Protein AF-A0A7V3WMK2-F1 (afdb_monomer)

Radius of gyration: 33.87 Å; Cα contacts (8 Å, |Δi|>4)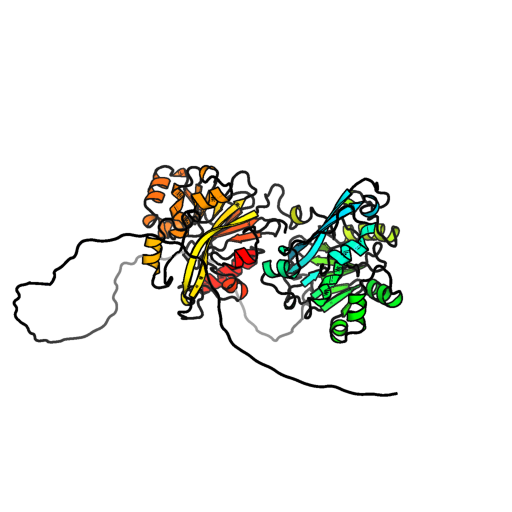: 1204; chains: 1; bounding box: 91×120×111 Å

Secondary structure (DSSP, 8-state):
---------------------------------------------------------------------------------------------------TTS----BEEEEEEEEEEEEEHHHHSTT--TT-EEEEEEEEEEEESSSS-EEES---S-HHHHHHHGGGTEEEEEE--GGGSHHHHHHTTT--TTT--EEE-S--SHHHHGGGGG-TT-EEEEEHHHHHHHHHH--TTS-HHHHHHHHH-HHHHTTEEEE-SEEEETTEEEEE--SSSTT-EEEEEEETTEEEEE-GGGGSSHHHHHHT---SS-S-HHHHHHHHHHHHHH-SEEE-SS-TTHHHHSS---TTPPPPEEEEEEEEEEEEEHHHH-TT-----EEEEEEEEEEEESSSS-EEE----S-HHHHHHHHTTTSTT--B--GGGSHHHHHHHTT--GGG--EEE-SS-SHHHHTTGGG-TT-EEEEEHHHHHHHGGGS-HHHHHHHHH-GGGEEEESS-EEETTEEEEE--SSSTT-EEEEEEETTEEEEE-GGG--SHHHHHHT-PPS-S-HHHHHHHHHHHHHH-SEEE-SS-THHHHHSGGGEESS--

Solvent-accessible surface area (backbone atoms only — not comparable to full-atom values): 33408 Å² total; per-residue (Å²): 132,89,78,91,80,87,83,89,79,90,81,86,86,83,89,79,90,83,90,80,92,87,85,90,89,88,87,84,89,86,90,87,84,85,90,88,87,85,82,88,88,89,84,84,85,80,89,88,87,88,82,88,92,89,86,93,85,85,89,81,84,86,84,91,83,91,80,86,89,87,87,86,88,88,88,87,84,91,88,84,87,86,83,89,83,89,80,89,79,81,89,78,90,76,80,77,76,77,74,88,85,81,76,64,48,58,36,45,78,42,83,38,41,36,30,37,32,23,27,25,21,35,48,64,21,53,90,32,55,65,86,43,74,44,72,32,31,35,49,25,31,41,36,40,66,63,101,42,42,28,30,39,29,39,16,62,71,56,57,71,58,47,41,64,73,44,50,87,55,46,73,37,68,60,46,62,56,84,68,21,31,63,64,42,48,36,38,55,77,77,36,55,49,66,57,26,42,34,32,39,38,27,52,52,37,51,69,34,38,58,31,45,79,59,35,73,60,23,38,37,36,36,29,39,60,32,55,53,52,34,70,76,62,70,39,94,62,39,34,62,71,56,54,47,40,44,69,70,36,70,74,46,38,73,29,55,40,76,38,63,79,40,74,78,49,80,43,32,30,40,34,77,37,18,11,31,43,88,20,20,17,23,41,38,37,32,30,92,79,41,34,32,25,40,40,26,62,40,34,32,35,61,63,26,67,75,70,70,38,43,42,33,63,60,73,34,70,68,39,19,54,49,27,60,49,52,49,64,76,68,32,74,35,80,45,38,44,21,36,65,66,45,49,83,54,38,65,80,69,67,89,91,50,47,56,28,32,37,33,55,41,68,35,31,34,36,32,38,21,38,35,54,61,23,58,90,42,86,47,80,55,68,44,69,34,33,39,44,28,34,36,43,38,69,62,100,46,39,31,34,39,29,37,29,60,75,54,42,69,61,51,22,65,76,40,39,93,48,24,60,91,24,57,52,61,55,82,62,21,34,54,72,47,37,36,46,75,72,74,39,58,47,65,54,25,50,32,39,37,34,32,47,85,51,61,44,25,46,53,42,54,57,65,26,81,61,25,28,43,37,38,33,42,64,29,44,78,75,40,58,92,70,53,52,68,62,39,51,48,44,39,70,78,35,62,86,29,60,40,75,38,66,79,45,72,81,49,79,42,33,30,41,38,73,46,26,39,71,42,88,21,16,21,23,43,38,34,32,21,37,69,33,35,34,26,42,36,27,77,52,26,46,32,60,63,26,74,75,68,74,38,38,39,49,45,100,45,47,62,46,29,49,54,30,54,51,51,48,62,73,73,26,74,40,81,42,42,42,18,35,57,59,52,54,74,44,17,69,94,21,50,38,36,58,85,111

Mean predicted aligned error: 12.02 Å

pLDDT: mean 83.7, std 24.66, range [21.0, 98.88]

Sequence (596 aa):
METRTHPCLAALTTARQRHAQAGTDSLCPNPADHPPSGPTPLNPACAAVSPRPRSVQLAYRGVWAASLWLSALLVWVAFVRGPHAEAAHASNTSSAKANPSTNLPCYRIYPLRNGVCAIAGHHAFDGGDPAQTYEYALYVWLVLGGDKPMLVDAGLSDVAEMNRGAAHVLRKPITQSPHQTSRALLRRFGLSPADIGHVFVTHLHFDHVDDLLLYTNARVYVGRKEWEGAVQKAPSWGHGRILHEFTHNPQCRRRLVLVDDQQVLPGIEAFWVGGHTPGSTAWRIHTAHGLVVLTGDTVSLLANLERNVPIGVYTDRAQCMAAMQTIRAKADVVLPSHDPATPLRWPPAPPGTPRYRIRAVKVGQCQVRDYITFQDTDAQQTRTFYLYVWVIEGGAQPIVVDTGPKHPEEFSRATAQYIPGGIKQQPDERTPEALKRHGIDPAQVSHVIVTHLHADHYDYFDAFPNARLVVNRREFEANAERLAPSVQQALSARPQALWLVEDEQIVPGVWVRRLGCHTPGSQGVLVQTELGPVVLAGDVVYLYENIERNRPIRSPDPRACAEAMVRMRAMADLVVPAHDPETLARWPGGLIGAAP

Structure (mmCIF, N/CA/C/O backbone):
data_AF-A0A7V3WMK2-F1
#
_entry.id   AF-A0A7V3WMK2-F1
#
loop_
_atom_site.group_PDB
_atom_site.id
_atom_site.type_symbol
_atom_site.label_atom_id
_atom_site.label_alt_id
_atom_site.label_comp_id
_atom_site.label_asym_id
_atom_site.label_entity_id
_atom_site.label_seq_id
_atom_site.pdbx_PDB_ins_code
_atom_site.Cartn_x
_atom_site.Cartn_y
_atom_site.Cartn_z
_atom_site.occupancy
_atom_site.B_iso_or_equiv
_atom_site.auth_seq_id
_atom_site.auth_comp_id
_atom_site.auth_asym_id
_atom_site.auth_atom_id
_atom_site.pdbx_PDB_model_num
ATOM 1 N N . MET A 1 1 ? 53.995 23.562 -11.761 1.00 29.84 1 MET A N 1
ATOM 2 C CA . MET A 1 1 ? 54.740 24.475 -10.869 1.00 29.84 1 MET A CA 1
ATOM 3 C C . MET A 1 1 ? 53.747 25.079 -9.891 1.00 29.84 1 MET A C 1
ATOM 5 O O . MET A 1 1 ? 52.650 25.354 -10.341 1.00 29.84 1 MET A O 1
ATOM 9 N N . GLU A 1 2 ? 54.135 25.181 -8.612 1.00 32.97 2 GLU A N 1
ATOM 10 C CA . GLU A 1 2 ? 53.720 26.185 -7.598 1.00 32.97 2 GLU A CA 1
ATOM 11 C C . GLU A 1 2 ? 52.223 26.551 -7.396 1.00 32.97 2 GLU A C 1
ATOM 13 O O . GLU A 1 2 ? 51.524 26.883 -8.339 1.00 32.97 2 GLU A O 1
ATOM 18 N N . THR A 1 3 ? 51.647 26.623 -6.181 1.00 30.81 3 THR A N 1
ATOM 19 C CA . THR A 1 3 ? 51.972 26.053 -4.847 1.00 30.81 3 THR A CA 1
ATOM 20 C C . THR A 1 3 ? 50.746 26.204 -3.912 1.00 30.81 3 THR A C 1
ATOM 22 O O . THR A 1 3 ? 49.984 27.145 -4.073 1.00 30.81 3 THR A O 1
ATOM 25 N N . ARG A 1 4 ? 50.586 25.280 -2.943 1.00 34.00 4 ARG A N 1
ATOM 26 C CA . ARG A 1 4 ? 50.252 25.445 -1.490 1.00 34.00 4 ARG A CA 1
ATOM 27 C C . ARG A 1 4 ? 49.652 26.796 -0.984 1.00 34.00 4 ARG A C 1
ATOM 29 O O . ARG A 1 4 ? 50.120 27.838 -1.406 1.00 34.00 4 ARG A O 1
ATOM 36 N N . THR A 1 5 ? 48.766 26.909 0.029 1.00 29.05 5 THR A N 1
ATOM 37 C CA . THR A 1 5 ? 48.134 25.978 1.011 1.00 29.05 5 THR A CA 1
ATOM 38 C C . THR A 1 5 ? 47.012 26.685 1.820 1.00 29.05 5 THR A C 1
ATOM 40 O O . THR A 1 5 ? 46.981 27.906 1.880 1.00 29.05 5 THR A O 1
ATOM 43 N N . HIS A 1 6 ? 46.169 25.880 2.493 1.00 28.75 6 HIS A N 1
ATOM 44 C CA . HIS A 1 6 ? 45.317 26.107 3.698 1.00 28.75 6 HIS A CA 1
ATOM 45 C C . HIS A 1 6 ? 45.918 26.979 4.856 1.00 28.75 6 HIS A C 1
ATOM 47 O O . HIS A 1 6 ? 47.088 27.337 4.714 1.00 28.75 6 HIS A O 1
ATOM 53 N N . PRO A 1 7 ? 45.264 27.224 6.044 1.00 50.22 7 PRO A N 1
ATOM 54 C CA . PRO A 1 7 ? 44.021 26.640 6.633 1.00 50.22 7 PRO A CA 1
ATOM 55 C C . PRO A 1 7 ? 43.116 27.577 7.515 1.00 50.22 7 PRO A C 1
ATOM 57 O O . PRO A 1 7 ? 43.347 28.776 7.594 1.00 50.22 7 PRO A O 1
ATOM 60 N N . CYS A 1 8 ? 42.187 26.961 8.284 1.00 24.28 8 CYS A N 1
ATOM 61 C CA . CYS A 1 8 ? 41.726 27.356 9.647 1.00 24.28 8 CYS A C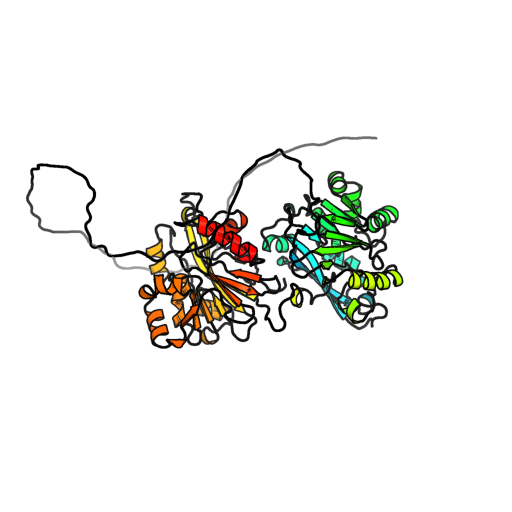A 1
ATOM 62 C C . CYS A 1 8 ? 40.771 28.567 9.834 1.00 24.28 8 CYS A C 1
ATOM 64 O O . CYS A 1 8 ? 40.806 29.508 9.057 1.00 24.28 8 CYS A O 1
ATOM 66 N N . LEU A 1 9 ? 39.951 28.671 10.901 1.00 26.67 9 LEU A N 1
ATOM 67 C CA . LEU A 1 9 ? 39.289 27.709 11.825 1.00 26.67 9 LEU A CA 1
ATOM 68 C C . LEU A 1 9 ? 38.280 28.508 12.704 1.00 26.67 9 LEU A C 1
ATOM 70 O O . LEU A 1 9 ? 38.546 29.677 12.956 1.00 26.67 9 LEU A O 1
ATOM 74 N N . ALA A 1 10 ? 37.254 27.858 13.287 1.00 26.67 10 ALA A N 1
ATOM 75 C CA . ALA A 1 10 ? 36.493 28.321 14.479 1.00 26.67 10 ALA A CA 1
ATOM 76 C C . ALA A 1 10 ? 35.701 29.666 14.396 1.00 26.67 10 ALA A C 1
ATOM 78 O O . ALA A 1 10 ? 35.886 30.458 13.486 1.00 26.67 10 ALA A O 1
ATOM 79 N N . ALA A 1 11 ? 34.800 30.021 15.328 1.00 26.47 11 ALA A N 1
ATOM 80 C CA . ALA A 1 11 ? 33.844 29.245 16.141 1.00 26.47 11 ALA A CA 1
ATOM 81 C C . ALA A 1 11 ? 32.854 30.203 16.863 1.00 26.47 11 ALA A C 1
ATOM 83 O O . ALA A 1 11 ? 33.194 31.343 17.146 1.00 26.47 11 ALA A O 1
ATOM 84 N N . LEU A 1 12 ? 31.683 29.675 17.244 1.00 26.34 12 LEU A N 1
ATOM 85 C CA . LEU A 1 12 ? 30.928 29.985 18.478 1.00 26.34 12 LEU A CA 1
ATOM 86 C C . LEU A 1 12 ? 30.450 31.436 18.813 1.00 26.34 12 LEU A C 1
ATOM 88 O O . LEU A 1 12 ? 31.179 32.283 19.311 1.00 26.34 12 LEU A O 1
ATOM 92 N N . THR A 1 13 ? 29.113 31.555 18.822 1.00 26.45 13 THR A N 1
ATOM 93 C CA . THR A 1 13 ? 28.253 32.053 19.934 1.00 26.45 13 THR A CA 1
ATOM 94 C C . THR A 1 13 ? 27.985 33.543 20.243 1.00 26.45 13 THR A C 1
ATOM 96 O O . THR A 1 13 ? 28.848 34.313 20.640 1.00 26.45 13 THR A O 1
ATOM 99 N N . THR A 1 14 ? 26.666 33.779 20.379 1.00 28.08 14 THR A N 1
ATOM 100 C CA . THR A 1 14 ? 25.925 34.501 21.448 1.00 28.08 14 THR A CA 1
ATOM 101 C C . THR A 1 14 ? 25.623 36.004 21.396 1.00 28.08 14 THR A C 1
ATOM 103 O O . THR A 1 14 ? 26.484 36.838 21.172 1.00 28.08 14 THR A O 1
ATOM 106 N N . ALA A 1 15 ? 24.375 36.268 21.836 1.00 27.50 15 ALA A N 1
ATOM 107 C CA . ALA A 1 15 ? 23.813 37.497 22.413 1.00 27.50 15 ALA A CA 1
ATOM 108 C C . ALA A 1 15 ? 23.627 38.711 21.480 1.00 27.50 15 ALA A C 1
ATOM 110 O O . ALA A 1 15 ? 24.409 38.928 20.572 1.00 27.50 15 ALA A O 1
ATOM 111 N N . ARG A 1 16 ? 22.682 39.638 21.685 1.00 30.33 16 ARG A N 1
ATOM 112 C CA . ARG A 1 16 ? 21.330 39.771 22.300 1.00 30.33 16 ARG A CA 1
ATOM 113 C C . ARG A 1 16 ? 21.097 41.305 22.344 1.00 30.33 16 ARG A C 1
ATOM 115 O O . ARG A 1 16 ? 22.072 42.026 22.485 1.00 30.33 16 ARG A O 1
ATOM 122 N N . GLN A 1 17 ? 19.837 41.768 22.392 1.00 30.86 17 GLN A N 1
ATOM 123 C CA . GLN A 1 17 ? 19.418 43.167 22.699 1.00 30.86 17 GLN A CA 1
ATOM 124 C C . GLN A 1 17 ? 19.688 44.251 21.621 1.00 30.86 17 GLN A C 1
ATOM 126 O O . GLN A 1 17 ? 20.629 44.110 20.857 1.00 30.86 17 GLN A O 1
ATOM 131 N N . ARG A 1 18 ? 18.943 45.377 21.515 1.00 30.88 18 ARG A N 1
ATOM 132 C CA . ARG A 1 18 ? 17.545 45.798 21.873 1.00 30.88 18 ARG A CA 1
ATOM 133 C C . ARG A 1 18 ? 17.269 47.204 21.244 1.00 30.88 18 ARG A C 1
ATOM 135 O O . ARG A 1 18 ? 18.211 47.828 20.778 1.00 30.88 18 ARG A O 1
ATOM 142 N N . HIS A 1 19 ? 16.031 47.723 21.393 1.00 30.67 19 HIS A N 1
ATOM 143 C CA . HIS A 1 19 ? 15.538 49.105 21.104 1.00 30.67 19 HIS A CA 1
ATOM 144 C C . HIS A 1 19 ? 15.248 49.427 19.617 1.00 30.67 19 HIS A C 1
ATOM 146 O O . HIS A 1 19 ? 15.873 48.829 18.752 1.00 30.67 19 HIS A O 1
ATOM 152 N N . ALA A 1 20 ? 14.288 50.292 19.230 1.00 28.61 20 ALA A N 1
ATOM 153 C CA . ALA A 1 20 ? 13.333 51.203 19.920 1.00 28.61 20 ALA A CA 1
ATOM 154 C C . ALA A 1 20 ? 11.926 51.115 19.227 1.00 28.61 20 ALA A C 1
ATOM 156 O O . ALA A 1 20 ? 11.874 50.656 18.093 1.00 28.61 20 ALA A O 1
ATOM 157 N N . GLN A 1 21 ? 10.742 51.298 19.854 1.00 31.98 21 GLN A N 1
ATOM 158 C CA . GLN A 1 21 ? 10.060 52.545 20.317 1.00 31.98 21 GLN A CA 1
ATOM 159 C C . GLN A 1 21 ? 9.785 53.580 19.184 1.00 31.98 21 GLN A C 1
ATOM 161 O O . GLN A 1 21 ? 10.654 53.754 18.342 1.00 31.98 21 GLN A O 1
ATOM 166 N N . ALA A 1 22 ? 8.648 54.304 19.082 1.00 30.95 22 ALA A N 1
ATOM 167 C CA . ALA A 1 22 ? 7.500 54.541 19.991 1.00 30.95 22 ALA A CA 1
ATOM 168 C C . ALA A 1 22 ? 6.217 55.055 19.250 1.00 30.95 22 ALA A C 1
ATOM 170 O O . ALA A 1 22 ? 6.249 55.218 18.034 1.00 30.95 22 ALA A O 1
ATOM 171 N N . GLY A 1 23 ? 5.131 55.357 19.996 1.00 26.28 23 GLY A N 1
ATOM 172 C CA . GLY A 1 23 ? 3.926 56.106 19.552 1.00 26.28 23 GLY A CA 1
ATOM 173 C C . GLY A 1 23 ? 2.590 55.434 19.946 1.00 26.28 23 GLY A C 1
ATOM 174 O O . GLY A 1 23 ? 2.122 54.578 19.207 1.00 26.28 23 GLY A O 1
ATOM 175 N N . THR A 1 24 ? 2.073 55.511 21.183 1.00 31.73 24 THR A N 1
ATOM 176 C CA . THR A 1 24 ? 1.307 56.607 21.847 1.00 31.73 24 THR A CA 1
ATOM 177 C C . THR A 1 24 ? -0.001 57.025 21.161 1.00 31.73 24 THR A C 1
ATOM 179 O O . THR A 1 24 ? 0.036 57.697 20.140 1.00 31.73 24 THR A O 1
ATOM 182 N N . ASP A 1 25 ? -1.146 56.710 21.782 1.00 29.14 25 ASP A N 1
ATOM 183 C CA . ASP A 1 25 ? -1.940 57.734 22.485 1.00 29.14 25 ASP A CA 1
ATOM 184 C C . ASP A 1 25 ? -2.957 57.121 23.468 1.00 29.14 25 ASP A C 1
ATOM 186 O O . ASP A 1 25 ? -3.142 55.905 23.526 1.00 29.14 25 ASP A O 1
ATOM 190 N N . SER A 1 26 ? -3.507 57.966 24.342 1.00 30.03 26 SER A N 1
ATOM 191 C CA . SER A 1 26 ? -4.145 57.593 25.616 1.00 30.03 26 SER A CA 1
ATOM 192 C C . SER A 1 26 ? -5.634 57.940 25.688 1.00 30.03 26 SER A C 1
ATOM 194 O O . SER A 1 26 ? -6.080 58.813 24.950 1.00 30.03 26 SER A O 1
ATOM 196 N N . LEU A 1 27 ? -6.368 57.327 26.633 1.00 30.27 27 LEU A N 1
ATOM 197 C CA . LEU A 1 27 ? -7.140 58.030 27.682 1.00 30.27 27 LEU A CA 1
ATOM 198 C C . LEU A 1 27 ? -7.914 57.038 28.580 1.00 30.27 27 LEU A C 1
ATOM 200 O O . LEU A 1 27 ? -8.620 56.161 28.092 1.00 30.27 27 LEU A O 1
ATOM 204 N N . CYS A 1 28 ? -7.820 57.230 29.900 1.00 30.11 28 CYS A N 1
ATOM 205 C CA . CYS A 1 28 ? -8.746 56.682 30.905 1.00 30.11 28 CYS A CA 1
ATOM 206 C C . CYS A 1 28 ? -9.542 57.845 31.531 1.00 30.11 28 CYS A C 1
ATOM 208 O O . CYS A 1 28 ? -9.127 59.000 31.405 1.00 30.11 28 CYS A O 1
ATOM 210 N N . PRO A 1 29 ? -10.631 57.561 32.266 1.00 40.44 29 PRO A N 1
ATOM 211 C CA . PRO A 1 29 ? -10.465 57.604 33.723 1.00 40.44 29 PRO A CA 1
ATOM 212 C C . PRO A 1 29 ? -11.160 56.465 34.501 1.00 40.44 29 PRO A C 1
ATOM 214 O O . PRO A 1 29 ? -12.095 55.824 34.040 1.00 40.44 29 PRO A O 1
ATOM 217 N N . ASN A 1 30 ? -10.657 56.260 35.718 1.00 36.12 30 ASN A N 1
ATOM 218 C CA . ASN A 1 30 ? -11.162 55.422 36.825 1.00 36.12 30 ASN A CA 1
ATOM 219 C C . ASN A 1 30 ? -11.555 56.410 37.977 1.00 36.12 30 ASN A C 1
ATOM 221 O O . ASN A 1 30 ? -11.441 57.616 37.727 1.00 36.12 30 ASN A O 1
ATOM 225 N N . PRO A 1 31 ? -11.847 56.044 39.251 1.00 57.12 31 PRO A N 1
ATOM 226 C CA . PRO A 1 31 ? -12.272 54.781 39.890 1.00 57.12 31 PRO A CA 1
ATOM 227 C C . PRO A 1 31 ? -13.449 54.980 40.908 1.00 57.12 31 PRO A C 1
ATOM 229 O O . PRO A 1 31 ? -14.034 56.058 40.943 1.00 57.12 31 PRO A O 1
ATOM 232 N N . ALA A 1 32 ? -13.726 53.960 41.751 1.00 30.12 32 ALA A N 1
ATOM 233 C CA . ALA A 1 32 ? -14.367 53.936 43.104 1.00 30.12 32 ALA A CA 1
ATOM 234 C C . ALA A 1 32 ? -15.345 52.731 43.224 1.00 30.12 32 ALA A C 1
ATOM 236 O O . ALA A 1 32 ? -16.046 52.437 42.262 1.00 30.12 32 ALA A O 1
ATOM 237 N N . ASP A 1 33 ? -15.454 51.958 44.317 1.00 30.78 33 ASP A N 1
ATOM 238 C CA . ASP A 1 33 ? -14.905 52.101 45.680 1.00 30.78 33 ASP A CA 1
ATOM 239 C C . ASP A 1 33 ? -14.540 50.742 46.354 1.00 30.78 33 ASP A C 1
ATOM 241 O O . ASP A 1 33 ? -14.676 49.674 45.755 1.00 30.78 33 ASP A O 1
ATOM 245 N N . HIS A 1 34 ? -14.009 50.793 47.585 1.00 33.12 34 HIS A N 1
ATOM 246 C CA . HIS A 1 34 ? -13.214 49.739 48.257 1.00 33.12 34 HIS A CA 1
ATOM 247 C C . HIS A 1 34 ? -13.969 48.659 49.115 1.00 33.12 34 HIS A C 1
ATOM 249 O O . HIS A 1 34 ? -15.151 48.814 49.415 1.00 33.12 34 HIS A O 1
ATOM 255 N N . PRO A 1 35 ? -13.282 47.552 49.527 1.00 57.16 35 PRO A N 1
ATOM 256 C CA . PRO A 1 35 ? -13.767 46.456 50.416 1.00 57.16 35 PRO A CA 1
ATOM 257 C C . PRO A 1 35 ? -13.558 46.834 51.928 1.00 57.16 35 PRO A C 1
ATOM 259 O O . PRO A 1 35 ? -13.427 48.038 52.149 1.00 57.16 35 PRO A O 1
ATOM 262 N N . PRO A 1 36 ? -13.464 45.964 52.992 1.00 50.41 36 PRO A N 1
ATOM 263 C CA . PRO A 1 36 ? -13.361 44.483 53.087 1.00 50.41 36 PRO A CA 1
ATOM 264 C C . PRO A 1 36 ? -14.077 43.769 54.278 1.00 50.41 36 PRO A C 1
ATOM 266 O O . PRO A 1 36 ? -14.652 44.408 55.152 1.00 50.41 36 PRO A O 1
ATOM 269 N N . SER A 1 37 ? -13.967 42.427 54.370 1.00 32.19 37 SER A N 1
ATOM 270 C CA . SER A 1 37 ? -13.657 41.662 55.616 1.00 32.19 37 SER A CA 1
ATOM 271 C C . SER A 1 37 ? -13.751 40.124 55.455 1.00 32.19 37 SER A C 1
ATOM 273 O O . SER A 1 37 ? -14.593 39.604 54.731 1.00 32.19 37 SER A O 1
ATOM 275 N N . GLY A 1 38 ? -12.885 39.393 56.169 1.00 28.80 38 GLY A N 1
ATOM 276 C CA . GLY A 1 38 ? -13.119 38.015 56.658 1.00 28.80 38 GLY A CA 1
ATOM 277 C C . GLY A 1 38 ? -13.003 38.026 58.199 1.00 28.80 38 GLY A C 1
ATOM 278 O O . GLY A 1 38 ? -13.140 39.115 58.759 1.00 28.80 38 GLY A O 1
ATOM 279 N N . PRO A 1 39 ? -12.620 36.937 58.909 1.00 43.03 39 PRO A N 1
ATOM 280 C CA . PRO A 1 39 ? -12.514 35.529 58.495 1.00 43.03 39 PRO A CA 1
ATOM 281 C C . PRO A 1 39 ? -13.035 34.484 59.537 1.00 43.03 39 PRO A C 1
ATOM 283 O O . PRO A 1 39 ? -12.885 34.658 60.743 1.00 43.03 39 PRO A O 1
ATOM 286 N N . THR A 1 40 ? -13.427 33.283 59.080 1.00 30.14 40 THR A N 1
ATOM 287 C CA . THR A 1 40 ? -13.472 32.020 59.884 1.00 30.14 40 THR A CA 1
ATOM 288 C C . THR A 1 40 ? -14.315 32.040 61.196 1.00 30.14 40 THR A C 1
ATOM 290 O O . THR A 1 40 ? -15.207 32.871 61.319 1.00 30.14 40 THR A O 1
ATOM 293 N N . PRO A 1 41 ? -14.238 31.016 62.074 1.00 53.44 41 PRO A N 1
ATOM 294 C CA . PRO A 1 41 ? -15.065 29.805 62.001 1.00 53.44 41 PRO A CA 1
ATOM 295 C C . PRO A 1 41 ? -15.960 29.643 63.253 1.00 53.44 41 PRO A C 1
ATOM 297 O O . PRO A 1 41 ? -15.879 30.459 64.161 1.00 53.44 41 PRO A O 1
ATOM 300 N N . LEU A 1 42 ? -16.727 28.545 63.365 1.00 29.56 42 LEU A N 1
ATOM 301 C CA . LEU A 1 42 ? -16.805 27.747 64.608 1.00 29.56 42 LEU A CA 1
ATOM 302 C C . LEU A 1 42 ? -17.653 26.472 64.454 1.00 29.56 42 LEU A C 1
ATOM 304 O O . LEU A 1 42 ? -18.781 26.486 63.975 1.00 29.56 42 LEU A O 1
ATOM 308 N N . ASN A 1 43 ? -17.082 25.381 64.949 1.00 31.23 43 ASN A N 1
ATOM 309 C CA . ASN A 1 43 ? -17.737 24.131 65.320 1.00 31.23 43 ASN A CA 1
ATOM 310 C C . ASN A 1 43 ? -17.650 24.033 66.858 1.00 31.23 43 ASN A C 1
ATOM 312 O O . ASN A 1 43 ? -16.650 24.512 67.401 1.00 31.23 43 ASN A O 1
ATOM 316 N N . PRO A 1 44 ? -18.579 23.380 67.573 1.00 41.97 44 PRO A N 1
ATOM 317 C CA . PRO A 1 44 ? -18.278 22.856 68.907 1.00 41.97 44 PRO A CA 1
ATOM 318 C C . PRO A 1 44 ? -17.984 21.348 68.867 1.00 41.97 44 PRO A C 1
ATOM 320 O O . PRO A 1 44 ? -18.807 20.545 68.433 1.00 41.97 44 PRO A O 1
ATOM 323 N N . ALA A 1 45 ? -16.808 20.964 69.370 1.00 30.56 45 ALA A N 1
ATOM 324 C CA . ALA A 1 45 ? -16.495 19.595 69.802 1.00 30.56 45 ALA A CA 1
ATOM 325 C C . ALA A 1 45 ? -17.214 19.287 71.150 1.00 30.56 45 ALA A C 1
ATOM 327 O O . ALA A 1 45 ? -17.818 20.184 71.733 1.00 30.56 45 ALA A O 1
ATOM 328 N N . CYS A 1 46 ? -17.287 18.061 71.682 1.00 26.56 46 CYS A N 1
ATOM 329 C CA . CYS A 1 46 ? -16.211 17.162 72.152 1.00 26.56 46 CYS A CA 1
ATOM 330 C C . CYS A 1 46 ? -16.756 15.712 72.265 1.00 26.56 46 CYS A C 1
ATOM 332 O O . CYS A 1 46 ? -17.942 15.541 72.519 1.00 26.56 46 CYS A O 1
ATOM 334 N N . ALA A 1 47 ? -16.017 14.638 71.929 1.00 28.95 47 ALA A N 1
ATOM 335 C CA . ALA A 1 47 ? -14.918 13.981 72.685 1.00 28.95 47 ALA A CA 1
ATOM 336 C C . ALA A 1 47 ? -15.380 13.400 74.054 1.00 28.95 47 ALA A C 1
ATOM 338 O O . ALA A 1 47 ? -16.158 14.051 74.733 1.00 28.95 47 ALA A O 1
ATOM 339 N N . ALA A 1 48 ? -14.972 12.224 74.566 1.00 28.66 48 ALA A N 1
ATOM 340 C CA . ALA A 1 48 ? -13.876 11.270 74.274 1.00 28.66 48 ALA A CA 1
ATOM 341 C C . ALA A 1 48 ? -14.262 9.850 74.848 1.00 28.66 48 ALA A C 1
ATOM 343 O O . ALA A 1 48 ? -15.330 9.751 75.439 1.00 28.66 48 ALA A O 1
ATOM 344 N N . VAL A 1 49 ? -13.537 8.708 74.794 1.00 27.42 49 VAL A N 1
ATOM 345 C CA . VAL A 1 49 ? -12.243 8.270 74.199 1.00 27.42 49 VAL A CA 1
ATOM 346 C C . VAL A 1 49 ? -12.232 6.711 74.005 1.00 27.42 49 VAL A C 1
ATOM 348 O O . VAL A 1 49 ? -13.287 6.088 74.038 1.00 27.42 49 VAL A O 1
ATOM 351 N N . SER A 1 50 ? -11.077 6.066 73.753 1.00 28.70 50 SER A N 1
ATOM 352 C CA . SER A 1 50 ? -10.852 4.590 73.604 1.00 28.70 50 SER A CA 1
ATOM 353 C C . SER A 1 50 ? -10.189 3.959 74.877 1.00 28.70 50 SER A C 1
ATOM 355 O O . SER A 1 50 ? -10.155 4.690 75.866 1.00 28.70 50 SER A O 1
ATOM 357 N N . PRO A 1 51 ? -9.602 2.718 74.954 1.00 44.66 51 PRO A N 1
ATOM 358 C CA . PRO A 1 51 ? -9.479 1.581 74.001 1.00 44.66 51 PRO A CA 1
ATOM 359 C C . PRO A 1 51 ? -9.568 0.114 74.584 1.00 44.66 51 PRO A C 1
ATOM 361 O O . PRO A 1 51 ? -9.505 -0.081 75.785 1.00 44.66 51 PRO A O 1
ATOM 364 N N . ARG A 1 52 ? -9.603 -0.907 73.685 1.00 32.62 52 ARG A N 1
ATOM 365 C CA . ARG A 1 52 ? -8.916 -2.260 73.658 1.00 32.62 52 ARG A CA 1
ATOM 366 C C . ARG A 1 52 ? -8.764 -3.156 74.932 1.00 32.62 52 ARG A C 1
ATOM 368 O O . ARG A 1 52 ? -8.467 -2.631 75.994 1.00 32.62 52 ARG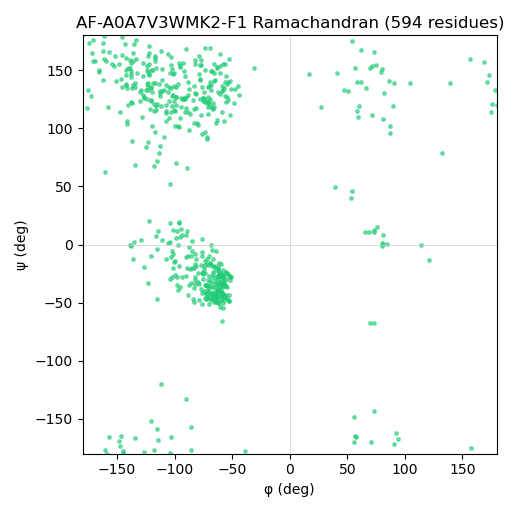 A O 1
ATOM 375 N N . PRO A 1 53 ? -8.778 -4.522 74.824 1.00 41.72 53 PRO A N 1
ATOM 376 C CA . PRO A 1 53 ? -7.693 -5.290 74.159 1.00 41.72 53 PRO A CA 1
ATOM 377 C C . PRO A 1 53 ? -8.058 -6.612 73.420 1.00 41.72 53 PRO A C 1
ATOM 379 O O . PRO A 1 53 ? -9.208 -6.875 73.095 1.00 41.72 53 PRO A O 1
ATOM 382 N N . ARG A 1 54 ? -7.007 -7.369 73.038 1.00 29.95 54 ARG A N 1
ATOM 383 C CA . ARG A 1 54 ? -6.940 -8.503 72.083 1.00 29.95 54 ARG A CA 1
ATOM 384 C C . ARG A 1 54 ? -6.854 -9.889 72.759 1.00 29.95 54 ARG A C 1
ATOM 386 O O . ARG A 1 54 ? -6.136 -9.998 73.746 1.00 29.95 54 ARG A O 1
ATOM 393 N N . SER A 1 55 ? -7.307 -10.935 72.056 1.00 27.73 55 SER A N 1
ATOM 394 C CA . SER A 1 55 ? -6.619 -12.240 71.822 1.00 27.73 55 SER A CA 1
ATOM 395 C C . SER A 1 55 ? -7.463 -13.051 70.805 1.00 27.73 55 SER A C 1
ATOM 397 O O . SER A 1 55 ? -8.681 -12.995 70.883 1.00 27.73 55 SER A O 1
ATOM 399 N N . VAL A 1 56 ? -6.992 -13.612 69.676 1.00 26.95 56 VAL A N 1
ATOM 400 C CA . VAL A 1 56 ? -5.866 -14.515 69.309 1.00 26.95 56 VAL A CA 1
ATOM 401 C C . VAL A 1 56 ? -6.199 -16.014 69.438 1.00 26.95 56 VAL A C 1
ATOM 403 O O . VAL A 1 56 ? -6.123 -16.554 70.532 1.00 26.95 56 VAL A O 1
ATOM 406 N N . GLN A 1 57 ? -6.478 -16.652 68.286 1.00 27.19 57 GLN A N 1
ATOM 407 C CA . GLN A 1 57 ? -6.168 -18.034 67.824 1.00 27.19 57 GLN A CA 1
ATOM 408 C C . GLN A 1 57 ? -6.886 -18.197 66.452 1.00 27.19 57 GLN A C 1
ATOM 410 O O . GLN A 1 57 ? -8.085 -17.968 66.402 1.00 27.19 57 GLN A O 1
ATOM 415 N N . LEU A 1 58 ? -6.309 -18.364 65.249 1.00 27.47 58 LEU A N 1
ATOM 416 C CA . LEU A 1 58 ? -5.097 -18.998 64.687 1.00 27.47 58 LEU A CA 1
ATOM 417 C C . LEU A 1 58 ? -5.304 -20.486 64.293 1.00 27.47 58 LEU A C 1
ATOM 419 O O . LEU A 1 58 ? -5.524 -21.323 65.157 1.00 27.47 58 LEU A O 1
ATOM 423 N N . ALA A 1 59 ? -5.117 -20.770 62.987 1.00 27.47 59 ALA A N 1
ATOM 424 C CA . ALA A 1 59 ? -4.956 -22.084 62.319 1.00 27.47 59 ALA A CA 1
ATOM 425 C C . ALA A 1 59 ? -6.235 -22.926 62.020 1.00 27.47 59 ALA A C 1
ATOM 427 O O . ALA A 1 59 ? -7.219 -22.799 62.732 1.00 27.47 59 ALA A O 1
ATOM 428 N N . TYR A 1 60 ? -6.324 -23.792 60.985 1.00 25.59 60 TYR A N 1
ATOM 429 C CA . TYR A 1 60 ? -5.470 -24.079 59.804 1.00 25.59 60 TYR A CA 1
ATOM 430 C C . TYR A 1 60 ? -6.274 -24.840 58.701 1.00 25.59 60 TYR A C 1
ATOM 432 O O . TYR A 1 60 ? -7.263 -25.490 59.005 1.00 25.59 60 TYR A O 1
ATOM 440 N N . ARG A 1 61 ? -5.789 -24.798 57.445 1.00 27.17 61 ARG A N 1
ATOM 441 C CA . ARG A 1 61 ? -5.917 -25.781 56.324 1.00 27.17 61 ARG A CA 1
ATOM 442 C C . ARG A 1 61 ? -7.135 -26.748 56.215 1.00 27.17 61 ARG A C 1
ATOM 444 O O . ARG A 1 61 ? -7.180 -27.750 56.908 1.00 27.17 61 ARG A O 1
ATOM 451 N N . GLY A 1 62 ? -7.896 -26.606 55.118 1.00 23.78 62 GLY A N 1
ATOM 452 C CA . GLY A 1 62 ? -7.730 -27.441 53.903 1.00 23.78 62 GLY A CA 1
ATOM 453 C C . GLY A 1 62 ? -8.432 -28.815 53.741 1.00 23.78 62 GLY A C 1
ATOM 454 O O . GLY A 1 62 ? -8.362 -29.670 54.607 1.00 23.78 62 GLY A O 1
ATOM 455 N N . VAL A 1 63 ? -8.888 -29.052 52.494 1.00 24.14 63 VAL A N 1
ATOM 456 C CA . VAL A 1 63 ? -8.826 -30.334 51.733 1.00 24.14 63 VAL A CA 1
ATOM 457 C C . VAL A 1 63 ? -9.881 -31.446 52.000 1.00 24.14 63 VAL A C 1
ATOM 459 O O . VAL A 1 63 ? -9.787 -32.197 52.956 1.00 24.14 63 VAL A O 1
ATOM 462 N N . TRP A 1 64 ? -10.778 -31.610 51.005 1.00 24.06 64 TRP A N 1
ATOM 463 C CA . TRP A 1 64 ? -11.411 -32.848 50.472 1.00 24.06 64 TRP A CA 1
ATOM 464 C C . TRP A 1 64 ? -12.288 -33.786 51.341 1.00 24.06 64 TRP A C 1
ATOM 466 O O . TRP A 1 64 ? -11.787 -34.497 52.201 1.00 24.06 64 TRP A O 1
ATOM 476 N N . ALA A 1 65 ? -13.559 -33.942 50.929 1.00 23.59 65 ALA A N 1
ATOM 477 C CA . ALA A 1 65 ? -14.267 -35.204 50.583 1.00 23.59 65 ALA A CA 1
ATOM 478 C C . ALA A 1 65 ? -15.749 -34.850 50.283 1.00 23.59 65 ALA A C 1
ATOM 480 O O . ALA A 1 65 ? -16.366 -34.147 51.072 1.00 23.59 65 ALA A O 1
ATOM 481 N N . ALA A 1 66 ? -16.361 -35.100 49.120 1.00 23.25 66 ALA A N 1
ATOM 482 C CA . ALA A 1 66 ? -16.547 -36.339 48.351 1.00 23.25 66 ALA A CA 1
ATOM 483 C C . ALA A 1 66 ? -17.548 -37.329 48.982 1.00 23.25 66 ALA A C 1
ATOM 485 O O . ALA A 1 66 ? -17.226 -37.966 49.981 1.00 23.25 66 ALA A O 1
ATOM 486 N N . SER A 1 67 ? -18.712 -37.513 48.333 1.00 25.72 67 SER A N 1
ATOM 487 C CA . SER A 1 67 ? -19.380 -38.819 48.143 1.00 25.72 67 SER A CA 1
ATOM 488 C C . SER A 1 67 ? -20.658 -38.733 47.285 1.00 25.72 67 SER A C 1
ATOM 490 O O . SER A 1 67 ? -21.636 -38.139 47.716 1.00 25.72 67 SER A O 1
ATOM 492 N N . LEU A 1 68 ? -20.609 -39.421 46.130 1.00 24.61 68 LEU A N 1
ATOM 493 C CA . LEU A 1 68 ? -21.587 -40.408 45.611 1.00 24.61 68 LEU A CA 1
ATOM 494 C C . LEU A 1 68 ? -23.009 -39.914 45.236 1.00 24.61 68 LEU A C 1
ATOM 496 O O . LEU A 1 68 ? -23.643 -39.157 45.953 1.00 24.61 68 LEU A O 1
ATOM 500 N N . TRP A 1 69 ? -23.576 -40.314 44.090 1.00 22.33 69 TRP A N 1
ATOM 501 C CA . TRP A 1 69 ? -23.773 -41.711 43.660 1.00 22.33 69 TRP A CA 1
ATOM 502 C C . TRP A 1 69 ? -23.373 -42.056 42.214 1.00 22.33 69 TRP A C 1
ATOM 504 O O . TRP A 1 69 ? -23.283 -41.200 41.340 1.00 22.33 69 TRP A O 1
ATOM 514 N N . LEU A 1 70 ? -23.159 -43.359 41.988 1.00 21.81 70 LEU A N 1
ATOM 515 C CA . LEU A 1 70 ? -22.703 -43.994 40.745 1.00 21.81 70 LEU A CA 1
ATOM 516 C C . LEU A 1 70 ? -23.729 -45.040 40.262 1.00 21.81 70 LEU A C 1
ATOM 518 O O . LEU A 1 70 ? -24.296 -45.727 41.109 1.00 21.81 70 LEU A O 1
ATOM 522 N N . SER A 1 71 ? -23.905 -45.210 38.943 1.00 24.83 71 SER A N 1
ATOM 523 C CA . SER A 1 71 ? -24.375 -46.425 38.219 1.00 24.83 71 SER A CA 1
ATOM 524 C C . SER A 1 71 ? -24.625 -46.075 36.740 1.00 24.83 71 SER A C 1
ATOM 526 O O . SER A 1 71 ? -25.176 -45.015 36.475 1.00 24.83 71 SER A O 1
ATOM 528 N N . ALA A 1 72 ? -24.299 -46.881 35.725 1.00 24.84 72 ALA A N 1
ATOM 529 C CA . ALA A 1 72 ? -23.495 -48.105 35.661 1.00 24.84 72 ALA A CA 1
ATOM 530 C C . ALA A 1 72 ? -22.976 -48.302 34.213 1.00 24.84 72 ALA A C 1
ATOM 532 O O . ALA A 1 72 ? -23.482 -47.683 33.278 1.00 24.84 72 ALA A O 1
ATOM 533 N N . LEU A 1 73 ? -21.996 -49.188 34.020 1.00 21.00 73 LEU A N 1
ATOM 534 C CA . LEU A 1 73 ? -21.491 -49.628 32.712 1.00 21.00 73 LEU A 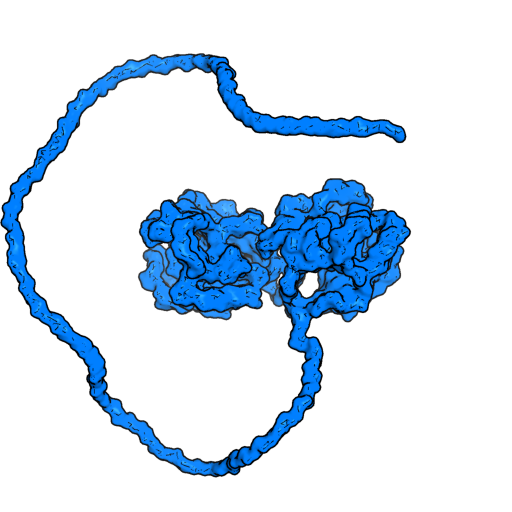CA 1
ATOM 535 C C . LEU A 1 73 ? -21.305 -51.154 32.753 1.00 21.00 73 LEU A C 1
ATOM 537 O O . LEU A 1 73 ? -20.764 -51.625 33.752 1.00 21.00 73 LEU A O 1
ATOM 541 N N . LEU A 1 74 ? -21.693 -51.892 31.694 1.00 23.91 74 LEU A N 1
ATOM 542 C CA . LEU A 1 74 ? -20.889 -52.933 31.001 1.00 23.91 74 LEU A CA 1
ATOM 543 C C . LEU A 1 74 ? -21.705 -53.993 30.214 1.00 23.91 74 LEU A C 1
ATOM 545 O O . LEU A 1 74 ? -22.848 -54.299 30.526 1.00 23.91 74 LEU A O 1
ATOM 549 N N . VAL A 1 75 ? -20.978 -54.625 29.275 1.00 22.91 75 VAL A N 1
ATOM 550 C CA . VAL A 1 75 ? -21.191 -55.928 28.595 1.00 22.91 75 VAL A CA 1
ATOM 551 C C . VAL A 1 75 ? -22.063 -55.976 27.324 1.00 22.91 75 VAL A C 1
ATOM 553 O O . VAL A 1 75 ? -23.244 -56.297 27.373 1.00 22.91 75 VAL A O 1
ATOM 556 N N . TRP A 1 76 ? -21.397 -55.924 26.160 1.00 22.12 76 TRP A N 1
ATOM 557 C CA . TRP A 1 76 ? -21.307 -57.112 25.286 1.00 22.12 76 TRP A CA 1
ATOM 558 C C . TRP A 1 76 ? -19.983 -57.142 24.493 1.00 22.12 76 TRP A C 1
ATOM 560 O O . TRP A 1 76 ? -19.321 -56.118 24.345 1.00 22.12 76 TRP A O 1
ATOM 570 N N . VAL A 1 77 ? -19.553 -58.338 24.076 1.00 24.89 77 VAL A N 1
ATOM 571 C CA . VAL A 1 77 ? -18.199 -58.688 23.578 1.00 24.89 77 VAL A CA 1
ATOM 572 C C . VAL A 1 77 ? -18.324 -59.584 22.330 1.00 24.89 77 VAL A C 1
ATOM 574 O O . VAL A 1 77 ? -19.387 -60.168 22.153 1.00 24.89 77 VAL A O 1
ATOM 577 N N . ALA A 1 78 ? -17.223 -59.750 21.564 1.00 25.80 78 ALA A N 1
ATOM 578 C CA . ALA A 1 78 ? -16.950 -60.726 20.472 1.00 25.80 78 ALA A CA 1
ATOM 579 C C . ALA A 1 78 ? -17.018 -60.137 19.046 1.00 25.80 78 ALA A C 1
ATOM 581 O O . ALA A 1 78 ? -17.937 -59.386 18.754 1.00 25.80 78 ALA A O 1
ATOM 582 N N . PHE A 1 79 ? -16.149 -60.454 18.069 1.00 26.02 79 PHE A N 1
ATOM 583 C CA . PHE A 1 79 ? -14.857 -61.188 17.929 1.00 26.02 79 PHE A CA 1
ATOM 584 C C . PHE A 1 79 ? -14.334 -60.762 16.502 1.00 26.02 79 PHE A C 1
ATOM 586 O O . PHE A 1 79 ? -15.167 -60.427 15.668 1.00 26.02 79 PHE A O 1
ATOM 593 N N . VAL A 1 80 ? -13.053 -60.627 16.100 1.00 27.80 80 VAL A N 1
ATOM 594 C CA . VAL A 1 80 ? -12.045 -61.664 15.752 1.00 27.80 80 VAL A CA 1
ATOM 595 C C . VAL A 1 80 ? -10.695 -60.993 15.334 1.00 27.80 80 VAL A C 1
ATOM 597 O O . VAL A 1 80 ? -10.655 -60.297 14.330 1.00 27.80 80 VAL A O 1
ATOM 600 N N . ARG A 1 81 ? -9.603 -61.303 16.066 1.00 26.86 81 ARG A N 1
ATOM 601 C CA . ARG A 1 81 ? -8.161 -61.517 15.694 1.00 26.86 81 ARG A CA 1
ATOM 602 C C . ARG A 1 81 ? -7.329 -60.514 14.834 1.00 26.86 81 ARG A C 1
ATOM 604 O O . ARG A 1 81 ? -7.694 -60.158 13.725 1.00 26.86 81 ARG A O 1
ATOM 611 N N . GLY A 1 82 ? -6.111 -60.217 15.336 1.00 24.47 82 GLY A N 1
ATOM 612 C CA . GLY A 1 82 ? -4.961 -59.594 14.629 1.00 24.47 82 GLY A CA 1
ATOM 613 C C . GLY A 1 82 ? -4.012 -60.629 13.970 1.00 24.47 82 GLY A C 1
ATOM 614 O O . GLY A 1 82 ? -4.557 -61.542 13.349 1.00 24.47 82 GLY A O 1
ATOM 615 N N . PRO A 1 83 ? -2.654 -60.583 14.101 1.00 39.19 83 PRO A N 1
ATOM 616 C CA . PRO A 1 83 ? -1.840 -59.896 15.127 1.00 39.19 83 PRO A CA 1
ATOM 617 C C . PRO A 1 83 ? -0.629 -59.060 14.614 1.00 39.19 83 PRO A C 1
ATOM 619 O O . PRO A 1 83 ? -0.273 -59.088 13.440 1.00 39.19 83 PRO A 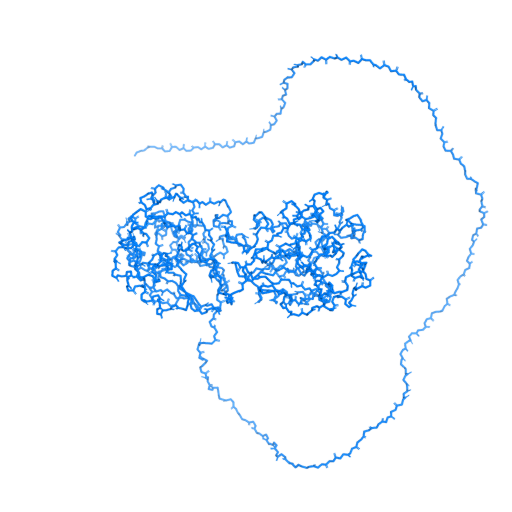O 1
ATOM 622 N N . HIS A 1 84 ? 0.056 -58.376 15.541 1.00 32.91 84 HIS A N 1
ATOM 623 C CA . HIS A 1 84 ? 1.427 -57.862 15.365 1.00 32.91 84 HIS A CA 1
ATOM 624 C C . HIS A 1 84 ? 2.486 -58.951 15.626 1.00 32.91 84 HIS A C 1
ATOM 626 O O . HIS A 1 84 ? 2.262 -59.844 16.443 1.00 32.91 84 HIS A O 1
ATOM 632 N N . ALA A 1 85 ? 3.674 -58.794 15.033 1.00 27.69 85 ALA A N 1
ATOM 633 C CA . ALA A 1 85 ? 4.931 -59.354 15.534 1.00 27.69 85 ALA A CA 1
ATOM 634 C C . ALA A 1 85 ? 6.089 -58.384 15.226 1.00 27.69 85 ALA A C 1
ATOM 636 O O . ALA A 1 85 ? 6.157 -57.830 14.129 1.00 27.69 85 ALA A O 1
ATOM 637 N N . GLU A 1 86 ? 6.976 -58.159 16.196 1.00 37.81 86 GLU A N 1
ATOM 638 C CA . GLU A 1 86 ? 8.149 -57.286 16.068 1.00 37.81 86 GLU A CA 1
ATOM 639 C C . GLU A 1 86 ? 9.384 -58.061 15.587 1.00 37.81 86 GLU A C 1
ATOM 641 O O . GLU A 1 86 ? 9.624 -59.184 16.025 1.00 37.81 86 GLU A O 1
ATOM 646 N N . ALA A 1 87 ? 10.232 -57.414 14.782 1.00 25.41 87 ALA A N 1
ATOM 647 C CA . ALA A 1 87 ? 11.672 -57.672 14.751 1.00 25.41 87 ALA A CA 1
ATOM 648 C C . ALA A 1 87 ? 12.399 -56.443 14.180 1.00 25.41 87 ALA A C 1
ATOM 650 O O . ALA A 1 87 ? 12.170 -56.050 13.038 1.00 25.41 87 ALA A O 1
ATOM 651 N N . ALA A 1 88 ? 13.275 -55.823 14.970 1.00 36.81 88 ALA A N 1
ATOM 652 C CA . ALA A 1 88 ? 14.102 -54.709 14.515 1.00 36.81 88 ALA A CA 1
ATOM 653 C C . ALA A 1 88 ? 15.283 -55.209 13.672 1.00 36.81 88 ALA A C 1
ATOM 655 O O . ALA A 1 88 ? 15.913 -56.190 14.064 1.00 36.81 88 ALA A O 1
ATOM 656 N N . HIS A 1 89 ? 15.663 -54.490 12.607 1.00 25.45 89 HIS A N 1
ATOM 657 C CA . HIS A 1 89 ? 17.042 -54.490 12.102 1.00 25.45 89 HIS A CA 1
ATOM 658 C C . HIS A 1 89 ? 17.423 -53.185 11.382 1.00 25.45 89 HIS A C 1
ATOM 660 O O . HIS A 1 89 ? 16.578 -52.454 10.876 1.00 25.45 89 HIS A O 1
ATOM 666 N N . ALA A 1 90 ? 18.730 -52.930 11.422 1.00 26.16 90 ALA A N 1
ATOM 667 C CA . ALA A 1 90 ? 19.506 -51.751 11.043 1.00 26.16 90 ALA A CA 1
ATOM 668 C C . ALA A 1 90 ? 19.027 -50.838 9.891 1.00 26.16 90 ALA A C 1
ATOM 670 O O . ALA A 1 90 ? 18.466 -51.251 8.880 1.00 26.16 90 ALA A O 1
ATOM 671 N N . SER A 1 91 ? 19.425 -49.572 10.033 1.00 38.06 91 SER A N 1
ATOM 672 C CA . SER A 1 91 ? 19.391 -48.509 9.028 1.00 38.06 91 SER A CA 1
ATOM 673 C C . SER A 1 91 ? 19.884 -48.927 7.640 1.00 38.06 91 SER A C 1
ATOM 675 O O . SER A 1 91 ? 20.999 -49.433 7.505 1.00 38.06 91 SER A O 1
ATOM 677 N N . ASN A 1 92 ? 19.159 -48.509 6.600 1.00 27.73 92 ASN A N 1
ATOM 678 C CA . ASN A 1 92 ? 19.803 -48.146 5.341 1.00 27.73 92 ASN A CA 1
ATOM 679 C C . ASN A 1 92 ? 19.106 -46.927 4.719 1.00 27.73 92 ASN A C 1
ATOM 681 O O . ASN A 1 92 ? 17.974 -46.998 4.241 1.00 27.73 92 ASN A O 1
ATOM 685 N N . THR A 1 93 ? 19.770 -45.774 4.783 1.00 39.03 93 THR A N 1
ATOM 686 C CA . THR A 1 93 ? 19.258 -44.494 4.281 1.00 39.03 93 THR A CA 1
ATOM 687 C C . THR A 1 93 ? 19.348 -44.435 2.759 1.00 39.03 93 THR A C 1
ATOM 689 O O . THR A 1 93 ? 20.370 -44.032 2.206 1.00 39.03 93 THR A O 1
ATOM 692 N N . SER A 1 94 ? 18.256 -44.781 2.079 1.00 30.48 94 SER A N 1
ATOM 693 C CA . SER A 1 94 ? 18.031 -44.384 0.687 1.00 30.48 94 SER A CA 1
ATOM 694 C C . SER A 1 94 ? 17.449 -42.971 0.669 1.00 30.48 94 SER A C 1
ATOM 696 O O . SER A 1 94 ? 16.287 -42.759 1.019 1.00 30.48 94 SER A O 1
ATOM 698 N N . SER A 1 95 ? 18.267 -41.982 0.308 1.00 35.62 95 SER A N 1
ATOM 699 C CA . SER A 1 95 ? 17.829 -40.595 0.164 1.00 35.62 95 SER A CA 1
ATOM 700 C C . SER A 1 95 ? 16.952 -40.438 -1.079 1.00 35.62 95 SER A C 1
ATOM 702 O O . SER A 1 95 ? 17.427 -40.156 -2.181 1.00 35.62 95 SER A O 1
ATOM 704 N N . ALA A 1 96 ? 15.637 -40.572 -0.892 1.00 35.00 96 ALA A N 1
ATOM 705 C CA . ALA A 1 96 ? 14.665 -40.080 -1.855 1.00 35.00 96 ALA A CA 1
ATOM 706 C C . ALA A 1 96 ? 14.913 -38.576 -2.058 1.00 35.00 96 ALA A C 1
ATOM 708 O O . ALA A 1 96 ? 14.652 -37.765 -1.168 1.00 35.00 96 ALA A O 1
ATOM 709 N N . LYS A 1 97 ? 15.483 -38.208 -3.213 1.00 33.88 97 LYS A N 1
ATOM 710 C CA . LYS A 1 97 ? 15.743 -36.811 -3.569 1.00 33.88 97 LYS A CA 1
ATOM 711 C C . LYS A 1 97 ? 14.416 -36.058 -3.554 1.00 33.88 97 LYS A C 1
ATOM 713 O O . LYS A 1 97 ? 13.551 -36.329 -4.385 1.00 33.88 97 LYS A O 1
ATOM 718 N N . ALA A 1 98 ? 14.270 -35.118 -2.622 1.00 33.09 98 ALA A N 1
ATOM 719 C CA . ALA A 1 98 ? 13.141 -34.203 -2.616 1.00 33.09 98 ALA A CA 1
ATOM 720 C C . ALA A 1 98 ? 13.097 -33.461 -3.959 1.00 33.09 98 ALA A C 1
ATOM 722 O O . ALA A 1 98 ? 14.104 -32.902 -4.401 1.00 33.09 98 ALA A O 1
ATOM 723 N N . ASN A 1 99 ? 11.941 -33.491 -4.618 1.00 31.55 99 ASN A N 1
ATOM 724 C CA . ASN A 1 99 ? 11.746 -32.794 -5.881 1.00 31.55 99 ASN A CA 1
ATOM 725 C C . ASN A 1 99 ? 11.742 -31.276 -5.588 1.00 31.55 99 ASN A C 1
ATOM 727 O O . ASN A 1 99 ? 10.926 -30.855 -4.767 1.00 31.55 99 ASN A O 1
ATOM 731 N N . PRO A 1 100 ? 12.611 -30.432 -6.185 1.00 39.50 100 PRO A N 1
ATOM 732 C CA . PRO A 1 100 ? 12.782 -29.038 -5.737 1.00 39.50 100 PRO A CA 1
ATOM 733 C C . PRO A 1 100 ? 11.587 -28.099 -5.987 1.00 39.50 100 PRO A C 1
ATOM 735 O O . PRO A 1 100 ? 11.660 -26.911 -5.683 1.00 39.50 100 PRO A O 1
ATOM 738 N N . SER A 1 101 ? 10.502 -28.594 -6.583 1.00 45.94 101 SER A N 1
ATOM 739 C CA . SER A 1 101 ? 9.454 -27.798 -7.226 1.00 45.94 101 SER A CA 1
ATOM 740 C C . SER A 1 101 ? 8.236 -27.462 -6.351 1.00 45.94 101 SER A C 1
ATOM 742 O O . SER A 1 101 ? 7.215 -27.060 -6.899 1.00 45.94 101 SER A O 1
ATOM 744 N N . THR A 1 102 ? 8.285 -27.647 -5.025 1.00 48.56 102 THR A N 1
ATOM 745 C CA . THR A 1 102 ? 7.082 -27.550 -4.160 1.00 48.56 102 THR A CA 1
ATOM 746 C C . THR A 1 102 ? 7.152 -26.519 -3.028 1.00 48.56 102 THR A C 1
ATOM 748 O O . THR A 1 102 ? 6.397 -26.644 -2.069 1.00 48.56 102 THR A O 1
ATOM 751 N N . ASN A 1 103 ? 8.037 -25.515 -3.097 1.00 66.50 103 ASN A N 1
ATOM 752 C CA . ASN A 1 103 ? 7.957 -24.331 -2.221 1.00 66.50 103 ASN A CA 1
ATOM 753 C C . ASN A 1 103 ? 8.745 -23.123 -2.780 1.00 66.50 103 ASN A C 1
ATOM 755 O O . ASN A 1 103 ? 9.714 -22.651 -2.184 1.00 66.50 103 ASN A O 1
ATOM 759 N N . LEU A 1 104 ? 8.348 -22.618 -3.954 1.00 75.19 104 LEU A N 1
ATOM 760 C CA . LEU A 1 104 ? 8.803 -21.294 -4.396 1.00 75.19 104 LEU A CA 1
ATOM 761 C C . LEU A 1 104 ? 8.176 -20.214 -3.494 1.00 75.19 104 LEU A C 1
ATOM 763 O O . LEU A 1 104 ? 6.974 -20.301 -3.228 1.00 75.19 104 LEU A O 1
ATOM 767 N N . PRO A 1 105 ? 8.927 -19.183 -3.058 1.00 85.94 105 PRO A N 1
ATOM 768 C CA . PRO A 1 105 ? 8.349 -18.049 -2.348 1.00 85.94 105 PRO A CA 1
ATOM 769 C C . PRO A 1 105 ? 7.203 -17.421 -3.142 1.00 85.94 105 PRO A C 1
ATOM 771 O O . PRO A 1 105 ? 7.270 -17.290 -4.365 1.00 85.94 105 PRO A O 1
ATOM 774 N N . CYS A 1 106 ? 6.146 -17.041 -2.435 1.00 88.56 106 CYS A N 1
ATOM 775 C CA . CYS A 1 106 ? 5.006 -16.337 -2.999 1.00 88.56 106 CYS A CA 1
ATOM 776 C C . CYS A 1 106 ? 5.192 -14.838 -2.758 1.00 88.56 106 CYS A C 1
ATOM 778 O O . CYS A 1 106 ? 4.963 -14.347 -1.650 1.00 88.56 106 CYS A O 1
ATOM 780 N N . TYR A 1 107 ? 5.621 -14.112 -3.786 1.00 94.12 107 TYR A N 1
ATOM 781 C CA . TYR A 1 107 ? 5.846 -12.677 -3.686 1.00 94.12 107 TYR A CA 1
ATOM 782 C C . TYR A 1 107 ? 4.562 -11.869 -3.852 1.00 94.12 107 TYR A C 1
ATOM 784 O O . TYR A 1 107 ? 3.573 -12.313 -4.440 1.00 94.12 107 TYR A O 1
ATOM 792 N N . ARG A 1 108 ? 4.615 -10.638 -3.348 1.00 92.31 108 ARG A N 1
ATOM 793 C CA . ARG A 1 108 ? 3.578 -9.614 -3.472 1.00 92.31 108 ARG A CA 1
ATOM 794 C C . ARG A 1 108 ? 4.187 -8.385 -4.118 1.00 92.31 108 ARG A C 1
ATOM 796 O O . ARG A 1 108 ? 5.295 -8.005 -3.746 1.00 92.31 108 ARG A O 1
ATOM 803 N N . ILE A 1 109 ? 3.482 -7.793 -5.075 1.00 94.62 109 ILE A N 1
ATOM 804 C CA . ILE A 1 109 ? 3.972 -6.689 -5.906 1.00 94.62 109 ILE A CA 1
ATOM 805 C C . ILE A 1 109 ? 3.064 -5.482 -5.675 1.00 94.62 109 ILE A C 1
ATOM 807 O O . ILE A 1 109 ? 1.845 -5.615 -5.768 1.00 94.62 109 ILE A O 1
ATOM 811 N N . TYR A 1 110 ? 3.640 -4.311 -5.413 1.00 93.94 110 TYR A N 1
ATOM 812 C CA . TYR A 1 110 ? 2.907 -3.065 -5.198 1.00 93.94 110 TYR A CA 1
ATOM 813 C C . TYR A 1 110 ? 3.347 -2.014 -6.230 1.00 93.94 110 TYR A C 1
ATOM 815 O O . TYR A 1 110 ? 4.517 -1.619 -6.216 1.00 93.94 110 TYR A O 1
ATOM 823 N N . PRO A 1 111 ? 2.450 -1.547 -7.121 1.00 93.88 111 PRO A N 1
ATOM 824 C CA . PRO A 1 111 ? 2.748 -0.480 -8.075 1.00 93.88 111 PRO A CA 1
ATOM 825 C C . PRO A 1 111 ? 2.806 0.872 -7.350 1.00 93.88 111 PRO A C 1
ATOM 827 O O . PRO A 1 111 ? 1.780 1.511 -7.102 1.00 93.88 111 PRO A O 1
ATOM 830 N N . LEU A 1 112 ? 4.005 1.330 -6.986 1.00 93.31 112 LEU A N 1
ATOM 831 C CA . LEU A 1 112 ? 4.179 2.600 -6.284 1.00 93.31 112 LEU A CA 1
ATOM 832 C C . LEU A 1 112 ? 4.296 3.729 -7.313 1.00 93.31 112 LEU A C 1
ATOM 834 O O . LEU A 1 112 ? 5.354 3.934 -7.907 1.00 93.31 112 LEU A O 1
ATOM 838 N N . ARG A 1 113 ? 3.185 4.441 -7.555 1.00 93.06 113 ARG A N 1
ATOM 839 C CA . ARG A 1 113 ? 3.129 5.543 -8.529 1.00 93.06 113 ARG A CA 1
ATOM 840 C C . ARG A 1 113 ? 4.062 6.676 -8.100 1.00 93.06 113 ARG A C 1
ATOM 842 O O . ARG A 1 113 ? 3.781 7.403 -7.150 1.00 93.06 113 ARG A O 1
ATOM 849 N N . ASN A 1 114 ? 5.170 6.793 -8.816 1.00 94.44 114 ASN A N 1
ATOM 850 C CA . ASN A 1 114 ? 6.291 7.692 -8.578 1.00 94.44 114 ASN A CA 1
ATOM 851 C C . ASN A 1 114 ? 6.283 8.916 -9.515 1.00 94.44 114 ASN A C 1
ATOM 853 O O . ASN A 1 114 ? 7.045 9.856 -9.311 1.00 94.44 114 ASN A O 1
ATOM 857 N N . GLY A 1 115 ? 5.363 8.952 -10.481 1.00 94.69 115 GLY A N 1
ATOM 858 C CA . GLY A 1 115 ? 5.019 10.133 -11.268 1.00 94.69 115 GLY A CA 1
ATOM 859 C C . GLY A 1 115 ? 3.838 9.869 -12.204 1.00 94.69 115 GLY A C 1
ATOM 860 O O . GLY A 1 115 ? 3.382 8.729 -12.334 1.00 94.69 115 GLY A O 1
ATOM 861 N N . VAL A 1 116 ? 3.347 10.917 -12.865 1.00 95.81 116 VAL A N 1
ATOM 862 C CA . VAL A 1 116 ? 2.441 10.819 -14.025 1.00 95.81 116 VAL A CA 1
ATOM 863 C C . VAL A 1 116 ? 2.830 11.823 -15.102 1.00 95.81 116 VAL A C 1
ATOM 865 O O . VAL A 1 116 ? 3.271 12.930 -14.788 1.00 95.81 116 VAL A O 1
ATOM 868 N N . CYS A 1 117 ? 2.633 11.457 -16.363 1.00 96.69 117 CYS A N 1
ATOM 869 C CA . CYS A 1 117 ? 2.798 12.326 -17.523 1.00 96.69 117 CYS A CA 1
ATOM 870 C C . CYS A 1 117 ? 1.794 11.938 -18.622 1.00 96.69 117 CYS A C 1
ATOM 872 O O . CYS A 1 117 ? 0.922 11.094 -18.414 1.00 96.69 117 CYS A O 1
ATOM 874 N N . ALA A 1 118 ? 1.905 12.540 -19.804 1.00 97.50 118 ALA A N 1
ATOM 875 C CA . ALA A 1 118 ? 1.225 12.027 -20.989 1.00 97.50 118 ALA A CA 1
ATOM 876 C C . ALA A 1 118 ? 2.118 12.192 -22.217 1.00 97.50 118 ALA A C 1
ATOM 878 O O . ALA A 1 118 ? 2.836 13.189 -22.309 1.00 97.50 118 ALA A O 1
ATOM 879 N N . ILE A 1 119 ? 2.049 11.260 -23.168 1.00 96.94 119 ILE A N 1
ATOM 880 C CA . ILE A 1 119 ? 2.873 11.243 -24.389 1.00 96.94 119 ILE A CA 1
ATOM 881 C C . ILE A 1 119 ? 2.020 11.234 -25.662 1.00 96.94 119 ILE A C 1
ATOM 883 O O . ILE A 1 119 ? 0.814 10.980 -25.623 1.00 96.94 119 ILE A O 1
ATOM 887 N N . ALA A 1 120 ? 2.644 11.529 -26.804 1.00 96.56 120 ALA A N 1
ATOM 888 C CA . ALA A 1 120 ? 1.981 11.492 -28.109 1.00 96.56 120 ALA A CA 1
ATOM 889 C C . ALA A 1 120 ? 1.724 10.050 -28.598 1.00 96.56 120 ALA A C 1
ATOM 891 O O . ALA A 1 120 ? 2.500 9.138 -28.309 1.00 96.56 120 ALA A O 1
ATOM 892 N N . GLY A 1 121 ? 0.668 9.842 -29.391 1.00 96.81 121 GLY A N 1
ATOM 893 C CA . GLY A 1 121 ? 0.253 8.508 -29.844 1.00 96.81 121 GLY A CA 1
ATOM 894 C C . GLY A 1 121 ? 1.310 7.738 -30.639 1.00 96.81 121 GLY A C 1
ATOM 895 O O . GLY A 1 121 ? 1.451 6.540 -30.424 1.00 96.81 121 GLY A O 1
ATOM 896 N N . HIS A 1 122 ? 2.108 8.423 -31.463 1.00 96.94 122 HIS A N 1
ATOM 897 C CA . HIS A 1 122 ? 3.236 7.828 -32.199 1.00 96.94 122 HIS A CA 1
ATOM 898 C C . HIS A 1 122 ? 4.435 7.419 -31.324 1.00 96.94 122 HIS A C 1
ATOM 900 O O . HIS A 1 122 ? 5.341 6.762 -31.821 1.00 96.94 122 HIS A O 1
ATOM 906 N N . HIS A 1 123 ? 4.462 7.804 -30.043 1.00 96.81 123 HIS A N 1
ATOM 907 C CA . HIS A 1 123 ? 5.438 7.318 -29.061 1.00 96.81 123 HIS A CA 1
ATOM 908 C C . HIS A 1 123 ? 4.873 6.144 -28.248 1.00 96.81 123 HIS A C 1
ATOM 910 O O . HIS A 1 123 ? 5.588 5.181 -27.980 1.00 96.81 123 HIS A O 1
ATOM 916 N N . ALA A 1 124 ? 3.576 6.177 -27.920 1.00 97.19 124 ALA A N 1
ATOM 917 C CA . ALA A 1 124 ? 2.883 5.078 -27.239 1.00 97.19 124 ALA A CA 1
ATOM 918 C C . ALA A 1 124 ? 2.680 3.839 -28.137 1.00 97.19 124 ALA A C 1
ATOM 920 O O . ALA A 1 124 ? 2.654 2.711 -27.644 1.00 97.19 124 ALA A O 1
ATOM 921 N N . PHE A 1 125 ? 2.543 4.040 -29.453 1.00 98.19 125 PHE A N 1
ATOM 922 C CA . PHE A 1 125 ? 2.291 2.991 -30.440 1.00 98.19 125 PHE A CA 1
ATOM 923 C C . PHE A 1 125 ? 3.069 3.242 -31.734 1.00 98.19 125 PHE A C 1
ATOM 925 O O . PHE A 1 125 ? 3.036 4.342 -32.286 1.00 98.19 125 PHE A O 1
ATOM 932 N N . ASP A 1 126 ? 3.698 2.194 -32.260 1.00 98.00 126 ASP A N 1
ATOM 933 C CA . ASP A 1 126 ? 4.268 2.165 -33.607 1.00 98.00 126 ASP A CA 1
ATOM 934 C C . ASP A 1 126 ? 3.197 2.510 -34.657 1.00 98.00 126 ASP A C 1
ATOM 936 O O . ASP A 1 126 ? 2.135 1.887 -34.711 1.00 98.00 126 ASP A O 1
ATOM 940 N N . GLY A 1 127 ? 3.452 3.546 -35.462 1.00 96.88 127 GLY A N 1
ATOM 941 C CA . GLY A 1 127 ? 2.482 4.076 -36.429 1.00 96.88 127 GLY A CA 1
ATOM 942 C C . GLY A 1 127 ? 1.254 4.771 -35.816 1.00 96.88 127 GLY A C 1
ATOM 943 O O . GLY A 1 127 ? 0.299 5.050 -36.539 1.00 96.88 127 GLY A O 1
ATOM 944 N N . GLY A 1 128 ? 1.249 5.049 -34.507 1.00 97.06 128 GLY A N 1
ATOM 945 C CA . GLY A 1 128 ? 0.156 5.746 -33.828 1.00 97.06 128 GLY A CA 1
ATOM 946 C C . GLY A 1 128 ? -0.017 7.201 -34.283 1.00 97.06 128 GLY A C 1
ATOM 947 O O . GLY A 1 128 ? 0.926 7.849 -34.725 1.00 97.06 128 GLY A O 1
ATOM 948 N N . ASP A 1 129 ? -1.228 7.743 -34.140 1.00 96.62 129 ASP A N 1
ATOM 949 C CA . ASP A 1 129 ? -1.539 9.132 -34.504 1.00 96.62 129 ASP A CA 1
ATOM 950 C C . ASP A 1 129 ? -0.802 10.136 -33.585 1.00 96.62 129 ASP A C 1
ATOM 952 O O . ASP A 1 129 ? -1.015 10.120 -32.366 1.00 96.62 129 ASP A O 1
ATOM 956 N N . PRO A 1 130 ? 0.033 11.051 -34.119 1.00 95.50 130 PRO A N 1
ATOM 957 C CA . PRO A 1 130 ? 0.692 12.079 -33.322 1.00 95.50 130 PRO A CA 1
ATOM 958 C C . PRO A 1 130 ? -0.245 13.031 -32.574 1.00 95.50 130 PRO A C 1
ATOM 960 O O . PRO A 1 130 ? 0.182 13.593 -31.562 1.00 95.50 130 PRO A O 1
ATOM 963 N N . ALA A 1 131 ? -1.479 13.241 -33.039 1.00 95.56 131 ALA A N 1
ATOM 964 C CA . ALA A 1 131 ? -2.461 14.099 -32.376 1.00 95.56 131 ALA A CA 1
ATOM 965 C C . ALA A 1 131 ? -3.076 13.446 -31.125 1.00 95.56 131 ALA A C 1
ATOM 967 O O . ALA A 1 131 ? -3.484 14.154 -30.201 1.00 95.56 131 ALA A O 1
ATOM 968 N N . GLN A 1 132 ? -3.095 12.112 -31.050 1.00 96.75 132 GLN A N 1
ATOM 969 C CA . GLN A 1 132 ? -3.554 11.401 -29.857 1.00 96.75 132 GLN A CA 1
ATOM 970 C C . GLN A 1 132 ? -2.594 11.609 -28.682 1.00 96.75 132 GLN A C 1
ATOM 972 O O . GLN A 1 132 ? -1.383 11.764 -28.848 1.00 96.75 132 GLN A O 1
ATOM 977 N N . THR A 1 133 ? -3.156 11.595 -27.475 1.00 97.25 133 THR A N 1
ATOM 978 C CA . THR A 1 133 ? -2.425 11.709 -26.210 1.00 97.25 133 THR A CA 1
ATOM 979 C C . THR A 1 133 ? -2.775 10.516 -25.331 1.00 97.25 133 THR A C 1
ATOM 981 O O . THR A 1 133 ? -3.951 10.181 -25.196 1.00 97.25 133 THR A O 1
ATOM 984 N N . TYR A 1 134 ? -1.761 9.888 -24.744 1.00 97.50 134 TYR A N 1
ATOM 985 C CA . TYR A 1 134 ? -1.900 8.743 -23.847 1.00 97.50 134 TYR A CA 1
ATOM 986 C C . TYR A 1 134 ? -1.307 9.097 -22.484 1.00 97.50 134 TYR A C 1
ATOM 988 O O . TYR A 1 134 ? -0.153 9.516 -22.408 1.00 97.50 134 TYR A O 1
ATOM 996 N N . GLU A 1 135 ? -2.098 8.956 -21.419 1.00 97.81 135 GLU A N 1
ATOM 997 C CA . GLU A 1 135 ? -1.625 9.152 -20.045 1.00 97.81 135 GLU A CA 1
ATOM 998 C C . GLU A 1 135 ? -0.695 8.000 -19.645 1.00 97.81 135 GLU A C 1
ATOM 1000 O O . GLU A 1 135 ? -0.999 6.834 -19.896 1.00 97.81 135 GLU A O 1
ATOM 1005 N N . TYR A 1 136 ? 0.422 8.340 -19.011 1.00 96.50 136 TYR A N 1
ATOM 1006 C CA . TYR A 1 136 ? 1.445 7.420 -18.524 1.00 96.50 136 TYR A CA 1
ATOM 1007 C C . TYR A 1 136 ? 1.578 7.601 -17.008 1.00 96.50 136 TYR A C 1
ATOM 1009 O O . TYR A 1 136 ? 1.636 8.724 -16.500 1.00 96.50 136 TYR A O 1
ATOM 1017 N N . ALA A 1 137 ? 1.648 6.497 -16.273 1.00 95.88 137 ALA A N 1
ATOM 1018 C CA . ALA A 1 137 ? 2.143 6.491 -14.901 1.00 95.88 137 ALA A CA 1
ATOM 1019 C C . ALA A 1 137 ? 3.628 6.111 -14.907 1.00 95.88 137 ALA A C 1
ATOM 1021 O O . ALA A 1 137 ? 4.077 5.407 -15.799 1.00 95.88 137 ALA A O 1
ATOM 1022 N N . LEU A 1 138 ? 4.404 6.551 -13.921 1.00 95.94 138 LEU A N 1
ATOM 1023 C CA . LEU A 1 138 ? 5.756 6.035 -13.691 1.00 95.94 138 LEU A CA 1
ATOM 1024 C C . LEU A 1 138 ? 5.733 5.269 -12.371 1.00 95.94 138 LEU A C 1
ATOM 1026 O O . LEU A 1 138 ? 5.232 5.793 -11.371 1.00 95.94 138 LEU A O 1
ATOM 1030 N N . TYR A 1 139 ? 6.211 4.026 -12.372 1.00 96.00 139 TYR A N 1
ATOM 1031 C CA . TYR A 1 139 ? 6.124 3.120 -11.227 1.00 96.00 139 TYR A CA 1
ATOM 1032 C C . TYR A 1 139 ? 7.502 2.705 -10.721 1.00 96.00 139 TYR A C 1
ATOM 1034 O O . TYR A 1 139 ? 8.379 2.337 -11.493 1.00 96.00 139 TYR A O 1
ATOM 1042 N N . VAL A 1 140 ? 7.634 2.669 -9.397 1.00 96.00 140 VAL A N 1
ATOM 1043 C CA . VAL A 1 140 ? 8.608 1.815 -8.713 1.00 96.00 140 VAL A CA 1
ATOM 1044 C C . VAL A 1 140 ? 7.835 0.619 -8.169 1.00 96.00 140 VAL A C 1
ATOM 1046 O O . VAL A 1 140 ? 6.821 0.794 -7.492 1.00 96.00 140 VAL A O 1
ATOM 1049 N N . TRP A 1 141 ? 8.273 -0.602 -8.458 1.00 97.56 141 TRP A N 1
ATOM 1050 C CA . TRP A 1 141 ? 7.516 -1.799 -8.089 1.00 97.56 141 TRP A CA 1
ATOM 1051 C C . TRP A 1 141 ? 8.103 -2.411 -6.825 1.00 97.56 141 TRP A C 1
ATOM 1053 O O . TRP A 1 141 ? 9.128 -3.086 -6.879 1.00 97.56 141 TRP A O 1
ATOM 1063 N N . LEU A 1 142 ? 7.464 -2.189 -5.677 1.00 97.25 142 LEU A N 1
ATOM 1064 C CA . LEU A 1 142 ? 7.896 -2.811 -4.426 1.00 97.25 142 LEU A CA 1
ATOM 1065 C C . LEU A 1 142 ? 7.487 -4.283 -4.413 1.00 97.25 142 LEU A C 1
ATOM 1067 O O . LEU A 1 142 ? 6.312 -4.603 -4.579 1.00 97.25 142 LEU A O 1
ATOM 1071 N N . VAL A 1 143 ? 8.449 -5.170 -4.175 1.00 97.00 143 VAL A N 1
ATOM 1072 C CA . VAL A 1 143 ? 8.246 -6.617 -4.093 1.00 97.00 143 VAL A CA 1
ATOM 1073 C C . VAL A 1 143 ? 8.577 -7.098 -2.679 1.00 97.00 143 VAL A C 1
ATOM 1075 O O . VAL A 1 143 ? 9.702 -6.942 -2.198 1.00 97.00 143 VAL A O 1
ATOM 1078 N N . LEU A 1 144 ? 7.585 -7.683 -2.004 1.00 93.62 144 LEU A N 1
ATOM 1079 C CA . LEU A 1 144 ? 7.681 -8.215 -0.639 1.00 93.62 144 LEU A CA 1
ATOM 1080 C C . LEU A 1 144 ? 7.450 -9.734 -0.618 1.00 93.62 144 LEU A C 1
ATOM 1082 O O . LEU A 1 144 ? 6.803 -10.280 -1.508 1.00 93.62 144 LEU A O 1
ATOM 1086 N N . GLY A 1 145 ? 7.936 -10.409 0.429 1.00 88.62 145 GLY A N 1
ATOM 1087 C CA . GLY A 1 145 ? 7.781 -11.862 0.626 1.00 88.62 145 GLY A CA 1
ATOM 1088 C C . GLY A 1 145 ? 9.082 -12.674 0.555 1.00 88.62 145 GLY A C 1
ATOM 1089 O O . GLY A 1 145 ? 9.043 -13.885 0.739 1.00 88.62 145 GLY A O 1
ATOM 1090 N N . GLY A 1 146 ? 10.226 -12.025 0.314 1.00 88.56 146 GLY A N 1
ATOM 1091 C CA . GLY A 1 146 ? 11.560 -12.616 0.489 1.00 88.56 146 GLY A CA 1
ATOM 1092 C C . GLY A 1 146 ? 12.262 -12.113 1.753 1.00 88.56 146 GLY A C 1
ATOM 1093 O O . GLY A 1 146 ? 11.728 -11.260 2.462 1.00 88.56 146 GLY A O 1
ATOM 1094 N N . ASP A 1 147 ? 13.489 -12.590 1.983 1.00 89.69 147 ASP A N 1
ATOM 1095 C CA . ASP A 1 147 ? 14.334 -12.252 3.145 1.00 89.69 147 ASP A CA 1
ATOM 1096 C C . ASP A 1 147 ? 14.566 -10.743 3.340 1.00 89.69 147 ASP A C 1
ATOM 1098 O O . ASP A 1 147 ? 14.853 -10.285 4.447 1.00 89.69 147 ASP A O 1
ATOM 1102 N N . LYS A 1 148 ? 14.468 -9.965 2.256 1.00 94.12 148 LYS A N 1
ATOM 1103 C CA . LYS A 1 148 ? 14.521 -8.501 2.253 1.00 94.12 148 LYS A CA 1
ATOM 1104 C C . LYS A 1 148 ? 13.480 -7.926 1.287 1.00 94.12 148 LYS A C 1
ATOM 1106 O O . LYS A 1 148 ? 13.193 -8.568 0.275 1.00 94.12 148 LYS A O 1
ATOM 1111 N N . PRO A 1 149 ? 12.969 -6.706 1.537 1.00 97.12 149 PRO A N 1
ATOM 1112 C CA . PRO A 1 149 ? 12.250 -5.920 0.539 1.00 97.12 149 PRO A CA 1
ATOM 1113 C C . PRO A 1 149 ? 13.079 -5.713 -0.733 1.00 97.12 149 PRO A C 1
ATOM 1115 O O . PRO A 1 149 ? 14.304 -5.562 -0.678 1.00 97.12 149 PRO A O 1
ATOM 1118 N N . MET A 1 150 ? 12.409 -5.689 -1.881 1.00 98.50 150 MET A N 1
ATOM 1119 C CA . MET A 1 150 ? 13.039 -5.572 -3.197 1.00 98.50 150 MET A CA 1
ATOM 1120 C C . MET A 1 150 ? 12.284 -4.570 -4.061 1.00 98.50 150 MET A C 1
ATOM 1122 O O . MET A 1 150 ? 11.101 -4.336 -3.826 1.00 98.50 150 MET A O 1
ATOM 1126 N N . LEU A 1 151 ? 12.940 -4.012 -5.074 1.00 98.69 151 LEU A N 1
ATOM 1127 C CA . LEU A 1 151 ? 12.303 -3.166 -6.082 1.00 98.69 151 LEU A CA 1
ATOM 1128 C C . LEU A 1 151 ? 12.519 -3.736 -7.486 1.00 98.69 151 LEU A C 1
ATOM 1130 O O . LEU A 1 151 ? 13.585 -4.289 -7.757 1.00 98.69 151 LEU A O 1
ATOM 1134 N N . VAL A 1 152 ? 11.549 -3.556 -8.383 1.00 98.69 152 VAL A N 1
ATOM 1135 C CA . VAL A 1 152 ? 11.819 -3.492 -9.828 1.00 98.69 152 VAL A CA 1
ATOM 1136 C C . VAL A 1 152 ? 11.804 -2.023 -10.235 1.00 98.69 152 VAL A C 1
ATOM 1138 O O . VAL A 1 152 ? 10.873 -1.293 -9.882 1.00 98.69 152 VAL A O 1
ATOM 1141 N N . ASP A 1 153 ? 12.866 -1.616 -10.927 1.00 98.50 153 ASP A N 1
ATOM 1142 C CA . ASP A 1 153 ? 13.270 -0.231 -11.182 1.00 98.50 153 ASP A CA 1
ATOM 1143 C C . ASP A 1 153 ? 13.418 0.620 -9.897 1.00 98.50 153 ASP A C 1
ATOM 1145 O O . ASP A 1 153 ? 13.259 0.133 -8.774 1.00 98.50 153 ASP A O 1
ATOM 1149 N N . ALA A 1 154 ? 13.877 1.866 -10.039 1.00 96.12 154 ALA A N 1
ATOM 1150 C CA . ALA A 1 154 ? 14.444 2.644 -8.933 1.00 96.12 154 ALA A CA 1
ATOM 1151 C C . ALA A 1 154 ? 13.812 4.033 -8.720 1.00 96.12 154 ALA A C 1
ATOM 1153 O O . ALA A 1 154 ? 13.909 4.559 -7.609 1.00 96.12 154 ALA A O 1
ATOM 1154 N N . GLY A 1 155 ? 13.131 4.588 -9.729 1.00 88.44 155 GLY A N 1
ATOM 1155 C CA . GLY A 1 155 ? 12.337 5.817 -9.627 1.00 88.44 155 GLY A CA 1
ATOM 1156 C C . GLY A 1 155 ? 13.079 7.121 -9.934 1.00 88.44 155 GLY A C 1
ATOM 1157 O O . GLY A 1 155 ? 14.220 7.124 -10.393 1.00 88.44 155 GLY A O 1
ATOM 1158 N N . LEU A 1 156 ? 12.387 8.229 -9.659 1.00 90.88 156 LEU A N 1
ATOM 1159 C CA . LEU A 1 156 ? 12.681 9.601 -10.081 1.00 90.88 156 LEU A CA 1
ATOM 1160 C C . LEU A 1 156 ? 13.111 10.513 -8.926 1.00 90.88 156 LEU A C 1
ATOM 1162 O O . LEU A 1 156 ? 12.386 10.626 -7.930 1.00 90.88 156 LEU A O 1
ATOM 1166 N N . SER A 1 157 ? 14.200 11.258 -9.137 1.00 85.81 157 SER A N 1
ATOM 1167 C CA . SER A 1 157 ? 14.763 12.256 -8.220 1.00 85.81 157 SER A CA 1
ATOM 1168 C C . SER A 1 157 ? 14.706 13.694 -8.774 1.00 85.81 157 SER A C 1
ATOM 1170 O O . SER A 1 157 ? 14.219 14.582 -8.070 1.00 85.81 157 SER A O 1
ATOM 1172 N N . ASP A 1 158 ? 15.107 13.940 -10.033 1.00 87.12 158 ASP A N 1
ATOM 1173 C CA . ASP A 1 158 ? 15.026 15.262 -10.688 1.00 87.12 158 ASP A CA 1
ATOM 1174 C C . ASP A 1 158 ? 14.014 15.272 -11.847 1.00 87.12 158 ASP A C 1
ATOM 1176 O O . ASP A 1 158 ? 14.323 15.151 -13.036 1.00 87.12 158 ASP A O 1
ATOM 1180 N N . VAL A 1 159 ? 12.752 15.492 -11.475 1.00 92.00 159 VAL A N 1
ATOM 1181 C CA . VAL A 1 159 ? 11.628 15.657 -12.409 1.00 92.00 159 VAL A CA 1
ATOM 1182 C C . VAL A 1 159 ? 11.810 16.870 -13.333 1.00 92.00 159 VAL A C 1
ATOM 1184 O O . VAL A 1 159 ? 11.273 16.879 -14.442 1.00 92.00 159 VAL A O 1
ATOM 1187 N N . ALA A 1 160 ? 12.561 17.901 -12.932 1.00 90.88 160 ALA A N 1
ATOM 1188 C CA . ALA A 1 160 ? 12.801 19.065 -13.781 1.00 90.88 160 ALA A CA 1
ATOM 1189 C C . ALA A 1 160 ? 13.849 18.763 -14.863 1.00 90.88 160 ALA A C 1
ATOM 1191 O O . ALA A 1 160 ? 13.695 19.223 -15.995 1.00 90.88 160 ALA A O 1
ATOM 1192 N N . GLU A 1 161 ? 14.895 17.996 -14.547 1.00 87.56 161 GLU A N 1
ATOM 1193 C CA . GLU A 1 161 ? 15.856 17.470 -15.522 1.00 87.56 161 GLU A CA 1
ATOM 1194 C C . GLU A 1 161 ? 15.198 16.489 -16.484 1.00 87.56 161 GLU A C 1
ATOM 1196 O O . GLU A 1 161 ? 15.308 16.675 -17.700 1.00 87.56 161 GLU A O 1
ATOM 1201 N N . MET A 1 162 ? 14.420 15.532 -15.971 1.00 85.75 162 MET A N 1
ATOM 1202 C CA . MET A 1 162 ? 13.718 14.577 -16.824 1.00 85.75 162 MET A CA 1
ATOM 1203 C C . MET A 1 162 ? 12.766 15.278 -17.803 1.00 85.75 162 MET A C 1
ATOM 1205 O O . MET A 1 162 ? 12.773 14.967 -18.991 1.00 85.75 162 MET A O 1
ATOM 1209 N N . ASN A 1 163 ? 12.007 16.283 -17.350 1.00 92.50 163 ASN A N 1
ATOM 1210 C CA . ASN A 1 163 ? 11.141 17.073 -18.230 1.00 92.50 163 ASN A CA 1
ATOM 1211 C C . ASN A 1 163 ? 11.906 17.806 -19.347 1.00 92.50 163 ASN A C 1
ATOM 1213 O O . ASN A 1 163 ? 11.342 18.003 -20.420 1.00 92.50 163 ASN A O 1
ATOM 1217 N N . ARG A 1 164 ? 13.175 18.193 -19.135 1.00 89.81 164 ARG A N 1
ATOM 1218 C CA . ARG A 1 164 ? 14.022 18.771 -20.196 1.00 89.81 164 ARG A CA 1
ATOM 1219 C C . ARG A 1 164 ? 14.469 17.704 -21.197 1.00 89.81 164 ARG A C 1
ATOM 1221 O O . ARG A 1 164 ? 14.369 17.935 -22.398 1.00 89.81 164 ARG A O 1
ATOM 1228 N N . GLY A 1 165 ? 14.929 16.542 -20.725 1.00 85.12 165 GLY A N 1
ATOM 1229 C CA . GLY A 1 165 ? 15.393 15.448 -21.590 1.00 85.12 165 GLY A CA 1
ATOM 1230 C C . GLY A 1 165 ? 14.268 14.796 -22.406 1.00 85.12 165 GLY A C 1
ATOM 1231 O O . GLY A 1 165 ? 14.384 14.620 -23.620 1.00 85.12 165 GLY A O 1
ATOM 1232 N N . ALA A 1 166 ? 13.140 14.506 -21.758 1.00 87.94 166 ALA A N 1
ATOM 1233 C CA . ALA A 1 166 ? 11.977 13.850 -22.354 1.00 87.94 166 ALA A CA 1
ATOM 1234 C C . ALA A 1 166 ? 11.008 14.815 -23.073 1.00 87.94 166 ALA A C 1
ATOM 1236 O O . ALA A 1 166 ? 9.991 14.374 -23.605 1.00 87.94 166 ALA A O 1
ATOM 1237 N N . ALA A 1 167 ? 11.310 16.118 -23.155 1.00 88.50 167 ALA A N 1
ATOM 1238 C CA . ALA A 1 167 ? 10.440 17.128 -23.779 1.00 88.50 167 ALA A CA 1
ATOM 1239 C C . ALA A 1 167 ? 9.978 16.772 -25.208 1.00 88.50 167 ALA A C 1
ATOM 1241 O O . ALA A 1 167 ? 8.914 17.204 -25.640 1.00 88.50 167 ALA A O 1
ATOM 1242 N N . HIS A 1 168 ? 10.769 15.977 -25.935 1.00 88.12 168 HIS A N 1
ATOM 1243 C CA . HIS A 1 168 ? 10.465 15.528 -27.291 1.00 88.12 168 HIS A CA 1
ATOM 1244 C C . HIS A 1 168 ? 9.386 14.427 -27.365 1.00 88.12 168 HIS A C 1
ATOM 1246 O O . HIS A 1 168 ? 8.720 14.326 -28.393 1.00 88.12 168 HIS A O 1
ATOM 1252 N N . VAL A 1 169 ? 9.166 13.641 -26.297 1.00 88.56 169 VAL A N 1
ATOM 1253 C CA . VAL A 1 169 ? 8.096 12.619 -26.244 1.00 88.56 169 VAL A CA 1
ATOM 1254 C C . VAL A 1 169 ? 6.822 13.087 -25.535 1.00 88.56 169 VAL A C 1
ATOM 1256 O O . VAL A 1 169 ? 5.723 12.608 -25.845 1.00 88.56 169 VAL A O 1
ATOM 1259 N N . LEU A 1 170 ? 6.962 14.030 -24.599 1.00 93.44 170 LEU A N 1
ATOM 1260 C CA . LEU A 1 170 ? 5.906 14.477 -23.692 1.00 93.44 170 LEU A CA 1
ATOM 1261 C C . LEU A 1 170 ? 4.871 15.398 -24.366 1.00 93.44 170 LEU A C 1
ATOM 1263 O O . LEU A 1 170 ? 5.192 16.362 -25.057 1.00 93.44 170 LEU A O 1
ATOM 1267 N N . ARG A 1 171 ? 3.594 15.135 -24.079 1.00 95.69 171 ARG A N 1
ATOM 1268 C CA . ARG A 1 171 ? 2.440 16.024 -24.307 1.00 95.69 171 ARG A CA 1
ATOM 1269 C C . ARG A 1 171 ? 2.046 16.793 -23.049 1.00 95.69 171 ARG A C 1
ATOM 1271 O O . ARG A 1 171 ? 1.639 17.947 -23.144 1.00 95.69 171 ARG A O 1
ATOM 1278 N N . LYS A 1 172 ? 2.185 16.164 -21.881 1.00 96.38 172 LYS A N 1
ATOM 1279 C CA . LYS A 1 172 ? 2.100 16.805 -20.563 1.00 96.38 172 LYS A CA 1
ATOM 1280 C C . LYS A 1 172 ? 3.401 16.524 -19.815 1.00 96.38 172 LYS A C 1
ATOM 1282 O O . LYS A 1 172 ? 3.874 15.388 -19.898 1.00 96.38 172 LYS A O 1
ATOM 1287 N N . PRO A 1 173 ? 3.966 17.503 -19.088 1.00 95.94 173 PRO A N 1
ATOM 1288 C CA . PRO A 1 173 ? 5.170 17.276 -18.304 1.00 95.94 173 PRO A CA 1
ATOM 1289 C C . PRO A 1 173 ? 4.940 16.197 -17.243 1.00 95.94 173 PRO A C 1
ATOM 1291 O O . PRO A 1 173 ? 3.822 16.009 -16.757 1.00 95.94 173 PRO A O 1
ATOM 1294 N N . ILE A 1 174 ? 6.017 15.520 -16.857 1.00 96.06 174 ILE A N 1
ATOM 1295 C CA . ILE A 1 174 ? 6.031 14.643 -15.692 1.00 96.06 174 ILE A CA 1
ATOM 1296 C C . ILE A 1 174 ? 5.754 15.484 -14.451 1.00 96.06 174 ILE A C 1
ATOM 1298 O O . ILE A 1 174 ? 6.380 16.523 -14.232 1.00 96.06 174 ILE A O 1
ATOM 1302 N N . THR A 1 175 ? 4.826 15.009 -13.630 1.00 95.56 175 THR A N 1
ATOM 1303 C CA . THR A 1 175 ? 4.498 15.580 -12.327 1.00 95.56 175 THR A CA 1
ATOM 1304 C C . THR A 1 175 ? 4.644 14.509 -11.250 1.00 95.56 175 THR A C 1
ATOM 1306 O O . THR A 1 175 ? 4.266 13.353 -11.439 1.00 95.56 175 THR A O 1
ATOM 1309 N N . GLN A 1 176 ? 5.218 14.906 -10.117 1.00 94.00 176 GLN A N 1
ATOM 1310 C CA . GLN A 1 176 ? 5.402 14.082 -8.926 1.00 94.00 176 GLN A CA 1
ATOM 1311 C C . GLN A 1 176 ? 5.071 14.963 -7.720 1.00 94.00 176 GLN A C 1
ATOM 1313 O O . GLN A 1 176 ? 5.657 16.031 -7.539 1.00 94.00 176 GLN A O 1
ATOM 1318 N N . SER A 1 177 ? 4.115 14.543 -6.897 1.00 90.31 177 SER A N 1
ATOM 1319 C CA . SER A 1 177 ? 3.857 15.197 -5.612 1.00 90.31 177 SER A CA 1
ATOM 1320 C C . SER A 1 177 ? 4.918 14.795 -4.573 1.00 90.31 177 SER A C 1
ATOM 1322 O O . SER A 1 177 ? 5.493 13.708 -4.674 1.00 90.31 177 SER A O 1
ATOM 1324 N N . PRO A 1 178 ? 5.134 15.577 -3.496 1.00 88.88 178 PRO A N 1
ATOM 1325 C CA . PRO A 1 178 ? 6.053 15.194 -2.416 1.00 88.88 178 PRO A CA 1
ATOM 1326 C C . PRO A 1 178 ? 5.765 13.808 -1.805 1.00 88.88 178 PRO A C 1
ATOM 1328 O O . PRO A 1 178 ? 6.668 13.143 -1.293 1.00 88.88 178 PRO A O 1
ATOM 1331 N N . HIS A 1 179 ? 4.513 13.348 -1.892 1.00 87.62 179 HIS A N 1
ATOM 1332 C CA . HIS A 1 179 ? 4.045 12.049 -1.405 1.00 87.62 179 HIS A CA 1
ATOM 1333 C C . HIS A 1 179 ? 4.303 10.875 -2.366 1.00 87.62 179 HIS A C 1
ATOM 1335 O O . HIS A 1 179 ? 4.087 9.725 -1.978 1.00 87.62 179 HIS A O 1
ATOM 1341 N N . GLN A 1 180 ? 4.754 11.158 -3.589 1.00 91.50 180 GLN A N 1
ATOM 1342 C CA . GLN A 1 180 ? 5.100 10.189 -4.634 1.00 91.50 180 GLN A CA 1
ATOM 1343 C C . GLN A 1 180 ? 6.621 10.050 -4.828 1.00 91.50 180 GLN A C 1
ATOM 1345 O O . GLN A 1 180 ? 7.057 9.249 -5.646 1.00 91.50 180 GLN A O 1
ATOM 1350 N N . THR A 1 181 ? 7.452 10.763 -4.058 1.00 93.75 181 THR A N 1
ATOM 1351 C CA . THR A 1 181 ? 8.901 10.481 -3.996 1.00 93.75 181 THR A CA 1
ATOM 1352 C C . THR A 1 181 ? 9.151 9.056 -3.490 1.00 93.75 181 THR A C 1
ATOM 1354 O O . THR A 1 181 ? 8.413 8.566 -2.630 1.00 93.75 181 THR A O 1
ATOM 1357 N N . SER A 1 182 ? 10.219 8.394 -3.942 1.00 94.69 182 SER A N 1
ATOM 1358 C CA . SER A 1 182 ? 10.514 6.996 -3.576 1.00 94.69 182 SER A CA 1
ATOM 1359 C C . SER A 1 182 ? 10.611 6.793 -2.056 1.00 94.69 182 SER A C 1
ATOM 1361 O O . SER A 1 182 ? 10.113 5.812 -1.507 1.00 94.69 182 SER A O 1
ATOM 1363 N N . ARG A 1 183 ? 11.152 7.788 -1.336 1.00 94.31 183 ARG A N 1
ATOM 1364 C CA . ARG A 1 183 ? 11.188 7.820 0.139 1.00 94.31 183 ARG A CA 1
ATOM 1365 C C . ARG A 1 183 ? 9.797 7.894 0.771 1.00 94.31 183 ARG A C 1
ATOM 1367 O O . ARG A 1 183 ? 9.549 7.210 1.760 1.00 94.31 183 ARG A O 1
ATOM 1374 N N . ALA A 1 184 ? 8.902 8.729 0.241 1.00 91.56 184 ALA A N 1
ATOM 1375 C CA . ALA A 1 184 ? 7.541 8.855 0.759 1.00 91.56 184 ALA A CA 1
ATOM 1376 C C . ALA A 1 184 ? 6.692 7.613 0.455 1.00 91.56 184 ALA A C 1
ATOM 1378 O O . ALA A 1 184 ? 5.873 7.227 1.287 1.00 91.56 184 ALA A O 1
ATOM 1379 N N . LEU A 1 185 ? 6.914 6.978 -0.699 1.00 92.56 185 LEU A N 1
ATOM 1380 C CA . LEU A 1 185 ? 6.262 5.734 -1.107 1.00 92.56 185 LEU A CA 1
ATOM 1381 C C . LEU A 1 185 ? 6.705 4.542 -0.242 1.00 92.56 185 LEU A C 1
ATOM 1383 O O . LEU A 1 185 ? 5.852 3.832 0.285 1.00 92.56 185 LEU A O 1
ATOM 1387 N N . LEU A 1 186 ? 8.012 4.362 -0.012 1.00 93.81 186 LEU A N 1
ATOM 1388 C CA . LEU A 1 186 ? 8.526 3.304 0.869 1.00 93.81 186 LEU A CA 1
ATOM 1389 C C . LEU A 1 186 ? 8.074 3.472 2.326 1.00 93.81 186 LEU A C 1
ATOM 1391 O O . LEU A 1 186 ? 7.683 2.490 2.961 1.00 93.81 186 LEU A O 1
ATOM 1395 N N . ARG A 1 187 ? 8.020 4.713 2.835 1.00 90.50 187 ARG A N 1
ATOM 1396 C CA . ARG A 1 187 ? 7.558 4.990 4.206 1.00 90.50 187 ARG A CA 1
ATOM 1397 C C . ARG A 1 187 ? 6.139 4.476 4.468 1.00 90.50 187 ARG A C 1
ATOM 1399 O O . ARG A 1 187 ? 5.840 4.111 5.599 1.00 90.50 187 ARG A O 1
ATOM 1406 N N . ARG A 1 188 ? 5.274 4.388 3.447 1.00 88.69 188 ARG A N 1
ATOM 1407 C CA . ARG A 1 188 ? 3.907 3.843 3.596 1.00 88.69 188 ARG A CA 1
ATOM 1408 C C . ARG A 1 188 ? 3.897 2.390 4.096 1.00 88.69 188 ARG A C 1
ATOM 1410 O O . ARG A 1 188 ? 2.961 1.993 4.783 1.00 88.69 188 ARG A O 1
ATOM 1417 N N . PHE A 1 189 ? 4.966 1.645 3.813 1.00 89.25 189 PHE A N 1
ATOM 1418 C CA . PHE A 1 189 ? 5.189 0.252 4.211 1.00 89.25 189 PHE A CA 1
ATOM 1419 C C . PHE A 1 189 ? 6.149 0.112 5.410 1.00 89.25 189 PHE A C 1
ATOM 1421 O O . PHE A 1 189 ? 6.639 -0.983 5.668 1.00 89.25 189 PHE A O 1
ATOM 1428 N N . GLY A 1 190 ? 6.471 1.211 6.107 1.00 87.94 190 GLY A N 1
ATOM 1429 C CA . GLY A 1 190 ? 7.453 1.218 7.200 1.00 87.94 190 GLY A CA 1
ATOM 1430 C C . GLY A 1 190 ? 8.910 1.103 6.736 1.00 87.94 190 GLY A C 1
ATOM 1431 O O . GLY A 1 190 ? 9.798 0.866 7.550 1.00 87.94 190 GLY A O 1
ATOM 1432 N N . LEU A 1 191 ? 9.172 1.269 5.433 1.00 92.94 191 LEU A N 1
ATOM 1433 C CA . LEU A 1 191 ? 10.485 1.054 4.827 1.00 92.94 191 LEU A CA 1
ATOM 1434 C C . LEU A 1 191 ? 11.233 2.364 4.561 1.00 92.94 191 LEU A C 1
ATOM 1436 O O . LEU A 1 191 ? 10.660 3.381 4.164 1.00 92.94 191 LEU A O 1
ATOM 1440 N N . SER A 1 192 ? 12.554 2.302 4.689 1.00 95.38 192 SER A N 1
ATOM 1441 C CA . SER A 1 192 ? 13.500 3.283 4.164 1.00 95.38 192 SER A CA 1
ATOM 1442 C C . SER A 1 192 ? 14.234 2.726 2.930 1.00 95.38 192 SER A C 1
ATOM 1444 O O . SER A 1 192 ? 14.278 1.510 2.728 1.00 95.38 192 SER A O 1
ATOM 1446 N N . PRO A 1 193 ? 14.898 3.569 2.115 1.00 97.44 193 PRO A N 1
ATOM 1447 C CA . PRO A 1 193 ? 15.747 3.085 1.021 1.00 97.44 193 PRO A CA 1
ATOM 1448 C C . PRO A 1 193 ? 16.890 2.153 1.462 1.00 97.44 193 PRO A C 1
ATOM 1450 O O . PRO A 1 193 ? 17.394 1.382 0.649 1.00 97.44 193 PRO A O 1
ATOM 1453 N N . ALA A 1 194 ? 17.299 2.202 2.737 1.00 97.31 194 ALA A N 1
ATOM 1454 C CA . ALA A 1 194 ? 18.346 1.339 3.283 1.00 97.31 194 ALA A CA 1
ATOM 1455 C C . ALA A 1 194 ? 17.859 -0.094 3.574 1.00 97.31 194 ALA A C 1
ATOM 1457 O O . ALA A 1 194 ? 18.688 -0.998 3.689 1.00 97.31 194 ALA A O 1
ATOM 1458 N N . ASP A 1 195 ? 16.545 -0.317 3.664 1.00 97.12 195 ASP A N 1
ATOM 1459 C CA . ASP A 1 195 ? 15.957 -1.640 3.911 1.00 97.12 195 ASP A CA 1
ATOM 1460 C C . ASP A 1 195 ? 15.841 -2.474 2.624 1.00 97.12 195 ASP A C 1
ATOM 1462 O O . ASP A 1 195 ? 15.719 -3.699 2.678 1.00 97.12 195 ASP A O 1
ATOM 1466 N N . ILE A 1 196 ? 15.934 -1.828 1.454 1.00 98.56 196 ILE A N 1
ATOM 1467 C CA . ILE A 1 196 ? 15.898 -2.491 0.147 1.00 98.56 196 ILE A CA 1
ATOM 1468 C C . ILE A 1 196 ? 17.156 -3.351 -0.042 1.00 98.56 196 ILE A C 1
ATOM 1470 O O . ILE A 1 196 ? 18.283 -2.854 -0.080 1.00 98.56 196 ILE A O 1
ATOM 1474 N N . GLY A 1 197 ? 16.959 -4.664 -0.173 1.00 98.44 197 GLY A N 1
ATOM 1475 C CA . GLY A 1 197 ? 18.026 -5.649 -0.360 1.00 98.44 197 GLY A CA 1
ATOM 1476 C C . GLY A 1 197 ? 18.379 -5.932 -1.820 1.00 98.44 197 GLY A C 1
ATOM 1477 O O . GLY A 1 197 ? 19.523 -6.292 -2.112 1.00 98.44 197 GLY A O 1
ATOM 1478 N N . HIS A 1 198 ? 17.426 -5.747 -2.734 1.00 98.69 198 HIS A N 1
ATOM 1479 C CA . HIS A 1 198 ? 17.586 -6.033 -4.160 1.00 98.69 198 HIS A CA 1
ATOM 1480 C C . HIS A 1 198 ? 16.866 -4.977 -5.009 1.00 98.69 198 HIS A C 1
ATOM 1482 O O . HIS A 1 198 ? 15.745 -4.594 -4.683 1.00 98.69 198 HIS A O 1
ATOM 1488 N N . VAL A 1 199 ? 17.495 -4.528 -6.095 1.00 98.81 199 VAL A N 1
ATOM 1489 C CA . VAL A 1 199 ? 16.859 -3.726 -7.152 1.00 98.81 199 VAL A CA 1
ATOM 1490 C C . VAL A 1 199 ? 17.070 -4.441 -8.482 1.00 98.81 199 VAL A C 1
ATOM 1492 O O . VAL A 1 199 ? 18.203 -4.755 -8.846 1.00 98.81 199 VAL A O 1
ATOM 1495 N N . PHE A 1 200 ? 15.981 -4.707 -9.187 1.00 98.81 200 PHE A N 1
ATOM 1496 C CA . PHE A 1 200 ? 15.942 -5.376 -10.479 1.00 98.81 200 PHE A CA 1
ATOM 1497 C C . PHE A 1 200 ? 15.675 -4.330 -11.562 1.00 98.81 200 PHE A C 1
ATOM 1499 O O . PHE A 1 200 ? 14.584 -3.776 -11.626 1.00 98.81 200 PHE A O 1
ATOM 1506 N N . VAL A 1 201 ? 16.673 -4.009 -12.379 1.00 98.69 201 VAL A N 1
ATOM 1507 C CA . VAL A 1 201 ? 16.566 -2.950 -13.391 1.00 98.69 201 VAL A CA 1
ATOM 1508 C C . VAL A 1 201 ? 16.060 -3.546 -14.701 1.00 98.69 201 VAL A C 1
ATOM 1510 O O . VAL A 1 201 ? 16.629 -4.521 -15.196 1.00 98.69 201 VAL A O 1
ATOM 1513 N N . THR A 1 202 ? 14.998 -2.983 -15.273 1.00 98.50 202 THR A N 1
ATOM 1514 C CA . THR A 1 202 ? 14.482 -3.383 -16.592 1.00 98.50 202 THR A CA 1
ATOM 1515 C C . THR A 1 202 ? 15.397 -2.894 -17.714 1.00 98.50 202 THR A C 1
ATOM 1517 O O . THR A 1 202 ? 15.779 -3.667 -18.595 1.00 98.50 202 THR A O 1
ATOM 1520 N N . HIS A 1 203 ? 15.798 -1.623 -17.662 1.00 97.38 203 HIS A N 1
ATOM 1521 C CA . HIS A 1 203 ? 16.731 -0.979 -18.586 1.00 97.38 203 HIS A CA 1
ATOM 1522 C C . HIS A 1 203 ? 17.290 0.325 -17.985 1.00 97.38 203 HIS A C 1
ATOM 1524 O O . HIS A 1 203 ? 16.884 0.735 -16.900 1.00 97.38 203 HIS A O 1
ATOM 1530 N N . LEU A 1 204 ? 18.262 0.963 -18.649 1.00 96.31 204 LEU A N 1
ATOM 1531 C CA . LEU A 1 204 ? 19.040 2.070 -18.064 1.00 96.31 204 LEU A CA 1
ATOM 1532 C C . LEU A 1 204 ? 18.538 3.482 -18.427 1.00 96.31 204 LEU A C 1
ATOM 1534 O O . LEU A 1 204 ? 19.296 4.445 -18.277 1.00 96.31 204 LEU A O 1
ATOM 1538 N N . HIS A 1 205 ? 17.282 3.617 -18.865 1.00 93.56 205 HIS A N 1
ATOM 1539 C CA . HIS A 1 205 ? 16.626 4.917 -19.040 1.00 93.56 205 HIS A CA 1
ATOM 1540 C C . HIS A 1 205 ? 16.474 5.665 -17.710 1.00 93.56 205 HIS A C 1
ATOM 1542 O O . HIS A 1 205 ? 16.374 5.063 -16.641 1.00 93.56 205 HIS A O 1
ATOM 1548 N N . PHE A 1 206 ? 16.454 6.997 -17.786 1.00 89.44 206 PHE A N 1
ATOM 1549 C CA . PHE A 1 206 ? 16.469 7.891 -16.626 1.00 89.44 206 PHE A CA 1
ATOM 1550 C C . PHE A 1 206 ? 15.359 7.569 -15.610 1.00 89.44 206 PHE A C 1
ATOM 1552 O O . PHE A 1 206 ? 15.640 7.415 -14.424 1.00 89.44 206 PHE A O 1
ATOM 1559 N N . ASP A 1 207 ? 14.127 7.385 -16.081 1.00 91.88 207 ASP A N 1
ATOM 1560 C CA . ASP A 1 207 ? 12.936 7.087 -15.279 1.00 91.88 207 ASP A CA 1
ATOM 1561 C C . ASP A 1 207 ? 12.988 5.774 -14.498 1.00 91.88 207 ASP A C 1
ATOM 1563 O O . ASP A 1 207 ? 12.292 5.621 -13.492 1.00 91.88 207 ASP A O 1
ATOM 1567 N N . HIS A 1 208 ? 13.852 4.855 -14.915 1.00 95.88 208 HIS A N 1
ATOM 1568 C CA . HIS A 1 208 ? 13.978 3.539 -14.308 1.00 95.88 208 HIS A CA 1
ATOM 1569 C C . HIS A 1 208 ? 15.110 3.492 -13.279 1.00 95.88 208 HIS A C 1
ATOM 1571 O O . HIS A 1 208 ? 15.116 2.592 -12.437 1.00 95.88 208 HIS A O 1
ATOM 1577 N N . VAL A 1 209 ? 16.060 4.444 -13.297 1.00 95.75 209 VAL A N 1
ATOM 1578 C CA . VAL A 1 209 ? 17.277 4.369 -12.464 1.00 95.75 209 VAL A CA 1
ATOM 1579 C C . VAL A 1 209 ? 17.758 5.662 -11.786 1.00 95.75 209 VAL A C 1
ATOM 1581 O O . VAL A 1 209 ? 18.748 5.583 -11.066 1.00 95.75 209 VAL A O 1
ATOM 1584 N N . ASP A 1 210 ? 17.123 6.827 -11.935 1.00 93.94 210 ASP A N 1
ATOM 1585 C CA . ASP A 1 210 ? 17.623 8.090 -11.338 1.00 93.94 210 ASP A CA 1
ATOM 1586 C C . ASP A 1 210 ? 17.803 8.011 -9.802 1.00 93.94 210 ASP A C 1
ATOM 1588 O O . ASP A 1 210 ? 18.893 8.254 -9.272 1.00 93.94 210 ASP A O 1
ATOM 1592 N N . ASP A 1 211 ? 16.802 7.507 -9.074 1.00 95.56 211 ASP A N 1
ATOM 1593 C CA . ASP A 1 211 ? 16.885 7.301 -7.617 1.00 95.56 211 ASP A CA 1
ATOM 1594 C C . ASP A 1 211 ? 17.727 6.063 -7.202 1.00 95.56 211 ASP A C 1
ATOM 1596 O O . ASP A 1 211 ? 17.833 5.748 -6.014 1.00 95.56 211 ASP A O 1
ATOM 1600 N N . LEU A 1 212 ? 18.382 5.340 -8.126 1.00 97.25 212 LEU A N 1
ATOM 1601 C CA . LEU A 1 212 ? 19.087 4.074 -7.831 1.00 97.25 212 LEU A CA 1
ATOM 1602 C C . LEU A 1 212 ? 20.207 4.211 -6.783 1.00 97.25 212 LEU A C 1
ATOM 1604 O O . LEU A 1 212 ? 20.511 3.262 -6.053 1.00 97.25 212 LEU A O 1
ATOM 1608 N N . LEU A 1 213 ? 20.807 5.397 -6.668 1.00 96.62 213 LEU A N 1
ATOM 1609 C CA . LEU A 1 213 ? 21.826 5.691 -5.657 1.00 96.62 213 LEU A CA 1
ATOM 1610 C C . LEU A 1 213 ? 21.256 5.816 -4.230 1.00 96.62 213 LEU A C 1
ATOM 1612 O O . LEU A 1 213 ? 22.034 5.783 -3.276 1.00 96.62 213 LEU A O 1
ATOM 1616 N N . LEU A 1 214 ? 19.930 5.906 -4.052 1.00 96.69 214 LEU A N 1
ATOM 1617 C CA . LEU A 1 214 ? 19.300 5.891 -2.727 1.00 96.69 214 LEU A CA 1
ATOM 1618 C C . LEU A 1 214 ? 19.399 4.523 -2.039 1.00 96.69 214 LEU A C 1
ATOM 1620 O O . LEU A 1 214 ? 19.481 4.459 -0.810 1.00 96.69 214 LEU A O 1
ATOM 1624 N N . TYR A 1 215 ? 19.394 3.435 -2.812 1.00 97.81 215 TYR A N 1
ATOM 1625 C CA . TYR A 1 215 ? 19.326 2.058 -2.312 1.00 97.81 215 TYR A CA 1
ATOM 1626 C C . TYR A 1 215 ? 20.732 1.509 -2.046 1.00 97.81 215 TYR A C 1
ATOM 1628 O O . TYR A 1 215 ? 21.233 0.615 -2.732 1.00 97.81 215 TYR A O 1
ATOM 1636 N N . THR A 1 216 ? 21.414 2.096 -1.062 1.00 96.94 216 THR A N 1
ATOM 1637 C CA . THR A 1 216 ? 22.841 1.856 -0.774 1.00 96.94 216 THR A CA 1
ATOM 1638 C C . THR A 1 216 ? 23.163 0.412 -0.383 1.00 96.94 216 THR A C 1
ATOM 1640 O O . THR A 1 216 ? 24.238 -0.083 -0.718 1.00 96.94 216 THR A O 1
ATOM 1643 N N . ASN A 1 217 ? 22.227 -0.282 0.269 1.00 97.12 217 ASN A N 1
ATOM 1644 C CA . ASN A 1 217 ? 22.381 -1.669 0.717 1.00 97.12 217 ASN A CA 1
ATOM 1645 C C . ASN A 1 217 ? 21.964 -2.714 -0.333 1.00 97.12 217 ASN A C 1
ATOM 1647 O O . ASN A 1 217 ? 22.217 -3.906 -0.137 1.00 97.12 217 ASN A O 1
ATOM 1651 N N . ALA A 1 218 ? 21.337 -2.296 -1.435 1.00 98.50 218 ALA A N 1
ATOM 1652 C CA . ALA A 1 218 ? 20.769 -3.219 -2.406 1.00 98.50 218 ALA A CA 1
ATOM 1653 C C . ALA A 1 218 ? 21.833 -3.839 -3.323 1.00 98.50 218 ALA A C 1
ATOM 1655 O O . ALA A 1 218 ? 22.738 -3.142 -3.791 1.00 98.50 218 ALA A O 1
ATOM 1656 N N . ARG A 1 219 ? 21.680 -5.126 -3.660 1.00 98.62 219 ARG A N 1
ATOM 1657 C CA . ARG A 1 219 ? 22.277 -5.701 -4.879 1.00 98.62 219 ARG A CA 1
ATOM 1658 C C . ARG A 1 219 ? 21.469 -5.225 -6.083 1.00 98.62 219 ARG A C 1
ATOM 1660 O O . ARG A 1 219 ? 20.246 -5.325 -6.062 1.00 98.62 219 ARG A O 1
ATOM 1667 N N . VAL A 1 220 ? 22.144 -4.735 -7.114 1.00 98.81 220 VAL A N 1
ATOM 1668 C CA . VAL A 1 220 ? 21.516 -4.175 -8.316 1.00 98.81 220 VAL A CA 1
ATOM 1669 C C . VAL A 1 220 ? 21.716 -5.143 -9.469 1.00 98.81 220 VAL A C 1
ATOM 1671 O O . VAL A 1 220 ? 22.850 -5.374 -9.882 1.00 98.81 220 VAL A O 1
ATOM 1674 N N . TYR A 1 221 ? 20.629 -5.714 -9.974 1.00 98.81 221 TYR A N 1
ATOM 1675 C CA . TYR A 1 221 ? 20.647 -6.661 -11.081 1.00 98.81 221 TYR A CA 1
ATOM 1676 C C . TYR A 1 221 ? 20.301 -5.933 -12.378 1.00 98.81 221 TYR A C 1
ATOM 1678 O O . TYR A 1 221 ? 19.276 -5.258 -12.444 1.00 98.81 221 TYR A O 1
ATOM 1686 N N . VAL A 1 222 ? 21.148 -6.074 -13.396 1.00 98.62 222 VAL A N 1
ATOM 1687 C CA . VAL A 1 222 ? 20.984 -5.430 -14.709 1.00 98.62 222 VAL A CA 1
ATOM 1688 C C . VAL A 1 222 ? 21.253 -6.465 -15.795 1.00 98.62 222 VAL A C 1
ATOM 1690 O O . VAL A 1 222 ? 22.207 -7.240 -15.679 1.00 98.62 222 VAL A O 1
ATOM 1693 N N . GLY A 1 223 ? 20.450 -6.471 -16.860 1.00 98.38 223 GLY A N 1
ATOM 1694 C CA . GLY A 1 223 ? 20.723 -7.291 -18.039 1.00 98.38 223 GLY A CA 1
ATOM 1695 C C . GLY A 1 223 ? 22.127 -7.016 -18.586 1.00 98.38 223 GLY A C 1
ATOM 1696 O O . GLY A 1 223 ? 22.485 -5.865 -18.845 1.00 98.38 223 GLY A O 1
ATOM 1697 N N . ARG A 1 224 ? 22.939 -8.060 -18.778 1.00 97.62 224 ARG A N 1
ATOM 1698 C CA . ARG A 1 224 ? 24.330 -7.953 -19.247 1.00 97.62 224 ARG A CA 1
ATOM 1699 C C . ARG A 1 224 ? 24.427 -7.137 -20.528 1.00 97.62 224 ARG A C 1
ATOM 1701 O O . ARG A 1 224 ? 25.228 -6.212 -20.612 1.00 97.62 224 ARG A O 1
ATOM 1708 N N . LYS A 1 225 ? 23.571 -7.461 -21.499 1.00 95.75 225 LYS A N 1
ATOM 1709 C CA . LYS A 1 225 ? 23.504 -6.810 -22.811 1.00 95.75 225 LYS A CA 1
ATOM 1710 C C . LYS A 1 225 ? 23.169 -5.317 -22.715 1.00 95.75 225 LYS A C 1
ATOM 1712 O O . LYS A 1 225 ? 23.682 -4.533 -23.510 1.00 95.75 225 LYS A O 1
ATOM 1717 N N . GLU A 1 226 ? 22.348 -4.926 -21.740 1.00 96.12 226 GLU A N 1
ATOM 1718 C CA . GLU A 1 226 ? 22.030 -3.520 -21.469 1.00 96.12 226 GLU A CA 1
ATOM 1719 C C . GLU A 1 226 ? 23.249 -2.800 -20.896 1.00 96.12 226 GLU A C 1
ATOM 1721 O O . GLU A 1 226 ? 23.674 -1.778 -21.429 1.00 96.12 226 GLU A O 1
ATOM 1726 N N . TRP A 1 227 ? 23.857 -3.373 -19.855 1.00 96.31 227 TRP A N 1
ATOM 1727 C CA . TRP A 1 227 ? 25.019 -2.791 -19.191 1.00 96.31 227 TRP A CA 1
ATOM 1728 C C . TRP A 1 227 ? 26.231 -2.663 -20.123 1.00 96.31 227 TRP A C 1
ATOM 1730 O O . TRP A 1 227 ? 26.818 -1.590 -20.243 1.00 96.31 227 TRP A O 1
ATOM 1740 N N . GLU A 1 228 ? 26.603 -3.741 -20.814 1.00 94.12 228 GLU A N 1
ATOM 1741 C CA . GLU A 1 228 ? 27.747 -3.756 -21.728 1.00 94.12 228 GLU A CA 1
ATOM 1742 C C . GLU A 1 228 ? 27.500 -2.841 -22.935 1.00 94.12 228 GLU A C 1
ATOM 1744 O O . GLU A 1 228 ? 28.387 -2.072 -23.308 1.00 94.12 228 GLU A O 1
ATOM 1749 N N . GLY A 1 229 ? 26.281 -2.836 -23.487 1.00 91.00 229 GLY A N 1
ATOM 1750 C CA . GLY A 1 229 ? 25.890 -1.913 -24.552 1.00 91.00 229 GLY A CA 1
ATOM 1751 C C . GLY A 1 229 ? 25.960 -0.443 -24.126 1.00 91.00 229 GLY A C 1
ATOM 1752 O O . GLY A 1 229 ? 26.445 0.391 -24.894 1.00 91.00 229 GLY A O 1
ATOM 1753 N N . ALA A 1 230 ? 25.529 -0.131 -22.902 1.00 91.06 230 ALA A N 1
ATOM 1754 C CA . ALA A 1 230 ? 25.537 1.222 -22.360 1.00 91.06 230 ALA A CA 1
ATOM 1755 C C . ALA A 1 230 ? 26.949 1.718 -21.995 1.00 91.06 230 ALA A C 1
ATOM 1757 O O . ALA A 1 230 ? 27.307 2.850 -22.316 1.00 91.06 230 ALA A O 1
ATOM 1758 N N . VAL A 1 231 ? 27.795 0.879 -21.392 1.00 87.75 231 VAL A N 1
ATOM 1759 C CA . VAL A 1 231 ? 29.173 1.272 -21.045 1.00 87.75 231 VAL A CA 1
ATOM 1760 C C . VAL A 1 231 ? 30.061 1.398 -22.289 1.00 87.75 231 VAL A C 1
ATOM 1762 O O . VAL A 1 231 ? 30.854 2.331 -22.370 1.00 87.75 231 VAL A O 1
ATOM 1765 N N . GLN A 1 232 ? 29.931 0.507 -23.279 1.00 80.56 232 GLN A N 1
ATOM 1766 C CA . GLN A 1 232 ? 30.794 0.529 -24.471 1.00 80.56 232 GLN A CA 1
ATOM 1767 C C . GLN A 1 232 ? 30.477 1.674 -25.439 1.00 80.56 232 GLN A C 1
ATOM 1769 O O . GLN A 1 232 ? 31.384 2.188 -26.091 1.00 80.56 232 GLN A O 1
ATOM 1774 N N . LYS A 1 233 ? 29.197 2.046 -25.578 1.00 71.44 233 LYS A N 1
ATOM 1775 C CA . LYS A 1 233 ? 28.751 3.029 -26.583 1.00 71.44 233 LYS A CA 1
ATOM 1776 C C . LYS A 1 233 ? 28.503 4.427 -26.017 1.00 71.44 233 LYS A C 1
ATOM 1778 O O . LYS A 1 233 ? 28.235 5.326 -26.807 1.00 71.44 233 LYS A O 1
ATOM 1783 N N . ALA A 1 234 ? 28.548 4.591 -24.689 1.00 64.62 234 ALA A N 1
ATOM 1784 C CA . ALA A 1 234 ? 28.109 5.793 -23.969 1.00 64.62 234 ALA A CA 1
ATOM 1785 C C . ALA A 1 234 ? 26.813 6.407 -24.559 1.00 64.62 234 ALA A C 1
ATOM 1787 O O . ALA A 1 234 ? 26.787 7.591 -24.905 1.00 64.62 234 ALA A O 1
ATOM 1788 N N . PRO A 1 235 ? 25.758 5.598 -24.777 1.00 68.94 235 PRO A N 1
ATOM 1789 C CA . PRO A 1 235 ? 24.640 5.990 -25.611 1.00 68.94 235 PRO A CA 1
ATOM 1790 C C . PRO A 1 235 ? 23.705 6.955 -24.884 1.00 68.94 235 PRO A C 1
ATOM 1792 O O . PRO A 1 235 ? 23.556 6.899 -23.664 1.00 68.94 235 PRO A O 1
ATOM 1795 N N . SER A 1 236 ? 22.983 7.766 -25.656 1.00 70.19 236 SER A N 1
ATOM 1796 C CA . SER A 1 236 ? 22.008 8.739 -25.150 1.00 70.19 236 SER A CA 1
ATOM 1797 C C . SER A 1 236 ? 20.851 8.135 -24.344 1.00 70.19 236 SER A C 1
ATOM 1799 O O . SER A 1 236 ? 20.183 8.873 -23.628 1.00 70.19 236 SER A O 1
ATOM 1801 N N . TRP A 1 237 ? 20.613 6.823 -24.444 1.00 77.81 237 TRP A N 1
ATOM 1802 C CA . TRP A 1 237 ? 19.581 6.127 -23.671 1.00 77.81 237 TRP A CA 1
ATOM 1803 C C . TRP A 1 237 ? 20.028 5.733 -22.253 1.00 77.81 237 TRP A C 1
ATOM 1805 O O . TRP A 1 237 ? 19.193 5.491 -21.390 1.00 77.81 237 TRP A O 1
ATOM 1815 N N . GLY A 1 238 ? 21.334 5.665 -21.979 1.00 84.31 238 GLY A N 1
ATOM 1816 C CA . GLY A 1 238 ? 21.842 5.255 -20.670 1.00 84.31 238 GLY A CA 1
ATOM 1817 C C . GLY A 1 238 ? 21.992 6.431 -19.704 1.00 84.31 238 GLY A C 1
ATOM 1818 O O . GLY A 1 238 ? 22.664 7.414 -20.018 1.00 84.31 238 GLY A O 1
ATOM 1819 N N . HIS A 1 239 ? 21.438 6.330 -18.493 1.00 90.38 239 HIS A N 1
ATOM 1820 C CA . HIS A 1 239 ? 21.545 7.394 -17.495 1.00 90.38 239 HIS A CA 1
ATOM 1821 C C . HIS A 1 239 ? 23.008 7.627 -17.060 1.00 90.38 239 HIS A C 1
ATOM 1823 O O . HIS A 1 239 ? 23.578 6.887 -16.254 1.00 90.38 239 HIS A O 1
ATOM 1829 N N . GLY A 1 240 ? 23.608 8.714 -17.562 1.00 90.00 240 GLY A N 1
ATOM 1830 C CA . GLY A 1 240 ? 25.047 8.990 -17.445 1.00 90.00 240 GLY A CA 1
ATOM 1831 C C . GLY A 1 240 ? 25.607 8.991 -16.017 1.00 90.00 240 GLY A C 1
ATOM 1832 O O . GLY A 1 240 ? 26.644 8.379 -15.773 1.00 90.00 240 GLY A O 1
ATOM 1833 N N . ARG A 1 241 ? 24.910 9.607 -15.050 1.00 91.31 241 ARG A N 1
ATOM 1834 C CA . ARG A 1 241 ? 25.305 9.602 -13.626 1.00 91.31 241 ARG A CA 1
ATOM 1835 C C . ARG A 1 241 ? 25.359 8.186 -13.046 1.00 91.31 241 ARG A C 1
ATOM 1837 O O . ARG A 1 241 ? 26.311 7.843 -12.350 1.00 91.31 241 ARG A O 1
ATOM 1844 N N . ILE A 1 242 ? 24.354 7.366 -13.343 1.00 94.12 242 ILE A N 1
ATOM 1845 C CA . ILE A 1 242 ? 24.259 5.989 -12.850 1.00 94.12 242 ILE A CA 1
ATOM 1846 C C . ILE A 1 242 ? 25.340 5.113 -13.483 1.00 94.12 242 ILE A C 1
ATOM 1848 O O . ILE A 1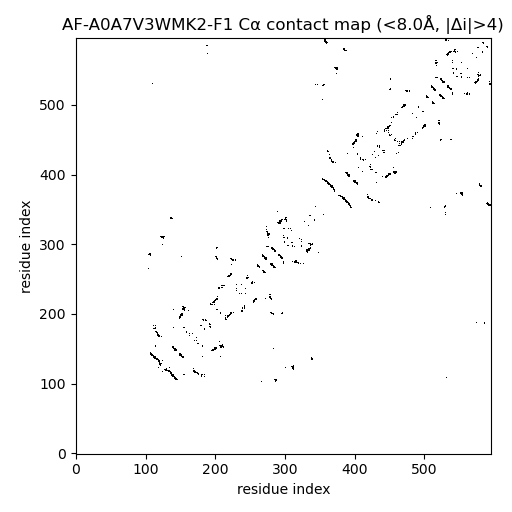 242 ? 26.053 4.412 -12.764 1.00 94.12 242 ILE A O 1
ATOM 1852 N N . LEU A 1 243 ? 25.528 5.212 -14.802 1.00 94.50 243 LEU A N 1
ATOM 1853 C CA . LEU A 1 243 ? 26.622 4.544 -15.511 1.00 94.50 243 LEU A CA 1
ATOM 1854 C C . LEU A 1 243 ? 27.990 4.937 -14.946 1.00 94.50 243 LEU A C 1
ATOM 1856 O O . LEU A 1 243 ? 28.817 4.060 -14.689 1.00 94.50 243 LEU A O 1
ATOM 1860 N N . HIS A 1 244 ? 28.219 6.232 -14.706 1.00 94.00 244 HIS A N 1
ATOM 1861 C CA . HIS A 1 244 ? 29.452 6.738 -14.111 1.00 94.00 244 HIS A CA 1
ATOM 1862 C C . HIS A 1 244 ? 29.709 6.114 -12.737 1.00 94.00 244 HIS A C 1
ATOM 1864 O O . HIS A 1 244 ? 30.765 5.511 -12.537 1.00 94.00 244 HIS A O 1
ATOM 1870 N N . GLU A 1 245 ? 28.746 6.202 -11.814 1.00 96.12 245 GLU A N 1
ATOM 1871 C CA . GLU A 1 245 ? 28.908 5.679 -10.457 1.00 96.12 245 GLU A CA 1
ATOM 1872 C C . GLU A 1 245 ? 29.079 4.159 -10.436 1.00 96.12 245 GLU A C 1
ATOM 1874 O O . GLU A 1 245 ? 30.028 3.659 -9.838 1.00 96.12 245 GLU A O 1
ATOM 1879 N N . PHE A 1 246 ? 28.226 3.389 -11.112 1.00 96.25 246 PHE A N 1
ATOM 1880 C CA . PHE A 1 246 ? 28.330 1.926 -11.078 1.00 96.25 246 PHE A CA 1
ATOM 1881 C C . PHE A 1 246 ? 29.552 1.376 -11.839 1.00 96.25 246 PHE A C 1
ATOM 1883 O O . PHE A 1 246 ? 29.986 0.258 -11.553 1.00 96.25 246 PHE A O 1
ATOM 1890 N N . THR A 1 247 ? 30.166 2.169 -12.727 1.00 94.50 247 THR A N 1
ATOM 1891 C CA . THR A 1 247 ? 31.446 1.831 -13.375 1.00 94.50 247 THR A CA 1
ATOM 1892 C C . THR A 1 247 ? 32.653 2.182 -12.499 1.00 94.50 247 THR A C 1
ATOM 1894 O O . THR A 1 247 ? 33.534 1.341 -12.307 1.00 94.50 247 THR A O 1
ATOM 1897 N N . HIS A 1 248 ? 32.708 3.404 -11.956 1.00 95.56 248 HIS A N 1
ATOM 1898 C CA . HIS A 1 248 ? 33.928 3.963 -11.353 1.00 95.56 248 HIS A CA 1
ATOM 1899 C C . HIS A 1 248 ? 33.949 3.928 -9.820 1.00 95.56 248 HIS A C 1
ATOM 1901 O O . HIS A 1 248 ? 35.028 3.840 -9.235 1.00 95.56 248 HIS A O 1
ATOM 1907 N N . ASN A 1 249 ? 32.794 3.959 -9.150 1.00 97.38 249 ASN A N 1
ATOM 1908 C CA . ASN A 1 249 ? 32.714 3.929 -7.691 1.00 97.38 249 ASN A CA 1
ATOM 1909 C C . ASN A 1 249 ? 32.806 2.474 -7.182 1.00 97.38 249 ASN A C 1
ATOM 1911 O O . ASN A 1 249 ? 31.898 1.674 -7.443 1.00 97.38 249 ASN A O 1
ATOM 1915 N N . PRO A 1 250 ? 33.849 2.091 -6.413 1.00 96.94 250 PRO A N 1
ATOM 1916 C CA . PRO A 1 250 ? 34.020 0.709 -5.964 1.00 96.94 250 PRO A CA 1
ATOM 1917 C C . PRO A 1 250 ? 32.871 0.186 -5.092 1.00 96.94 250 PRO A C 1
ATOM 1919 O O . PRO A 1 250 ? 32.642 -1.023 -5.061 1.00 96.94 250 PRO A O 1
ATOM 1922 N N . GLN A 1 251 ? 32.143 1.061 -4.388 1.00 95.38 251 GLN A N 1
ATOM 1923 C CA . GLN A 1 251 ? 31.001 0.666 -3.556 1.00 95.38 251 GLN A CA 1
ATOM 1924 C C . GLN A 1 251 ? 29.776 0.306 -4.406 1.00 95.38 251 GLN A C 1
ATOM 1926 O O . GLN A 1 251 ? 29.095 -0.677 -4.117 1.00 95.38 251 GLN A O 1
ATOM 1931 N N . CYS A 1 252 ? 29.516 1.055 -5.479 1.00 96.88 252 CYS A N 1
ATOM 1932 C CA . CYS A 1 252 ? 28.439 0.764 -6.429 1.00 96.88 252 CYS A CA 1
ATOM 1933 C C . CYS A 1 252 ? 28.784 -0.467 -7.278 1.00 96.88 252 CYS A C 1
ATOM 1935 O O . CYS A 1 252 ? 27.995 -1.409 -7.347 1.00 96.88 252 CYS A O 1
ATOM 1937 N N . ARG A 1 253 ? 30.010 -0.533 -7.815 1.00 96.75 253 ARG A N 1
ATOM 1938 C CA . ARG A 1 253 ? 30.483 -1.655 -8.640 1.00 96.75 253 ARG A CA 1
ATOM 1939 C C . ARG A 1 253 ? 30.436 -3.009 -7.918 1.00 96.75 253 ARG A C 1
ATOM 1941 O O . ARG A 1 253 ? 30.121 -4.014 -8.541 1.00 96.75 253 ARG A O 1
ATOM 1948 N N . ARG A 1 254 ? 30.693 -3.053 -6.602 1.00 97.62 254 ARG A N 1
ATOM 1949 C CA . ARG A 1 254 ? 30.575 -4.280 -5.776 1.00 97.62 254 ARG A CA 1
ATOM 1950 C C . ARG A 1 254 ? 29.141 -4.798 -5.616 1.00 97.62 254 ARG A C 1
ATOM 1952 O O . ARG A 1 254 ? 28.967 -5.948 -5.221 1.00 97.62 254 ARG A O 1
ATOM 1959 N N . ARG A 1 255 ? 28.130 -3.962 -5.869 1.00 97.75 255 ARG A N 1
ATOM 1960 C CA . ARG A 1 255 ? 26.705 -4.306 -5.740 1.00 97.75 255 ARG A CA 1
ATOM 1961 C C . ARG A 1 255 ? 26.051 -4.654 -7.076 1.00 97.75 255 ARG A C 1
ATOM 1963 O O . ARG A 1 255 ? 24.958 -5.216 -7.061 1.00 97.75 255 ARG A O 1
ATOM 1970 N N . LEU A 1 256 ? 26.702 -4.335 -8.195 1.00 98.44 256 LEU A N 1
ATOM 1971 C CA . LEU A 1 256 ? 26.242 -4.660 -9.542 1.00 98.44 256 LEU A CA 1
ATOM 1972 C C . LEU A 1 256 ? 26.305 -6.173 -9.797 1.00 98.44 256 LEU A C 1
ATOM 1974 O O . LEU A 1 256 ? 27.317 -6.823 -9.539 1.00 98.44 256 LEU A O 1
ATOM 1978 N N . VAL A 1 257 ? 25.226 -6.720 -10.346 1.00 98.69 257 VAL A N 1
ATOM 1979 C CA . VAL A 1 257 ? 25.086 -8.118 -10.746 1.00 98.69 257 VAL A CA 1
ATOM 1980 C C . VAL A 1 257 ? 24.601 -8.135 -12.191 1.00 98.69 257 VAL A C 1
ATOM 1982 O O . VAL A 1 257 ? 23.462 -7.769 -12.470 1.00 98.69 257 VAL A O 1
ATOM 1985 N N . LEU A 1 258 ? 25.464 -8.551 -13.117 1.00 98.56 258 LEU A N 1
ATOM 1986 C CA . LEU A 1 258 ? 25.067 -8.718 -14.514 1.00 98.56 258 LEU A CA 1
ATOM 1987 C C . LEU A 1 258 ? 24.364 -10.058 -14.693 1.00 98.56 258 LEU A C 1
ATOM 1989 O O . LEU A 1 258 ? 24.883 -11.088 -14.253 1.00 98.56 258 LEU A O 1
ATOM 1993 N N . VAL A 1 259 ? 23.194 -10.029 -15.325 1.00 98.44 259 VAL A N 1
ATOM 1994 C CA . VAL A 1 259 ? 22.350 -11.207 -15.537 1.00 98.44 259 VAL A CA 1
ATOM 1995 C C . VAL A 1 259 ? 22.031 -11.413 -17.009 1.00 98.44 259 VAL A C 1
ATOM 1997 O O . VAL A 1 259 ? 21.944 -10.462 -17.780 1.00 98.44 259 VAL A O 1
ATOM 2000 N N . ASP A 1 260 ? 21.846 -12.672 -17.369 1.00 97.75 260 ASP A N 1
ATOM 2001 C CA . ASP A 1 260 ? 21.354 -13.114 -18.669 1.00 97.75 260 ASP A CA 1
ATOM 2002 C C . ASP A 1 260 ? 19.985 -13.800 -18.441 1.00 97.75 260 ASP A C 1
ATOM 2004 O O . ASP A 1 260 ? 19.348 -13.556 -17.411 1.00 97.75 260 ASP A O 1
ATOM 2008 N N . ASP A 1 261 ? 19.523 -14.659 -19.350 1.00 97.94 261 ASP A N 1
ATOM 2009 C CA . ASP A 1 261 ? 18.250 -15.384 -19.208 1.00 97.94 261 ASP A CA 1
ATOM 2010 C C . ASP A 1 261 ? 18.352 -16.479 -18.129 1.00 97.94 261 ASP A C 1
ATOM 2012 O O . ASP A 1 261 ? 18.769 -17.608 -18.400 1.00 97.94 261 ASP A O 1
ATOM 2016 N N . GLN A 1 262 ? 18.018 -16.145 -16.879 1.00 97.69 262 GLN A N 1
ATOM 2017 C CA . GLN A 1 262 ? 18.207 -17.037 -15.733 1.00 97.69 262 GLN A CA 1
ATOM 2018 C C . GLN A 1 262 ? 17.336 -16.688 -14.520 1.00 97.69 262 GLN A C 1
ATOM 2020 O O . GLN A 1 262 ? 16.945 -15.543 -14.286 1.00 97.69 262 GLN A O 1
ATOM 2025 N N . GLN A 1 263 ? 17.126 -17.686 -13.663 1.00 97.62 263 GLN A N 1
ATOM 2026 C CA . GLN A 1 263 ? 16.579 -17.483 -12.328 1.00 97.62 263 GLN A CA 1
ATOM 2027 C C . GLN A 1 263 ? 17.620 -16.802 -11.416 1.00 97.62 263 GLN A C 1
ATOM 2029 O O . GLN A 1 263 ? 18.707 -17.337 -11.207 1.00 97.62 263 GLN A O 1
ATOM 2034 N N . VAL A 1 264 ? 17.293 -15.630 -10.860 1.00 97.31 264 VAL A N 1
ATOM 2035 C CA . VAL A 1 264 ? 18.216 -14.815 -10.041 1.00 97.31 264 VAL A CA 1
ATOM 2036 C C . VAL A 1 264 ? 18.006 -14.980 -8.534 1.00 97.31 264 VAL A C 1
ATOM 2038 O O . VAL A 1 264 ? 18.949 -14.793 -7.766 1.00 97.31 264 VAL A O 1
ATOM 2041 N N . LEU A 1 265 ? 16.784 -15.335 -8.120 1.00 96.88 265 LEU A N 1
ATOM 2042 C CA . LEU A 1 265 ? 16.379 -15.704 -6.757 1.00 96.88 265 LEU A CA 1
ATOM 2043 C C . LEU A 1 265 ? 15.280 -16.790 -6.834 1.00 96.88 265 LEU A C 1
ATOM 2045 O O . LEU A 1 265 ? 14.670 -16.971 -7.893 1.00 96.88 265 LEU A O 1
ATOM 2049 N N . PRO A 1 266 ? 14.984 -17.537 -5.754 1.00 96.38 266 PRO A N 1
ATOM 2050 C CA . PRO A 1 266 ? 13.859 -18.477 -5.717 1.00 96.38 266 PRO A CA 1
ATOM 2051 C C . PRO A 1 266 ? 12.540 -17.811 -6.154 1.00 96.38 266 PRO A C 1
ATOM 2053 O O . PRO A 1 266 ? 12.041 -16.948 -5.454 1.00 96.38 266 PRO A O 1
ATOM 2056 N N . GLY A 1 267 ? 11.979 -18.178 -7.312 1.00 96.31 267 GLY A N 1
ATOM 2057 C CA . GLY A 1 267 ? 10.748 -17.573 -7.842 1.00 96.31 267 GLY A CA 1
ATOM 2058 C C . GLY A 1 267 ? 10.904 -16.225 -8.569 1.00 96.31 267 GLY A C 1
ATOM 2059 O O . GLY A 1 267 ? 9.880 -15.636 -8.905 1.00 96.31 267 GLY A O 1
ATOM 2060 N N . ILE A 1 268 ? 12.129 -15.741 -8.831 1.00 98.25 268 ILE A N 1
ATOM 2061 C CA . ILE A 1 268 ? 12.389 -14.529 -9.637 1.00 98.25 268 ILE A CA 1
ATOM 2062 C C . ILE A 1 268 ? 13.382 -14.835 -10.762 1.00 98.25 268 ILE A C 1
ATOM 2064 O O . ILE A 1 268 ? 14.491 -15.315 -10.517 1.00 98.25 268 ILE A O 1
ATOM 2068 N N . GLU A 1 269 ? 13.000 -14.513 -11.993 1.00 98.44 269 GLU A N 1
ATOM 2069 C CA . GLU A 1 269 ? 13.739 -14.800 -13.223 1.00 98.44 269 GLU A CA 1
ATOM 2070 C C . GLU A 1 269 ? 13.896 -13.543 -14.083 1.00 98.44 269 GLU A C 1
ATOM 2072 O O . GLU A 1 269 ? 12.930 -12.816 -14.320 1.00 98.44 269 GLU A O 1
ATOM 2077 N N . ALA A 1 270 ? 15.118 -13.320 -14.564 1.00 98.69 270 ALA A N 1
ATOM 2078 C CA . ALA A 1 270 ? 15.428 -12.360 -15.613 1.00 98.69 270 ALA A CA 1
ATOM 2079 C C . ALA A 1 270 ? 15.292 -13.039 -16.979 1.00 98.69 270 ALA A C 1
ATOM 2081 O O . ALA A 1 270 ? 15.739 -14.175 -17.147 1.00 98.69 270 ALA A O 1
ATOM 2082 N N . PHE A 1 271 ? 14.734 -12.338 -17.962 1.00 98.62 271 PHE A N 1
ATOM 2083 C CA . PHE A 1 271 ? 14.851 -12.737 -19.362 1.00 98.62 271 PHE A CA 1
ATOM 2084 C C . PHE A 1 271 ? 14.900 -11.518 -20.280 1.00 98.62 271 PHE A C 1
ATOM 2086 O O . PHE A 1 271 ? 14.231 -10.505 -20.053 1.00 98.62 271 PHE A O 1
ATOM 2093 N N . TRP A 1 272 ? 15.712 -11.612 -21.324 1.00 98.44 272 TRP A N 1
ATOM 2094 C CA . TRP A 1 272 ? 15.879 -10.563 -22.309 1.00 98.44 272 TRP A CA 1
ATOM 2095 C C . TRP A 1 272 ? 14.621 -10.408 -23.173 1.00 98.44 272 TRP A C 1
ATOM 2097 O O . TRP A 1 272 ? 14.021 -11.378 -23.640 1.00 98.44 272 TRP A O 1
ATOM 2107 N N . VAL A 1 273 ? 14.240 -9.152 -23.398 1.00 97.56 273 VAL A N 1
ATOM 2108 C CA . VAL A 1 273 ? 13.140 -8.751 -24.285 1.00 97.56 273 VAL A CA 1
ATOM 2109 C C . VAL A 1 273 ? 13.615 -7.787 -25.373 1.00 97.56 273 VAL A C 1
ATOM 2111 O O . VAL A 1 273 ? 13.147 -7.864 -26.504 1.00 97.56 273 VAL A O 1
ATOM 2114 N N . GLY A 1 274 ? 14.598 -6.932 -25.077 1.00 95.62 274 GLY A N 1
ATOM 2115 C CA . GLY A 1 274 ? 15.186 -6.008 -26.047 1.00 95.62 274 GLY A CA 1
ATOM 2116 C C . GLY A 1 274 ? 14.163 -5.093 -26.720 1.00 95.62 274 GLY A C 1
ATOM 2117 O O . GLY A 1 274 ? 13.145 -4.726 -26.129 1.00 95.62 274 GLY A O 1
ATOM 2118 N N . GLY A 1 275 ? 14.433 -4.732 -27.975 1.00 95.25 275 GLY A N 1
ATOM 2119 C CA . GLY A 1 275 ? 13.553 -3.896 -28.789 1.00 95.25 275 GLY A CA 1
ATOM 2120 C C . GLY A 1 275 ? 13.540 -2.430 -28.370 1.00 95.25 275 GLY A C 1
ATOM 2121 O O . GLY A 1 275 ? 14.050 -1.601 -29.120 1.00 95.25 275 GLY A O 1
ATOM 2122 N N . HIS A 1 276 ? 13.008 -2.108 -27.187 1.00 96.56 276 HIS A N 1
ATOM 2123 C CA . HIS A 1 276 ? 12.960 -0.741 -26.662 1.00 96.56 276 HIS A CA 1
ATOM 2124 C C . HIS A 1 276 ? 14.375 -0.162 -26.536 1.00 96.56 276 HIS A C 1
ATOM 2126 O O . HIS A 1 276 ? 14.770 0.676 -27.345 1.00 96.56 276 HIS A O 1
ATOM 2132 N N . THR A 1 277 ? 15.183 -0.734 -25.641 1.00 96.00 277 THR A N 1
ATOM 2133 C CA . THR A 1 277 ? 16.649 -0.668 -25.693 1.00 96.00 277 THR A CA 1
ATOM 2134 C C . THR A 1 277 ? 17.210 -1.997 -26.215 1.00 96.00 277 THR A C 1
ATOM 2136 O O . THR A 1 277 ? 16.542 -3.034 -26.136 1.00 96.00 277 THR A O 1
ATOM 2139 N N . PRO A 1 278 ? 18.465 -2.048 -26.701 1.00 94.12 278 PRO A N 1
ATOM 2140 C CA . PRO A 1 278 ? 19.049 -3.294 -27.205 1.00 94.12 278 PRO A CA 1
ATOM 2141 C C . PRO A 1 278 ? 19.157 -4.406 -26.146 1.00 94.12 278 PRO A C 1
ATOM 2143 O O . PRO A 1 278 ? 19.236 -5.590 -26.498 1.00 94.12 278 PRO A O 1
ATOM 2146 N N . GLY A 1 279 ? 19.185 -4.041 -24.859 1.00 95.75 279 GLY A N 1
ATOM 2147 C CA . GLY A 1 279 ? 19.359 -4.939 -23.722 1.00 95.75 279 GLY A CA 1
ATOM 2148 C C . GLY A 1 279 ? 18.174 -5.035 -22.758 1.00 95.75 279 GLY A C 1
ATOM 2149 O O . GLY A 1 279 ? 18.334 -5.700 -21.734 1.00 95.75 279 GLY A O 1
ATOM 2150 N N . SER A 1 280 ? 17.017 -4.427 -23.064 1.00 97.88 280 SER A N 1
ATOM 2151 C CA . SER A 1 280 ? 15.848 -4.412 -22.167 1.00 97.88 280 SER A CA 1
ATOM 2152 C C . SER A 1 280 ? 15.539 -5.805 -21.607 1.00 97.88 280 SER A C 1
ATOM 2154 O O . SER A 1 280 ? 15.542 -6.799 -22.340 1.00 97.88 280 SER A O 1
ATOM 2156 N N . THR A 1 281 ? 15.301 -5.873 -20.301 1.00 98.62 281 THR A N 1
ATOM 2157 C CA . THR A 1 281 ? 15.114 -7.101 -19.523 1.00 98.62 281 THR A CA 1
ATOM 2158 C C . THR A 1 281 ? 13.763 -7.056 -18.820 1.00 98.62 281 THR A C 1
ATOM 2160 O O . THR A 1 281 ? 13.423 -6.060 -18.185 1.00 98.62 281 THR A O 1
ATOM 2163 N N . ALA A 1 282 ? 13.007 -8.146 -18.913 1.00 98.69 282 ALA A N 1
ATOM 2164 C CA . ALA A 1 282 ? 11.764 -8.332 -18.182 1.00 98.69 282 ALA A CA 1
ATOM 2165 C C . ALA A 1 282 ? 11.986 -9.255 -16.976 1.00 98.69 282 ALA A C 1
ATOM 2167 O O . ALA A 1 282 ? 12.847 -10.142 -16.990 1.00 98.69 282 ALA A O 1
ATOM 2168 N N . TRP A 1 283 ? 11.184 -9.050 -15.934 1.00 98.81 283 TRP A N 1
ATOM 2169 C CA . TRP A 1 283 ? 11.295 -9.754 -14.660 1.00 98.81 283 TRP A CA 1
ATOM 2170 C C . TRP A 1 283 ? 10.048 -10.592 -14.413 1.00 98.81 283 TRP A C 1
ATOM 2172 O O . TRP A 1 283 ? 8.950 -10.055 -14.258 1.00 98.81 283 TRP A O 1
ATOM 2182 N N . ARG A 1 284 ? 10.216 -11.917 -14.373 1.00 98.56 284 ARG A N 1
ATOM 2183 C CA . ARG A 1 284 ? 9.150 -12.863 -14.032 1.00 98.56 284 ARG A CA 1
ATOM 2184 C C . ARG A 1 284 ? 9.207 -13.201 -12.547 1.00 98.56 284 ARG A C 1
ATOM 2186 O O . ARG A 1 284 ? 10.247 -13.633 -12.059 1.00 98.56 284 ARG A O 1
ATOM 2193 N N . ILE A 1 285 ? 8.091 -13.020 -11.847 1.00 98.31 285 ILE A N 1
ATOM 2194 C CA . ILE A 1 285 ? 7.965 -13.148 -10.394 1.00 98.31 285 ILE A CA 1
ATOM 2195 C C . ILE A 1 285 ? 6.809 -14.097 -10.062 1.00 98.31 285 ILE A C 1
ATOM 2197 O O . ILE A 1 285 ? 5.688 -13.923 -10.536 1.00 98.31 285 ILE A O 1
ATOM 2201 N N . HIS A 1 286 ? 7.073 -15.097 -9.225 1.00 97.12 286 HIS A N 1
ATOM 2202 C CA . HIS A 1 286 ? 6.067 -16.029 -8.721 1.00 97.12 286 HIS A CA 1
ATOM 2203 C C . HIS A 1 286 ? 5.230 -15.400 -7.592 1.00 97.12 286 HIS A C 1
ATOM 2205 O O . HIS A 1 286 ? 5.771 -14.937 -6.587 1.00 97.12 286 HIS A O 1
ATOM 2211 N N . THR A 1 287 ? 3.905 -15.394 -7.747 1.00 94.06 287 THR A N 1
ATOM 2212 C CA . THR A 1 287 ? 2.946 -14.799 -6.799 1.00 94.06 287 THR A CA 1
ATOM 2213 C C . THR A 1 287 ? 1.750 -15.728 -6.561 1.00 94.06 287 THR A C 1
ATOM 2215 O O . THR A 1 287 ? 1.556 -16.702 -7.286 1.00 94.06 287 THR A O 1
ATOM 2218 N N . ALA A 1 288 ? 0.880 -15.385 -5.604 1.00 89.25 288 ALA A N 1
ATOM 2219 C CA . ALA A 1 288 ? -0.392 -16.084 -5.375 1.00 89.25 288 ALA A CA 1
ATOM 2220 C C . ALA A 1 288 ? -1.354 -16.019 -6.581 1.00 89.25 288 ALA A C 1
ATOM 2222 O O . ALA A 1 288 ? -2.312 -16.785 -6.651 1.00 89.25 288 ALA A O 1
ATOM 2223 N N . HIS A 1 289 ? -1.098 -15.111 -7.527 1.00 89.00 289 HIS A N 1
ATOM 2224 C CA . HIS A 1 289 ? -1.872 -14.910 -8.750 1.00 89.00 289 HIS A CA 1
ATOM 2225 C C . HIS A 1 289 ? -1.168 -15.488 -9.993 1.00 89.00 289 HIS A C 1
ATOM 2227 O O . HIS A 1 289 ? -1.491 -15.102 -11.113 1.00 89.00 289 HIS A O 1
ATOM 2233 N N . GLY A 1 290 ? -0.199 -16.389 -9.795 1.00 93.81 290 GLY A N 1
ATOM 2234 C CA . GLY A 1 290 ? 0.608 -16.984 -10.858 1.00 93.81 290 GLY A CA 1
ATOM 2235 C C . GLY A 1 290 ? 1.910 -16.228 -11.129 1.00 93.81 290 GLY A C 1
ATOM 2236 O O . GLY A 1 290 ? 2.409 -15.459 -10.298 1.00 93.81 290 GLY A O 1
ATOM 2237 N N . LEU A 1 291 ? 2.483 -16.490 -12.300 1.00 97.19 291 LEU A N 1
ATOM 2238 C CA . LEU A 1 291 ? 3.710 -15.892 -12.805 1.00 97.19 291 LEU A CA 1
ATOM 2239 C C . LEU A 1 291 ? 3.422 -14.508 -13.391 1.00 97.19 291 LEU A C 1
ATOM 2241 O O . LEU A 1 291 ? 2.903 -14.363 -14.499 1.00 97.19 291 LEU A O 1
ATOM 2245 N N . VAL A 1 292 ? 3.801 -13.480 -12.642 1.00 98.25 292 VAL A N 1
ATOM 2246 C CA . VAL A 1 292 ? 3.672 -12.082 -13.048 1.00 98.25 292 VAL A CA 1
ATOM 2247 C C . VAL A 1 292 ? 4.910 -11.667 -13.830 1.00 98.25 292 VAL A C 1
ATOM 2249 O O . VAL A 1 292 ? 6.024 -11.937 -13.390 1.00 98.25 292 VAL A O 1
ATOM 2252 N N . VAL A 1 293 ? 4.743 -10.986 -14.962 1.00 98.69 293 VAL A N 1
ATOM 2253 C CA . VAL A 1 293 ? 5.853 -10.389 -15.718 1.00 98.69 293 VAL A CA 1
ATOM 2254 C C . VAL A 1 293 ? 5.777 -8.870 -15.664 1.00 98.69 293 VAL A C 1
ATOM 2256 O O . VAL A 1 293 ? 4.828 -8.270 -16.167 1.00 98.69 293 VAL A O 1
ATOM 2259 N N . LEU A 1 294 ? 6.821 -8.267 -15.099 1.00 98.69 294 LEU A N 1
ATOM 2260 C CA . LEU A 1 294 ? 7.123 -6.842 -15.182 1.00 98.69 294 LEU A CA 1
ATOM 2261 C C . LEU A 1 294 ? 7.981 -6.615 -16.426 1.00 98.69 294 LEU A C 1
ATOM 2263 O O . LEU A 1 294 ? 9.089 -7.144 -16.529 1.00 98.69 294 LEU A O 1
ATOM 2267 N N . THR A 1 295 ? 7.437 -5.904 -17.409 1.00 97.94 295 THR A N 1
ATOM 2268 C CA . THR A 1 295 ? 7.946 -5.944 -18.792 1.00 97.94 295 THR A CA 1
ATOM 2269 C C . THR A 1 295 ? 9.073 -4.966 -19.088 1.00 97.94 295 THR A C 1
ATOM 2271 O O . THR A 1 295 ? 9.765 -5.139 -20.091 1.00 97.94 295 THR A O 1
ATOM 2274 N N . GLY A 1 296 ? 9.209 -3.916 -18.274 1.00 96.38 296 GLY A N 1
ATOM 2275 C CA . GLY A 1 296 ? 9.871 -2.691 -18.716 1.00 96.38 296 GLY A CA 1
ATOM 2276 C C . GLY A 1 296 ? 9.189 -2.101 -19.955 1.00 96.38 296 GLY A C 1
ATOM 2277 O O . GLY A 1 296 ? 8.089 -2.510 -20.350 1.00 96.38 296 GLY A O 1
ATOM 2278 N N . ASP A 1 297 ? 9.880 -1.174 -20.602 1.00 97.25 297 ASP A N 1
ATOM 2279 C CA . ASP A 1 297 ? 9.297 -0.359 -21.665 1.00 97.25 297 ASP A CA 1
ATOM 2280 C C . ASP A 1 297 ? 9.121 -1.050 -23.007 1.00 97.25 297 ASP A C 1
ATOM 2282 O O . ASP A 1 297 ? 8.372 -0.562 -23.843 1.00 97.25 297 ASP A O 1
ATOM 2286 N N . THR A 1 298 ? 9.675 -2.250 -23.199 1.00 97.38 298 THR A N 1
ATOM 2287 C CA . THR A 1 298 ? 9.334 -3.089 -24.360 1.00 97.38 298 THR A CA 1
ATOM 2288 C C . THR A 1 298 ? 7.819 -3.339 -24.468 1.00 97.38 298 THR A C 1
ATOM 2290 O O . THR A 1 298 ? 7.313 -3.576 -25.567 1.00 97.38 298 THR A O 1
ATOM 2293 N N . VAL A 1 299 ? 7.086 -3.227 -23.350 1.00 98.00 299 VAL A N 1
ATOM 2294 C CA . VAL A 1 299 ? 5.623 -3.088 -23.297 1.00 98.00 299 VAL A CA 1
ATOM 2295 C C . VAL A 1 299 ? 5.265 -2.012 -22.258 1.00 98.00 299 VAL A C 1
ATOM 2297 O O . VAL A 1 299 ? 5.051 -2.326 -21.089 1.00 98.00 299 VAL A O 1
ATOM 2300 N N . SER A 1 300 ? 5.185 -0.741 -22.665 1.00 97.00 300 SER A N 1
ATOM 2301 C CA . SER A 1 300 ? 4.823 0.359 -21.751 1.00 97.00 300 SER A CA 1
ATOM 2302 C C . SER A 1 300 ? 3.343 0.340 -21.320 1.00 97.00 300 SER A C 1
ATOM 2304 O O . SER A 1 300 ? 3.040 0.659 -20.171 1.00 97.00 300 SER A O 1
ATOM 2306 N N . LEU A 1 301 ? 2.410 -0.048 -22.206 1.00 98.06 301 LEU A N 1
ATOM 2307 C CA . LEU A 1 301 ? 0.962 -0.122 -21.939 1.00 98.06 301 LEU A CA 1
ATOM 2308 C C . LEU A 1 301 ? 0.407 -1.533 -22.194 1.00 98.06 301 LEU A C 1
ATOM 2310 O O . LEU A 1 301 ? 0.829 -2.203 -23.138 1.00 98.06 301 LEU A O 1
ATOM 2314 N N . LEU A 1 302 ? -0.629 -1.974 -21.461 1.00 97.12 302 LEU A N 1
ATOM 2315 C CA . LEU A 1 302 ? -1.256 -3.279 -21.749 1.00 97.12 302 LEU A CA 1
ATOM 2316 C C . LEU A 1 302 ? -1.923 -3.264 -23.131 1.00 97.12 302 LEU A C 1
ATOM 2318 O O . LEU A 1 302 ? -1.899 -4.256 -23.859 1.00 97.12 302 LEU A O 1
ATOM 2322 N N . ALA A 1 303 ? -2.406 -2.088 -23.534 1.00 97.62 303 ALA A N 1
ATOM 2323 C CA . ALA A 1 303 ? -2.938 -1.814 -24.859 1.00 97.62 303 ALA A CA 1
ATOM 2324 C C . ALA A 1 303 ? -1.957 -2.143 -26.004 1.00 97.62 303 ALA A C 1
ATOM 2326 O O . ALA A 1 303 ? -2.420 -2.430 -27.108 1.00 97.62 303 ALA A O 1
ATOM 2327 N N . ASN A 1 304 ? -0.632 -2.159 -25.780 1.00 98.38 304 ASN A N 1
ATOM 2328 C CA . ASN A 1 304 ? 0.316 -2.651 -26.787 1.00 98.38 304 ASN A CA 1
ATOM 2329 C C . ASN A 1 304 ? 0.062 -4.143 -27.076 1.00 98.38 304 ASN A C 1
ATOM 2331 O O . ASN A 1 304 ? -0.065 -4.545 -28.235 1.00 98.38 304 ASN A O 1
ATOM 2335 N N . LEU A 1 305 ? -0.104 -4.966 -26.032 1.00 97.81 305 LEU A N 1
ATOM 2336 C CA . LEU A 1 305 ? -0.433 -6.390 -26.167 1.00 97.81 305 LEU A CA 1
ATOM 2337 C C . LEU A 1 305 ? -1.863 -6.622 -26.666 1.00 97.81 305 LEU A C 1
ATOM 2339 O O . LEU A 1 305 ? -2.056 -7.505 -27.500 1.00 97.81 305 LEU A O 1
ATOM 2343 N N . GLU A 1 306 ? -2.847 -5.851 -26.200 1.00 97.19 306 GLU A N 1
ATOM 2344 C CA . GLU A 1 306 ? -4.255 -6.001 -26.610 1.00 97.19 306 GLU A CA 1
ATOM 2345 C C . GLU A 1 306 ? -4.453 -5.677 -28.099 1.00 97.19 306 GLU A C 1
ATOM 2347 O O . GLU A 1 306 ? -5.122 -6.418 -28.815 1.00 97.19 306 GLU A O 1
ATOM 2352 N N . ARG A 1 307 ? -3.825 -4.599 -28.589 1.00 97.56 307 ARG A N 1
ATOM 2353 C CA . ARG A 1 307 ? -3.873 -4.187 -30.005 1.00 97.56 307 ARG A CA 1
ATOM 2354 C C . ARG A 1 307 ? -2.889 -4.962 -30.886 1.00 97.56 307 ARG A C 1
ATOM 2356 O O . ARG A 1 307 ? -2.967 -4.874 -32.106 1.00 97.56 307 ARG A O 1
ATOM 2363 N N . ASN A 1 308 ? -1.952 -5.690 -30.273 1.00 97.81 308 ASN A N 1
ATOM 2364 C CA . ASN A 1 308 ? -0.790 -6.299 -30.922 1.00 97.81 308 ASN A CA 1
ATOM 2365 C C . ASN A 1 308 ? 0.050 -5.289 -31.738 1.00 97.81 308 ASN A C 1
ATOM 2367 O O . ASN A 1 308 ? 0.538 -5.604 -32.824 1.00 97.81 308 ASN A O 1
ATOM 2371 N N . VAL A 1 309 ? 0.214 -4.080 -31.193 1.00 98.31 309 VAL A N 1
ATOM 2372 C CA . VAL A 1 309 ? 1.017 -2.984 -31.758 1.00 98.31 309 VAL A CA 1
ATOM 2373 C C . VAL A 1 309 ? 2.107 -2.626 -30.743 1.00 98.31 309 VAL A C 1
ATOM 2375 O O . VAL A 1 309 ? 1.766 -2.318 -29.596 1.00 98.31 309 VAL A O 1
ATOM 2378 N N . PRO A 1 310 ? 3.398 -2.667 -31.114 1.00 97.94 310 PRO A N 1
ATOM 2379 C CA . PRO A 1 310 ? 4.477 -2.359 -30.188 1.00 97.94 310 PRO A CA 1
ATOM 2380 C C . PRO A 1 310 ? 4.465 -0.869 -29.835 1.00 97.94 310 PRO A C 1
ATOM 2382 O O . PRO A 1 310 ? 3.752 -0.069 -30.444 1.00 97.94 310 PRO A O 1
ATOM 2385 N N . ILE A 1 311 ? 5.259 -0.498 -28.837 1.00 97.31 311 ILE A N 1
ATOM 2386 C CA . ILE A 1 311 ? 5.571 0.902 -28.523 1.00 97.31 311 ILE A CA 1
ATOM 2387 C C . ILE A 1 311 ? 6.092 1.651 -29.760 1.00 97.31 311 ILE A C 1
ATOM 2389 O O . ILE A 1 311 ? 6.577 1.029 -30.702 1.00 97.31 311 ILE A O 1
ATOM 2393 N N . GLY A 1 312 ? 6.025 2.981 -29.755 1.00 97.06 312 GLY A N 1
ATOM 2394 C CA . GLY A 1 312 ? 6.595 3.814 -30.821 1.00 97.06 312 GLY A CA 1
ATOM 2395 C C . GLY A 1 312 ? 8.056 4.222 -30.592 1.00 97.06 312 GLY A C 1
ATOM 2396 O O . GLY A 1 312 ? 8.760 4.552 -31.541 1.00 97.06 312 GLY A O 1
ATOM 2397 N N . VAL A 1 313 ? 8.533 4.174 -29.344 1.00 94.25 313 VAL A N 1
ATOM 2398 C CA . VAL A 1 313 ? 9.927 4.472 -28.975 1.00 94.25 313 VAL A CA 1
ATOM 2399 C C . VAL A 1 313 ? 10.711 3.163 -28.869 1.00 94.25 313 VAL A C 1
ATOM 2401 O O . VAL A 1 313 ? 10.578 2.450 -27.879 1.00 94.25 313 VAL A O 1
ATOM 2404 N N . TYR A 1 314 ? 11.517 2.820 -29.876 1.00 95.44 314 TYR A N 1
ATOM 2405 C CA . TYR A 1 314 ? 12.324 1.592 -29.879 1.00 95.44 314 TYR A CA 1
ATOM 2406 C C . TYR A 1 314 ? 13.615 1.707 -30.698 1.00 95.44 314 TYR A C 1
ATOM 2408 O O . TYR A 1 314 ? 13.747 2.550 -31.582 1.00 95.44 314 TYR A O 1
ATOM 2416 N N . THR A 1 315 ? 14.547 0.788 -30.442 1.00 95.31 315 THR A N 1
ATOM 2417 C CA . THR A 1 315 ? 15.737 0.535 -31.272 1.00 95.31 315 THR A CA 1
ATOM 2418 C C . THR A 1 315 ? 15.539 -0.575 -32.310 1.00 95.31 315 THR A C 1
ATOM 2420 O O . THR A 1 315 ? 16.165 -0.523 -33.365 1.00 95.31 315 THR A O 1
ATOM 2423 N N . ASP A 1 316 ? 14.660 -1.555 -32.061 1.00 97.62 316 ASP A N 1
ATOM 2424 C CA . ASP A 1 316 ? 14.330 -2.621 -33.019 1.00 97.62 316 ASP A CA 1
ATOM 2425 C C . ASP A 1 316 ? 12.864 -3.083 -32.893 1.00 97.62 316 ASP A C 1
ATOM 2427 O O . ASP A 1 316 ? 12.448 -3.700 -31.908 1.00 97.62 316 ASP A O 1
ATOM 2431 N N . ARG A 1 317 ? 12.086 -2.824 -33.951 1.00 97.56 317 ARG A N 1
ATOM 2432 C CA . ARG A 1 317 ? 10.661 -3.168 -34.053 1.00 97.56 317 ARG A CA 1
ATOM 2433 C C . ARG A 1 317 ? 10.396 -4.674 -34.019 1.00 97.56 317 ARG A C 1
ATOM 2435 O O . ARG A 1 317 ? 9.403 -5.116 -33.441 1.00 97.56 317 ARG A O 1
ATOM 2442 N N . ALA A 1 318 ? 11.239 -5.467 -34.680 1.00 98.31 318 ALA A N 1
ATOM 2443 C CA . ALA A 1 318 ? 11.066 -6.913 -34.769 1.00 98.31 318 ALA A CA 1
ATOM 2444 C C . ALA A 1 318 ? 11.336 -7.571 -33.410 1.00 98.31 318 ALA A C 1
ATOM 2446 O O . ALA A 1 318 ? 10.600 -8.475 -33.013 1.00 98.31 318 ALA A O 1
ATOM 2447 N N . GLN A 1 319 ? 12.314 -7.054 -32.660 1.00 98.38 319 GLN A N 1
ATOM 2448 C CA . GLN A 1 319 ? 12.554 -7.453 -31.273 1.00 98.38 319 GLN A CA 1
ATOM 2449 C C . GLN A 1 319 ? 11.372 -7.091 -30.362 1.00 98.38 319 GLN A C 1
ATOM 2451 O O . GLN A 1 319 ? 10.920 -7.964 -29.628 1.00 98.38 319 GLN A O 1
ATOM 2456 N N . CYS A 1 320 ? 10.788 -5.885 -30.458 1.00 98.38 320 CYS A N 1
ATOM 2457 C CA . CYS A 1 320 ? 9.560 -5.552 -29.714 1.00 98.38 320 CYS A CA 1
ATOM 2458 C C . CYS A 1 320 ? 8.414 -6.539 -30.010 1.00 98.38 320 CYS A C 1
ATOM 2460 O O . CYS A 1 320 ? 7.771 -7.039 -29.088 1.00 98.38 320 CYS A O 1
ATOM 2462 N N . MET A 1 321 ? 8.183 -6.883 -31.282 1.00 98.44 321 MET A N 1
ATOM 2463 C CA . MET A 1 321 ? 7.153 -7.864 -31.657 1.00 98.44 321 MET A CA 1
ATOM 2464 C C . MET A 1 321 ? 7.433 -9.267 -31.095 1.00 98.44 321 MET A C 1
ATOM 2466 O O . MET A 1 321 ? 6.508 -9.926 -30.617 1.00 98.44 321 MET A O 1
ATOM 2470 N N . ALA A 1 322 ? 8.689 -9.720 -31.122 1.00 98.44 322 ALA A N 1
ATOM 2471 C CA . ALA A 1 322 ? 9.093 -11.001 -30.543 1.00 98.44 322 ALA A CA 1
ATOM 2472 C C . ALA A 1 322 ? 8.948 -11.002 -29.010 1.00 98.44 322 ALA A C 1
ATOM 2474 O O . ALA A 1 322 ? 8.386 -11.936 -28.441 1.00 98.44 322 ALA A O 1
ATOM 2475 N N . ALA A 1 323 ? 9.354 -9.923 -28.340 1.00 98.31 323 ALA A N 1
ATOM 2476 C CA . ALA A 1 323 ? 9.181 -9.738 -26.903 1.00 98.31 323 ALA A CA 1
ATOM 2477 C C . ALA A 1 323 ? 7.714 -9.834 -26.478 1.00 98.31 323 ALA A C 1
ATOM 2479 O O . ALA A 1 323 ? 7.396 -10.545 -25.529 1.00 98.31 323 ALA A O 1
ATOM 2480 N N . MET A 1 324 ? 6.802 -9.192 -27.212 1.00 98.56 324 MET A N 1
ATOM 2481 C CA . MET A 1 324 ? 5.360 -9.276 -26.959 1.00 98.56 324 MET A CA 1
ATOM 2482 C C . MET A 1 324 ? 4.805 -10.704 -27.095 1.00 98.56 324 MET A C 1
ATOM 2484 O O . MET A 1 324 ? 3.780 -11.022 -26.491 1.00 98.56 324 MET A O 1
ATOM 2488 N N . GLN A 1 325 ? 5.436 -11.579 -27.882 1.00 98.25 325 GLN A N 1
ATOM 2489 C CA . GLN A 1 325 ? 5.085 -13.004 -27.943 1.00 98.25 325 GLN A CA 1
ATOM 2490 C C . GLN A 1 325 ? 5.675 -13.761 -26.744 1.00 98.25 325 GLN A C 1
ATOM 2492 O O . GLN A 1 325 ? 4.942 -14.459 -26.044 1.00 98.25 325 GLN A O 1
ATOM 2497 N N . THR A 1 326 ? 6.961 -13.555 -26.445 1.00 98.25 326 THR A N 1
ATOM 2498 C CA . THR A 1 326 ? 7.660 -14.160 -25.299 1.00 98.25 326 THR A CA 1
ATOM 2499 C C . THR A 1 326 ? 7.004 -13.811 -23.960 1.00 98.25 326 THR A C 1
ATOM 2501 O O . THR A 1 326 ? 6.818 -14.691 -23.123 1.00 98.25 326 THR A O 1
ATOM 2504 N N . ILE A 1 327 ? 6.596 -12.554 -23.762 1.00 98.38 327 ILE A N 1
ATOM 2505 C CA . ILE A 1 327 ? 5.895 -12.085 -22.558 1.00 98.38 327 ILE A CA 1
ATOM 2506 C C . ILE A 1 327 ? 4.560 -12.824 -22.401 1.00 98.38 327 ILE A C 1
ATOM 2508 O O . ILE A 1 327 ? 4.325 -13.411 -21.348 1.00 98.38 327 ILE A O 1
ATOM 2512 N N . ARG A 1 328 ? 3.728 -12.889 -23.455 1.00 97.81 328 ARG A N 1
ATOM 2513 C CA . ARG A 1 328 ? 2.457 -13.645 -23.432 1.00 97.81 328 ARG A CA 1
ATOM 2514 C C . ARG A 1 328 ? 2.654 -15.141 -23.156 1.00 97.81 328 ARG A C 1
ATOM 2516 O O . ARG A 1 328 ? 1.788 -15.752 -22.550 1.00 97.81 328 ARG A O 1
ATOM 2523 N N . ALA A 1 329 ? 3.768 -15.730 -23.592 1.00 97.94 329 ALA A N 1
ATOM 2524 C CA . ALA A 1 329 ? 4.073 -17.145 -23.368 1.00 97.94 329 ALA A CA 1
ATOM 2525 C C . ALA A 1 329 ? 4.658 -17.451 -21.973 1.00 97.94 329 ALA A C 1
ATOM 2527 O O . ALA A 1 329 ? 4.664 -18.608 -21.556 1.00 97.94 329 ALA A O 1
ATOM 2528 N N . LYS A 1 330 ? 5.183 -16.444 -21.259 1.00 97.81 330 LYS A N 1
ATOM 2529 C CA . LYS A 1 330 ? 5.844 -16.608 -19.950 1.00 97.81 330 LYS A CA 1
ATOM 2530 C C . LYS A 1 330 ? 5.029 -16.088 -18.762 1.00 97.81 330 LYS A C 1
ATOM 2532 O O . LYS A 1 330 ? 5.430 -16.385 -17.634 1.00 97.81 330 LYS A O 1
ATOM 2537 N N . ALA A 1 331 ? 3.963 -15.325 -19.004 1.00 97.50 331 ALA A N 1
ATOM 2538 C CA . ALA A 1 331 ? 3.177 -14.620 -17.996 1.00 97.50 331 ALA A CA 1
ATOM 2539 C C . ALA A 1 331 ? 1.755 -15.185 -17.852 1.00 97.50 331 ALA A C 1
ATOM 2541 O O . ALA A 1 331 ? 1.031 -15.280 -18.839 1.00 97.50 331 ALA A O 1
ATOM 2542 N N . ASP A 1 332 ? 1.331 -15.429 -16.613 1.00 96.81 332 ASP A N 1
ATOM 2543 C CA . ASP A 1 332 ? -0.091 -15.536 -16.260 1.00 96.81 332 ASP A CA 1
ATOM 2544 C C . ASP A 1 332 ? -0.713 -14.132 -16.121 1.00 96.81 332 ASP A C 1
ATOM 2546 O O . ASP A 1 332 ? -1.880 -13.914 -16.443 1.00 96.81 332 ASP A O 1
ATOM 2550 N N . VAL A 1 333 ? 0.088 -13.154 -15.672 1.00 96.38 333 VAL A N 1
ATOM 2551 C CA . VAL A 1 333 ? -0.300 -11.742 -15.534 1.00 96.38 333 VAL A CA 1
ATOM 2552 C C . VAL A 1 333 ? 0.818 -10.835 -16.048 1.00 96.38 333 VAL A C 1
ATOM 2554 O O . VAL A 1 333 ? 1.982 -11.011 -15.696 1.00 96.38 333 VAL A O 1
ATOM 2557 N N . VAL A 1 334 ? 0.470 -9.823 -16.844 1.00 97.88 334 VAL A N 1
ATOM 2558 C CA . VAL A 1 334 ? 1.418 -8.816 -17.344 1.00 97.88 334 VAL A CA 1
ATOM 2559 C C . VAL A 1 334 ? 1.212 -7.492 -16.612 1.00 97.88 334 VAL A C 1
ATOM 2561 O O . VAL A 1 334 ? 0.084 -7.010 -16.520 1.00 97.88 334 VAL A O 1
ATOM 2564 N N . LEU A 1 335 ? 2.306 -6.898 -16.134 1.00 97.75 335 LEU A N 1
ATOM 2565 C CA . LEU A 1 335 ? 2.363 -5.569 -15.527 1.00 97.75 335 LEU A CA 1
ATOM 2566 C C . LEU A 1 335 ? 3.270 -4.654 -16.385 1.00 97.75 335 LEU A C 1
ATOM 2568 O O . LEU A 1 335 ? 4.496 -4.718 -16.258 1.00 97.75 335 LEU A O 1
ATOM 2572 N N . PRO A 1 336 ? 2.680 -3.847 -17.290 1.00 97.00 336 PRO A N 1
ATOM 2573 C CA . PRO A 1 336 ? 3.394 -2.875 -18.122 1.00 97.00 336 PRO A CA 1
ATOM 2574 C C . PRO A 1 336 ? 4.017 -1.747 -17.294 1.00 97.00 336 PRO A C 1
ATOM 2576 O O . PRO A 1 336 ? 3.429 -1.332 -16.294 1.00 97.00 336 PRO A O 1
ATOM 2579 N N . SER A 1 337 ? 5.159 -1.201 -17.725 1.00 93.56 337 SER A N 1
ATOM 2580 C CA . SER A 1 337 ? 5.910 -0.189 -16.957 1.00 93.56 337 SER A CA 1
ATOM 2581 C C . SER A 1 337 ? 5.165 1.128 -16.725 1.00 93.56 337 SER A C 1
ATOM 2583 O O . SER A 1 337 ? 5.419 1.782 -15.712 1.00 93.56 337 SER A O 1
ATOM 2585 N N . HIS A 1 338 ? 4.233 1.500 -17.612 1.00 97.12 338 HIS A N 1
ATOM 2586 C CA . HIS A 1 338 ? 3.605 2.823 -17.606 1.00 97.12 338 HIS A CA 1
ATOM 2587 C C . HIS A 1 338 ? 2.073 2.849 -17.648 1.00 97.12 338 HIS A C 1
ATOM 2589 O O . HIS A 1 338 ? 1.477 3.928 -17.696 1.00 97.12 338 HIS A O 1
ATOM 2595 N N . ASP A 1 339 ? 1.404 1.695 -17.605 1.00 97.00 339 ASP A N 1
ATOM 2596 C CA . ASP A 1 339 ? -0.052 1.633 -17.749 1.00 97.00 339 ASP A CA 1
ATOM 2597 C C . ASP A 1 339 ? -0.780 2.208 -16.511 1.00 97.00 339 ASP A C 1
ATOM 2599 O O . ASP A 1 339 ? -0.759 1.581 -15.442 1.00 97.00 339 ASP A O 1
ATOM 2603 N N . PRO A 1 340 ? -1.477 3.360 -16.625 1.00 94.88 340 PRO A N 1
ATOM 2604 C CA . PRO A 1 340 ? -2.096 4.032 -15.483 1.00 94.88 340 PRO A CA 1
ATOM 2605 C C . PRO A 1 340 ? -3.288 3.261 -14.895 1.00 94.88 340 PRO A C 1
ATOM 2607 O O . PRO A 1 340 ? -3.693 3.535 -13.765 1.00 94.88 340 PRO A O 1
ATOM 2610 N N . ALA A 1 341 ? -3.846 2.288 -15.625 1.00 92.38 341 ALA A N 1
ATOM 2611 C CA . ALA A 1 341 ? -4.922 1.416 -15.161 1.00 92.38 341 ALA A CA 1
ATOM 2612 C C . ALA A 1 341 ? -4.397 0.144 -14.462 1.00 92.38 341 ALA A C 1
ATOM 2614 O O . ALA A 1 341 ? -5.169 -0.782 -14.197 1.00 92.38 341 ALA A O 1
ATOM 2615 N N . THR A 1 342 ? -3.100 0.074 -14.141 1.00 91.88 342 THR A N 1
ATOM 2616 C CA . THR A 1 342 ? -2.521 -1.033 -13.364 1.00 91.88 342 THR A CA 1
ATOM 2617 C C . THR A 1 342 ? -3.180 -1.213 -11.982 1.00 91.88 342 THR A C 1
ATOM 2619 O O . THR A 1 342 ? -3.639 -2.325 -11.721 1.00 91.88 342 THR A O 1
ATOM 2622 N N . PRO A 1 343 ? -3.345 -0.184 -11.118 1.00 86.62 343 PRO A N 1
ATOM 2623 C CA . PRO A 1 343 ? -3.922 -0.354 -9.770 1.00 86.62 343 PRO A CA 1
ATOM 2624 C C . PRO A 1 343 ? -5.402 -0.776 -9.763 1.00 86.62 343 PRO A C 1
ATOM 2626 O O . PRO A 1 343 ? -5.909 -1.311 -8.781 1.00 86.62 343 PRO A O 1
ATOM 2629 N N . LEU A 1 344 ? -6.106 -0.570 -10.881 1.00 83.50 344 LEU A N 1
ATOM 2630 C CA . LEU A 1 344 ? -7.492 -1.012 -11.059 1.00 83.50 344 LEU A CA 1
ATOM 2631 C C . LEU A 1 344 ? -7.572 -2.533 -11.291 1.00 83.50 344 LEU A C 1
ATOM 2633 O O . LEU A 1 344 ? -8.553 -3.185 -10.921 1.00 83.50 344 LEU A O 1
ATOM 2637 N N . ARG A 1 345 ? -6.527 -3.111 -11.899 1.00 85.88 345 ARG A N 1
ATOM 2638 C CA . ARG A 1 345 ? -6.460 -4.515 -12.335 1.00 85.88 345 ARG A CA 1
ATOM 2639 C C . ARG A 1 345 ? -5.612 -5.391 -11.407 1.00 85.88 345 ARG A C 1
ATOM 2641 O O . ARG A 1 345 ? -5.926 -6.567 -11.245 1.00 85.88 345 ARG A O 1
ATOM 2648 N N . TRP A 1 346 ? -4.602 -4.821 -10.752 1.00 88.06 346 TRP A N 1
ATOM 2649 C CA . TRP A 1 346 ? -3.668 -5.515 -9.865 1.00 88.06 346 TRP A CA 1
ATOM 2650 C C . TRP A 1 346 ? -3.812 -5.065 -8.392 1.00 88.06 346 TRP A C 1
ATOM 2652 O O . TRP A 1 346 ? -3.926 -3.865 -8.159 1.00 88.06 346 TRP A O 1
ATOM 2662 N N . PRO A 1 347 ? -3.767 -5.980 -7.398 1.00 86.44 347 PRO A N 1
ATOM 2663 C CA . PRO A 1 347 ? -3.809 -7.438 -7.550 1.00 86.44 347 PRO A CA 1
ATOM 2664 C C . PRO A 1 347 ? -5.190 -7.900 -8.053 1.00 86.44 347 PRO A C 1
ATOM 2666 O O . PRO A 1 347 ? -6.186 -7.227 -7.757 1.00 86.44 347 PRO A O 1
ATOM 2669 N N . PRO A 1 348 ? -5.294 -9.003 -8.819 1.00 83.94 348 PRO A N 1
ATOM 2670 C CA . PRO A 1 348 ? -6.567 -9.496 -9.336 1.00 83.94 348 PRO A CA 1
ATOM 2671 C C . PRO A 1 348 ? -7.570 -9.773 -8.213 1.00 83.94 348 PRO A C 1
ATOM 2673 O O . PRO A 1 348 ? -7.236 -10.393 -7.205 1.00 83.94 348 PRO A O 1
ATOM 2676 N N . ALA A 1 349 ? -8.811 -9.335 -8.409 1.00 77.50 349 ALA A N 1
ATOM 2677 C CA . ALA A 1 349 ? -9.930 -9.583 -7.504 1.00 77.50 349 ALA A CA 1
ATOM 2678 C C . ALA A 1 349 ? -11.065 -10.297 -8.265 1.00 77.50 349 ALA A C 1
ATOM 2680 O O . ALA A 1 349 ? -11.150 -10.146 -9.489 1.00 77.50 349 ALA A O 1
ATOM 2681 N N . PRO A 1 350 ? -11.949 -11.056 -7.587 1.00 79.12 350 PRO A N 1
ATOM 2682 C CA . PRO A 1 350 ? -13.093 -11.686 -8.240 1.00 79.12 350 PRO A CA 1
ATOM 2683 C C . PRO A 1 350 ? -13.965 -10.648 -8.973 1.00 79.12 350 PRO A C 1
ATOM 2685 O O . PRO A 1 350 ? -14.180 -9.560 -8.423 1.00 79.12 350 PRO A O 1
ATOM 2688 N N . PRO A 1 351 ? -14.491 -10.948 -10.177 1.00 79.69 351 PRO A N 1
ATOM 2689 C CA . PRO A 1 351 ? -15.311 -10.010 -10.941 1.00 79.69 351 PRO A CA 1
ATOM 2690 C C . PRO A 1 351 ? -16.459 -9.418 -10.114 1.00 79.69 351 PRO A C 1
ATOM 2692 O O . PRO A 1 351 ? -17.164 -10.136 -9.411 1.00 79.69 351 PRO A O 1
ATOM 2695 N N . GLY A 1 352 ? -16.637 -8.097 -10.192 1.00 78.06 352 GLY A N 1
ATOM 2696 C CA . GLY A 1 352 ? -17.651 -7.375 -9.418 1.00 78.06 352 GLY A CA 1
ATOM 2697 C C . GLY A 1 352 ? -17.280 -7.071 -7.960 1.00 78.06 352 GLY A C 1
ATOM 2698 O O . GLY A 1 352 ? -18.066 -6.413 -7.285 1.00 78.06 352 GLY A O 1
ATOM 2699 N N . THR A 1 353 ? -16.102 -7.478 -7.469 1.00 81.62 353 THR A N 1
ATOM 2700 C CA . THR A 1 353 ? -15.605 -7.051 -6.147 1.00 81.62 353 THR A CA 1
ATOM 2701 C C . THR A 1 353 ? -15.209 -5.569 -6.196 1.00 81.62 353 THR A C 1
ATOM 2703 O O . THR A 1 353 ? -14.292 -5.228 -6.949 1.00 81.62 353 THR A O 1
ATOM 2706 N N . PRO A 1 354 ? -15.835 -4.676 -5.408 1.00 87.56 354 PRO A N 1
ATOM 2707 C CA . PRO A 1 354 ? -15.401 -3.288 -5.314 1.00 87.56 354 PRO A CA 1
ATOM 2708 C C . PRO A 1 354 ? -14.005 -3.199 -4.692 1.00 87.56 354 PRO A C 1
ATOM 2710 O O . PRO A 1 354 ? -13.685 -3.921 -3.745 1.00 87.56 354 PRO A O 1
ATOM 2713 N N . ARG A 1 355 ? -13.180 -2.279 -5.199 1.00 87.75 355 ARG A N 1
ATOM 2714 C CA . ARG A 1 355 ? -11.962 -1.838 -4.513 1.00 87.75 355 ARG A CA 1
ATOM 2715 C C . ARG A 1 355 ? -12.308 -0.597 -3.710 1.00 87.75 355 ARG A C 1
ATOM 2717 O O . ARG A 1 355 ? -12.723 0.412 -4.275 1.00 87.75 355 ARG A O 1
ATOM 2724 N N . TYR A 1 356 ? -12.163 -0.688 -2.399 1.00 93.25 356 TYR A N 1
ATOM 2725 C CA . TYR A 1 356 ? -12.458 0.409 -1.494 1.00 93.25 356 TYR A CA 1
ATOM 2726 C C . TYR A 1 356 ? -11.210 1.240 -1.208 1.00 93.25 356 TYR A C 1
ATOM 2728 O O . TYR A 1 356 ? -10.084 0.742 -1.246 1.00 93.25 356 TYR A O 1
ATOM 2736 N N . ARG A 1 357 ? -11.434 2.495 -0.822 1.00 94.19 357 ARG A N 1
ATOM 2737 C CA . ARG A 1 357 ? -10.464 3.293 -0.065 1.00 94.19 357 ARG A CA 1
ATOM 2738 C C . ARG A 1 357 ? -10.911 3.361 1.391 1.00 94.19 357 ARG A C 1
ATOM 2740 O O . ARG A 1 357 ? -12.110 3.392 1.665 1.00 94.19 357 ARG A O 1
ATOM 2747 N N . ILE A 1 358 ? -9.962 3.423 2.314 1.00 97.62 358 ILE A N 1
ATOM 2748 C CA . ILE A 1 358 ? -10.235 3.638 3.737 1.00 97.62 358 ILE A CA 1
ATOM 2749 C C . ILE A 1 358 ? -9.761 5.041 4.106 1.00 97.62 358 ILE A C 1
ATOM 2751 O O . ILE A 1 358 ? -8.646 5.430 3.763 1.00 97.62 358 ILE A O 1
ATOM 2755 N N . ARG A 1 359 ? -10.594 5.797 4.816 1.00 97.38 359 ARG A N 1
ATOM 2756 C CA . ARG A 1 359 ? -10.277 7.120 5.348 1.00 97.38 359 ARG A CA 1
ATOM 2757 C C . ARG A 1 359 ? -10.101 7.060 6.859 1.00 97.38 359 ARG A C 1
ATOM 2759 O O . ARG A 1 359 ? -11.049 6.741 7.567 1.00 97.38 359 ARG A O 1
ATOM 2766 N N . ALA A 1 360 ? -8.923 7.434 7.342 1.00 97.75 360 ALA A N 1
ATOM 2767 C CA . ALA A 1 360 ? -8.656 7.681 8.754 1.00 97.75 360 ALA A CA 1
ATOM 2768 C C . ALA A 1 360 ? -9.166 9.081 9.150 1.00 97.75 360 ALA A C 1
ATOM 2770 O O . ALA A 1 360 ? -8.531 10.089 8.829 1.00 97.75 360 ALA A O 1
ATOM 2771 N N . VAL A 1 361 ? -10.309 9.163 9.834 1.00 97.69 361 VAL A N 1
ATOM 2772 C CA . VAL A 1 361 ? -10.863 10.422 10.358 1.00 97.69 361 VAL A CA 1
ATOM 2773 C C . VAL A 1 361 ? -10.437 10.572 11.814 1.00 97.69 361 VAL A C 1
ATOM 2775 O O . VAL A 1 361 ? -10.907 9.841 12.680 1.00 97.69 361 VAL A O 1
ATOM 2778 N N . LYS A 1 362 ? -9.532 11.514 12.104 1.00 97.38 362 LYS A N 1
ATOM 2779 C CA . LYS A 1 362 ? -9.111 11.798 13.483 1.00 97.38 362 LYS A CA 1
ATOM 2780 C C . LYS A 1 362 ? -10.259 12.450 14.261 1.00 97.38 362 LYS A C 1
ATOM 2782 O O . LYS A 1 362 ? -10.694 13.548 13.914 1.00 97.38 362 LYS A O 1
ATOM 2787 N N . VAL A 1 363 ? -10.689 11.783 15.330 1.00 97.44 363 VAL A N 1
ATOM 2788 C CA . VAL A 1 363 ? -11.766 12.196 16.250 1.00 97.44 363 VAL A CA 1
ATOM 2789 C C . VAL A 1 363 ? -11.262 12.503 17.665 1.00 97.44 363 VAL A C 1
ATOM 2791 O O . VAL A 1 363 ? -12.043 12.647 18.599 1.00 97.44 363 VAL A O 1
ATOM 2794 N N . GLY A 1 364 ? -9.947 12.605 17.851 1.00 97.06 364 GLY A N 1
ATOM 2795 C CA . GLY A 1 364 ? -9.337 13.026 19.109 1.00 97.06 364 GLY A CA 1
ATOM 2796 C C . GLY A 1 364 ? -7.899 12.545 19.250 1.00 97.06 364 GLY A C 1
ATOM 2797 O O . GLY A 1 364 ? -7.315 11.965 18.330 1.00 97.06 364 GLY A O 1
ATOM 2798 N N . GLN A 1 365 ? -7.304 12.805 20.409 1.00 98.06 365 GLN A N 1
ATOM 2799 C CA . GLN A 1 365 ? -5.973 12.317 20.770 1.00 98.06 365 GLN A CA 1
ATOM 2800 C C . GLN A 1 365 ? -5.794 12.219 22.285 1.00 98.06 365 GLN A C 1
ATOM 2802 O O . GLN A 1 365 ? -6.402 12.978 23.039 1.00 98.06 365 GLN A O 1
ATOM 2807 N N . CYS A 1 366 ? -4.895 11.356 22.736 1.00 98.12 366 CYS A N 1
ATOM 2808 C CA . CYS A 1 366 ? -4.520 11.247 24.142 1.00 98.12 366 CYS A CA 1
ATOM 2809 C C . CYS A 1 366 ? -3.028 10.902 24.302 1.00 98.12 366 CYS A C 1
ATOM 2811 O O . CYS A 1 366 ? -2.269 10.876 23.328 1.00 98.12 366 CYS A O 1
ATOM 2813 N N . GLN A 1 367 ? -2.582 10.722 25.544 1.00 98.44 367 GLN A N 1
ATOM 2814 C CA . GLN A 1 367 ? -1.246 10.224 25.877 1.00 98.44 367 GLN A CA 1
ATOM 2815 C C . GLN A 1 367 ? -1.411 8.908 26.629 1.00 98.44 367 GLN A C 1
ATOM 2817 O O . GLN A 1 367 ? -1.957 8.922 27.726 1.00 98.44 367 GLN A O 1
ATOM 2822 N N . VAL A 1 368 ? -0.955 7.792 26.062 1.00 98.31 368 VAL A N 1
ATOM 2823 C CA . VAL A 1 368 ? -1.084 6.454 26.666 1.00 98.31 368 VAL A CA 1
ATOM 2824 C C . VAL A 1 368 ? 0.274 5.986 27.163 1.00 98.31 368 VAL A C 1
ATOM 2826 O O . VAL A 1 368 ? 1.284 6.185 26.487 1.00 98.31 368 VAL A O 1
ATOM 2829 N N . ARG A 1 369 ? 0.321 5.398 28.361 1.00 98.38 369 ARG A N 1
ATOM 2830 C CA . ARG A 1 369 ? 1.568 4.890 28.950 1.00 98.38 369 ARG A CA 1
ATOM 2831 C C . ARG A 1 369 ? 2.096 3.664 28.205 1.00 98.38 369 ARG A C 1
ATOM 2833 O O . ARG A 1 369 ? 1.337 2.749 27.891 1.00 98.38 369 ARG A O 1
ATOM 2840 N N . ASP A 1 370 ? 3.413 3.605 28.021 1.00 97.94 370 ASP A N 1
ATOM 2841 C CA . ASP A 1 370 ? 4.095 2.537 27.282 1.00 97.94 370 ASP A CA 1
ATOM 2842 C C . ASP A 1 370 ? 3.831 1.139 27.860 1.00 97.94 370 ASP A C 1
ATOM 2844 O O . ASP A 1 370 ? 3.788 0.182 27.090 1.00 97.94 370 ASP A O 1
ATOM 2848 N N . TYR A 1 371 ? 3.560 1.011 29.166 1.00 97.00 371 TYR A N 1
ATOM 2849 C CA . TYR A 1 371 ? 3.186 -0.279 29.760 1.00 97.00 371 TYR A CA 1
ATOM 2850 C C . TYR A 1 371 ? 1.821 -0.830 29.337 1.00 97.00 371 TYR A C 1
ATOM 2852 O O . TYR A 1 371 ? 1.586 -2.018 29.541 1.00 97.00 371 TYR A O 1
ATOM 2860 N N . ILE A 1 372 ? 0.925 -0.008 28.779 1.00 97.06 372 ILE A N 1
ATOM 2861 C CA . ILE A 1 372 ? -0.287 -0.476 28.086 1.00 97.06 372 ILE A CA 1
ATOM 2862 C C . ILE A 1 372 ? 0.028 -0.726 26.611 1.00 97.06 372 ILE A C 1
ATOM 2864 O O . ILE A 1 372 ? -0.356 -1.753 26.053 1.00 97.06 372 ILE A O 1
ATOM 2868 N N . THR A 1 373 ? 0.778 0.190 25.995 1.00 97.56 373 THR A N 1
ATOM 2869 C CA . THR A 1 373 ? 1.139 0.129 24.576 1.00 97.56 373 THR A CA 1
ATOM 2870 C C . THR A 1 373 ? 1.923 -1.136 24.211 1.00 97.56 373 THR A C 1
ATOM 2872 O O . THR A 1 373 ? 1.752 -1.652 23.107 1.00 97.56 373 THR A O 1
ATOM 2875 N N . PHE A 1 374 ? 2.762 -1.654 25.117 1.00 97.69 374 PHE A N 1
ATOM 2876 C CA . PHE A 1 374 ? 3.603 -2.825 24.871 1.00 97.69 374 PHE A CA 1
ATOM 2877 C C . PHE A 1 374 ? 3.654 -3.794 26.063 1.00 97.69 374 PHE A C 1
ATOM 2879 O O . PHE A 1 374 ? 3.714 -3.398 27.228 1.00 97.69 374 PHE A O 1
ATOM 2886 N N . GLN A 1 375 ? 3.707 -5.090 25.754 1.00 96.56 375 GLN A N 1
ATOM 2887 C CA . GLN A 1 375 ? 3.816 -6.179 26.727 1.00 96.56 375 GLN A CA 1
ATOM 2888 C C . GLN A 1 375 ? 5.183 -6.255 27.433 1.00 96.56 375 GLN A C 1
ATOM 2890 O O . GLN A 1 375 ? 5.279 -6.793 28.535 1.00 96.56 375 GLN A O 1
ATOM 2895 N N . ASP A 1 376 ? 6.244 -5.773 26.786 1.00 95.94 376 ASP A N 1
ATOM 2896 C CA . ASP A 1 376 ? 7.652 -6.004 27.140 1.00 95.94 376 ASP A CA 1
ATOM 2897 C C . ASP A 1 376 ? 8.272 -4.912 28.036 1.00 95.94 376 ASP A C 1
ATOM 2899 O O . ASP A 1 376 ? 9.479 -4.925 28.275 1.00 95.94 376 ASP A O 1
ATOM 2903 N N . THR A 1 377 ? 7.477 -3.961 28.540 1.00 96.69 377 THR A N 1
ATOM 2904 C CA . THR A 1 377 ? 7.978 -2.856 29.371 1.00 96.69 377 THR A CA 1
ATOM 2905 C C . THR A 1 377 ? 6.953 -2.340 30.374 1.00 96.69 377 THR A C 1
ATOM 2907 O O . THR A 1 377 ? 5.788 -2.159 30.042 1.00 96.69 377 THR A O 1
ATOM 2910 N N . ASP A 1 378 ? 7.394 -2.016 31.591 1.00 96.62 378 ASP A N 1
ATOM 2911 C CA . ASP A 1 378 ? 6.572 -1.359 32.624 1.00 96.62 378 ASP A CA 1
ATOM 2912 C C . ASP A 1 378 ? 6.763 0.176 32.640 1.00 96.62 378 ASP A C 1
ATOM 2914 O O . ASP A 1 378 ? 6.448 0.871 33.615 1.00 96.62 378 ASP A O 1
ATOM 2918 N N . ALA A 1 379 ? 7.302 0.726 31.544 1.00 96.19 379 ALA A N 1
ATOM 2919 C CA . ALA A 1 379 ? 7.624 2.139 31.410 1.00 96.19 379 ALA A CA 1
ATOM 2920 C C . ALA A 1 379 ? 6.402 3.056 31.601 1.00 96.19 379 ALA A C 1
ATOM 2922 O O . ALA A 1 379 ? 5.342 2.896 30.997 1.00 96.19 379 ALA A O 1
ATOM 2923 N N . GLN A 1 380 ? 6.603 4.086 32.426 1.00 97.38 380 GLN A N 1
ATOM 2924 C CA . GLN A 1 380 ? 5.609 5.125 32.720 1.00 97.38 380 GLN A CA 1
ATOM 2925 C C . GLN A 1 380 ? 5.599 6.275 31.700 1.00 97.38 380 GLN A C 1
ATOM 2927 O O . GLN A 1 380 ? 4.744 7.157 31.803 1.00 97.38 380 GLN A O 1
ATOM 2932 N N . GLN A 1 381 ? 6.546 6.265 30.751 1.00 97.31 381 GLN A N 1
ATOM 2933 C CA . GLN A 1 381 ? 6.605 7.173 29.601 1.00 97.31 381 GLN A CA 1
ATOM 2934 C C . GLN A 1 381 ? 5.328 7.046 28.767 1.00 97.31 381 GLN A C 1
ATOM 2936 O O . GLN A 1 381 ? 4.672 6.007 28.813 1.00 97.31 381 GLN A O 1
ATOM 2941 N N . THR A 1 382 ? 4.970 8.089 28.021 1.00 97.94 382 THR A N 1
ATOM 2942 C CA . THR A 1 382 ? 3.748 8.104 27.212 1.00 97.94 382 THR A CA 1
ATOM 2943 C C . THR A 1 382 ? 4.023 8.290 25.733 1.00 97.94 382 THR A C 1
ATOM 2945 O O . THR A 1 382 ? 4.947 9.006 25.347 1.00 97.94 382 THR A O 1
ATOM 2948 N N . ARG A 1 383 ? 3.139 7.727 24.911 1.00 97.62 383 ARG A N 1
ATOM 2949 C CA . ARG A 1 383 ? 3.062 7.976 23.472 1.00 97.62 383 ARG A CA 1
ATOM 2950 C C . ARG A 1 383 ? 1.744 8.633 23.107 1.00 97.62 383 ARG A C 1
ATOM 2952 O O . ARG A 1 383 ? 0.725 8.440 23.770 1.00 97.62 383 ARG A O 1
ATOM 2959 N N . THR A 1 384 ? 1.774 9.407 22.030 1.00 98.50 384 THR A N 1
ATOM 2960 C CA . THR A 1 384 ? 0.570 9.992 21.450 1.00 98.50 384 THR A CA 1
ATOM 2961 C C . THR A 1 384 ? -0.227 8.917 20.740 1.00 98.50 384 THR A C 1
ATOM 2963 O O . THR A 1 384 ? 0.283 8.287 19.820 1.00 98.50 384 THR A O 1
ATOM 2966 N N . PHE A 1 385 ? -1.477 8.751 21.153 1.00 98.44 385 PHE A N 1
ATOM 2967 C CA . PHE A 1 385 ? -2.478 7.980 20.427 1.00 98.44 385 PHE A CA 1
ATOM 2968 C C . PHE A 1 385 ? -3.425 8.973 19.756 1.00 98.44 385 PHE A C 1
ATOM 2970 O O . PHE A 1 385 ? -3.842 9.958 20.377 1.00 98.44 385 PHE A O 1
ATOM 2977 N N . TYR A 1 386 ? -3.758 8.733 18.494 1.00 98.31 386 TYR A N 1
ATOM 2978 C CA . TYR A 1 386 ? -4.880 9.375 17.818 1.00 98.31 386 TYR A CA 1
ATOM 2979 C C . TYR A 1 386 ? -6.079 8.437 17.866 1.00 98.31 386 TYR A C 1
ATOM 2981 O O . TYR A 1 386 ? -5.951 7.234 17.675 1.00 98.31 386 TYR A O 1
ATOM 2989 N N . LEU A 1 387 ? -7.253 8.997 18.125 1.00 97.81 387 LEU A N 1
ATOM 2990 C CA . LEU A 1 387 ? -8.503 8.255 18.044 1.00 97.81 387 LEU A CA 1
ATOM 2991 C C . LEU A 1 387 ? -9.030 8.435 16.627 1.00 97.81 387 LEU A C 1
ATOM 2993 O O . LEU A 1 387 ? -9.140 9.572 16.155 1.00 97.81 387 LEU A O 1
ATOM 2997 N N . TYR A 1 388 ? -9.316 7.329 15.946 1.00 98.12 388 TYR A N 1
ATOM 2998 C CA . TYR A 1 388 ? -9.804 7.337 14.574 1.00 98.12 388 TYR A CA 1
ATOM 2999 C C . TYR A 1 388 ? -11.202 6.737 14.491 1.00 98.12 388 TYR A C 1
ATOM 3001 O O . TYR A 1 388 ? -11.489 5.708 15.093 1.00 98.12 388 TYR A O 1
ATOM 3009 N N . VAL A 1 389 ? -12.033 7.370 13.673 1.00 98.12 389 VAL A N 1
ATOM 3010 C CA . VAL A 1 389 ? -13.167 6.732 13.012 1.00 98.12 389 VAL A CA 1
ATOM 3011 C C . VAL A 1 389 ? -12.702 6.398 11.605 1.00 98.12 389 VAL A C 1
ATOM 3013 O O . VAL A 1 389 ? -12.180 7.267 10.901 1.00 98.12 389 VAL A O 1
ATOM 3016 N N . TRP A 1 390 ? -12.855 5.149 11.183 1.00 98.62 390 TRP A N 1
ATOM 3017 C CA . TRP A 1 390 ? -12.455 4.741 9.840 1.00 98.62 390 TRP A CA 1
ATOM 3018 C C . TRP A 1 390 ? -13.676 4.725 8.932 1.00 98.62 390 TRP A C 1
ATOM 3020 O O . TRP A 1 390 ? -14.724 4.206 9.307 1.00 98.62 390 TRP A O 1
ATOM 3030 N N . VAL A 1 391 ? -13.552 5.264 7.722 1.00 98.44 391 VAL A N 1
ATOM 3031 C CA . VAL A 1 391 ? -14.634 5.219 6.729 1.00 98.44 391 VAL A CA 1
ATOM 3032 C C . VAL A 1 391 ? -14.170 4.451 5.509 1.00 98.44 391 VAL A C 1
ATOM 3034 O O . VAL A 1 391 ? -13.200 4.835 4.861 1.00 98.44 391 VAL A O 1
ATOM 3037 N N . ILE A 1 392 ? -14.872 3.374 5.187 1.00 98.38 392 ILE A N 1
ATOM 3038 C CA . ILE A 1 392 ? -14.666 2.593 3.972 1.00 98.38 392 ILE A CA 1
ATOM 3039 C C . ILE A 1 392 ? -15.572 3.196 2.887 1.00 98.38 392 ILE A C 1
ATOM 3041 O O . ILE A 1 392 ? -16.798 3.224 3.022 1.00 98.38 392 ILE A O 1
ATOM 3045 N N . GLU A 1 393 ? -14.961 3.704 1.818 1.00 95.44 393 GLU A N 1
ATOM 3046 C CA . GLU A 1 393 ? -15.618 4.396 0.702 1.00 95.44 393 GLU A CA 1
ATOM 3047 C C . GLU A 1 393 ? -15.367 3.655 -0.625 1.00 95.44 393 GLU A C 1
ATOM 3049 O O . GLU A 1 393 ? -14.314 3.046 -0.810 1.00 95.44 393 GLU A O 1
ATOM 3054 N N . GLY A 1 394 ? -16.308 3.741 -1.573 1.00 90.56 394 GLY A N 1
ATOM 3055 C CA . GLY A 1 394 ? -16.214 3.109 -2.904 1.00 90.56 394 GLY A CA 1
ATOM 3056 C C . GLY A 1 394 ? -17.341 2.116 -3.218 1.00 90.56 394 GLY A C 1
ATOM 3057 O O . GLY A 1 394 ? -17.537 1.758 -4.375 1.00 90.56 394 GLY A O 1
ATOM 3058 N N . GLY A 1 395 ? -18.115 1.710 -2.207 1.00 89.88 395 GLY A N 1
ATOM 3059 C CA . GLY A 1 395 ? -19.386 1.001 -2.387 1.00 89.88 395 GLY A CA 1
ATOM 3060 C C . GLY A 1 395 ? -20.572 1.953 -2.591 1.00 89.88 395 GLY A C 1
ATOM 3061 O O . GLY A 1 395 ? -20.412 3.171 -2.596 1.00 89.88 395 GLY A O 1
ATOM 3062 N N . ALA A 1 396 ? -21.780 1.390 -2.701 1.00 90.19 396 ALA A N 1
ATOM 3063 C CA . ALA A 1 396 ? -23.021 2.156 -2.884 1.00 90.19 396 ALA A CA 1
ATOM 3064 C C . ALA A 1 396 ? -23.348 3.112 -1.717 1.00 90.19 396 ALA A C 1
ATOM 3066 O O . ALA A 1 396 ? -24.003 4.131 -1.917 1.00 90.19 396 ALA A O 1
ATOM 3067 N N . GLN A 1 397 ? -22.895 2.781 -0.507 1.00 95.12 397 GLN A N 1
ATOM 3068 C CA . GLN A 1 397 ? -23.020 3.586 0.707 1.00 95.12 397 GLN A CA 1
ATOM 3069 C C . GLN A 1 397 ? -21.735 3.449 1.539 1.00 95.12 397 GLN A C 1
ATOM 3071 O O . GLN A 1 397 ? -21.103 2.387 1.491 1.00 95.12 397 GLN A O 1
ATOM 3076 N N . PRO A 1 398 ? -21.340 4.478 2.312 1.00 97.44 398 PRO A N 1
ATOM 3077 C CA . PRO A 1 398 ? -20.209 4.375 3.223 1.00 97.44 398 PRO A CA 1
ATOM 3078 C C . PRO A 1 398 ? -20.454 3.333 4.323 1.00 97.44 398 PRO A C 1
ATOM 3080 O O . PRO A 1 398 ? -21.592 3.056 4.728 1.00 97.44 398 PRO A O 1
ATOM 3083 N N . ILE A 1 399 ? -19.354 2.774 4.819 1.00 98.75 399 ILE A N 1
ATOM 3084 C CA . ILE A 1 399 ? -19.296 1.922 6.009 1.00 98.75 399 ILE A CA 1
ATOM 3085 C C . ILE A 1 399 ? -18.359 2.602 7.004 1.00 98.75 399 ILE A C 1
ATOM 3087 O O . ILE A 1 399 ? -17.281 3.058 6.625 1.00 98.75 399 ILE A O 1
ATOM 3091 N N . VAL A 1 400 ? -18.769 2.668 8.265 1.00 98.81 400 VAL A N 1
ATOM 3092 C CA . VAL A 1 400 ? -17.956 3.179 9.370 1.00 98.81 400 VAL A CA 1
ATOM 3093 C C . VAL A 1 400 ? -17.378 1.995 10.140 1.00 98.81 400 VAL A C 1
ATOM 3095 O O . VAL A 1 400 ? -18.094 1.029 10.401 1.00 98.81 400 VAL A O 1
ATOM 3098 N N . VAL A 1 401 ? -16.097 2.065 10.501 1.00 98.81 401 VAL A N 1
ATOM 3099 C CA . VAL A 1 401 ? -15.470 1.154 11.464 1.00 98.81 401 VAL A CA 1
ATOM 3100 C C . VAL A 1 401 ? -15.041 1.952 12.685 1.00 98.81 401 VAL A C 1
ATOM 3102 O O . VAL A 1 401 ? -14.243 2.884 12.556 1.00 98.81 401 VAL A O 1
ATOM 3105 N N . ASP A 1 402 ? -15.581 1.554 13.835 1.00 98.56 402 ASP A N 1
ATOM 3106 C CA . ASP A 1 402 ? -15.524 2.236 15.131 1.00 98.56 402 ASP A CA 1
ATOM 3107 C C . ASP A 1 402 ? -16.076 3.676 15.121 1.00 98.56 402 ASP A C 1
ATOM 3109 O O . ASP A 1 402 ? -16.107 4.356 14.095 1.00 98.56 402 ASP A O 1
ATOM 3113 N N . THR A 1 403 ? -16.587 4.151 16.262 1.00 97.12 403 THR A N 1
ATOM 3114 C CA . THR A 1 403 ? -17.346 5.417 16.309 1.00 97.12 403 THR A CA 1
ATOM 3115 C C . THR A 1 403 ? -16.723 6.549 17.121 1.00 97.12 403 THR A C 1
ATOM 3117 O O . THR A 1 403 ? -17.283 7.642 17.118 1.00 97.12 403 THR A O 1
ATOM 3120 N N . GLY A 1 404 ? -15.598 6.342 17.803 1.00 94.69 404 GLY A N 1
ATOM 3121 C CA . GLY A 1 404 ? -14.977 7.342 18.678 1.00 94.69 404 GLY A CA 1
ATOM 3122 C C . GLY A 1 404 ? -15.720 7.572 20.010 1.00 94.69 404 GLY A C 1
ATOM 3123 O O . GLY A 1 404 ? -16.880 7.180 20.162 1.00 94.69 404 GLY A O 1
ATOM 3124 N N . PRO A 1 405 ? -15.079 8.247 20.986 1.00 93.69 405 PRO A N 1
ATOM 3125 C CA . PRO A 1 405 ? -15.660 8.521 22.301 1.00 93.69 405 PRO A CA 1
ATOM 3126 C C . PRO A 1 405 ? -16.708 9.638 22.244 1.00 93.69 405 PRO A C 1
ATOM 3128 O O . PRO A 1 405 ? -16.418 10.766 21.831 1.00 93.69 405 PRO A O 1
ATOM 3131 N N . LYS A 1 406 ? -17.914 9.364 22.748 1.00 95.06 406 LYS A N 1
ATOM 3132 C CA . LYS A 1 406 ? -18.980 10.372 22.889 1.00 95.06 406 LYS A CA 1
ATOM 3133 C C . LYS A 1 406 ? -18.867 11.157 24.192 1.00 95.06 406 LYS A C 1
ATOM 3135 O O . LYS A 1 406 ? -19.117 12.364 24.217 1.00 95.06 406 LYS A O 1
ATOM 3140 N N . HIS A 1 407 ? -18.384 10.511 25.251 1.00 93.62 407 HIS A N 1
ATOM 3141 C CA . HIS A 1 407 ? -18.232 11.098 26.585 1.00 93.62 407 HIS A CA 1
ATOM 3142 C C . HIS A 1 407 ? -16.748 11.120 27.022 1.00 93.62 407 HIS A C 1
ATOM 3144 O O . HIS A 1 407 ? -16.360 10.415 27.956 1.00 93.62 407 HIS A O 1
ATOM 3150 N N . PRO A 1 408 ? -15.877 11.927 26.371 1.00 93.31 408 PRO A N 1
ATOM 3151 C CA . PRO A 1 408 ? -14.427 11.887 26.583 1.00 93.31 408 PRO A CA 1
ATOM 3152 C C . PRO A 1 408 ? -14.012 12.226 28.018 1.00 93.31 408 PRO A C 1
ATOM 3154 O O . PRO A 1 408 ? -12.987 11.733 28.474 1.00 93.31 408 PRO A O 1
ATOM 3157 N N . GLU A 1 409 ? -14.790 13.018 28.760 1.00 93.69 409 GLU A N 1
ATOM 3158 C CA . GLU A 1 409 ? -14.515 13.300 30.175 1.00 93.69 409 GLU A CA 1
ATOM 3159 C C . GLU A 1 409 ? -14.750 12.084 31.081 1.00 93.69 409 GLU A C 1
ATOM 3161 O O . GLU A 1 409 ? -13.951 11.820 31.978 1.00 93.69 409 GLU A O 1
ATOM 3166 N N . GLU A 1 410 ? -15.828 11.332 30.849 1.00 92.12 410 GLU A N 1
ATOM 3167 C CA . GLU A 1 410 ? -16.135 10.097 31.582 1.00 92.12 410 GLU A CA 1
ATOM 3168 C C . GLU A 1 410 ? -15.089 9.030 31.279 1.00 92.12 410 GLU A C 1
ATOM 3170 O O . GLU A 1 410 ? -14.494 8.468 32.202 1.00 92.12 410 GLU A O 1
ATOM 3175 N N . PHE A 1 411 ? -14.770 8.854 29.995 1.00 91.12 411 PHE A N 1
ATOM 3176 C CA . PHE A 1 411 ? -13.692 7.979 29.549 1.00 91.12 411 PHE A CA 1
ATOM 3177 C C . PHE A 1 411 ? -12.342 8.368 30.173 1.00 91.12 411 PHE A C 1
ATOM 3179 O O . PHE A 1 411 ? -11.615 7.521 30.691 1.00 91.12 411 PHE A O 1
ATOM 3186 N N . SER A 1 412 ? -12.011 9.663 30.197 1.00 95.44 412 SER A N 1
ATOM 3187 C CA . SER A 1 412 ? -10.769 10.164 30.804 1.00 95.44 412 SER A CA 1
ATOM 3188 C C . SER A 1 412 ? -10.700 9.907 32.308 1.00 95.44 412 SER A C 1
ATOM 3190 O O . SER A 1 412 ? -9.618 9.631 32.820 1.00 95.44 412 SER A O 1
ATOM 3192 N N . ARG A 1 413 ? -11.830 9.965 33.028 1.00 95.56 413 ARG A N 1
ATOM 3193 C CA . ARG A 1 413 ? -11.884 9.595 34.453 1.00 95.56 413 ARG A CA 1
ATOM 3194 C C . ARG A 1 413 ? -11.672 8.093 34.648 1.00 95.56 413 ARG A C 1
ATOM 3196 O O . ARG A 1 413 ? -10.910 7.713 35.532 1.00 95.56 413 ARG A O 1
ATOM 3203 N N . ALA A 1 414 ? -12.288 7.258 33.811 1.00 92.31 414 ALA A N 1
ATOM 3204 C CA . ALA A 1 414 ? -12.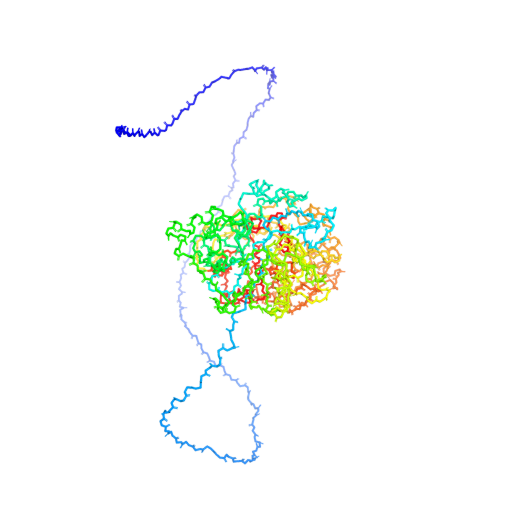151 5.802 33.876 1.00 92.31 414 ALA A CA 1
ATOM 3205 C C . ALA A 1 414 ? -10.734 5.304 33.520 1.00 92.31 414 ALA A C 1
ATOM 3207 O O . ALA A 1 414 ? -10.265 4.320 34.088 1.00 92.31 414 ALA A O 1
ATOM 3208 N N . THR A 1 415 ? -10.030 5.991 32.616 1.00 94.88 415 THR A N 1
ATOM 3209 C CA . THR A 1 415 ? -8.718 5.565 32.087 1.00 94.88 415 THR A CA 1
ATOM 3210 C C . THR A 1 415 ? -7.517 6.339 32.656 1.00 94.88 415 THR A C 1
ATOM 3212 O O . THR A 1 415 ? -6.370 6.050 32.308 1.00 94.88 415 THR A O 1
ATOM 3215 N N . ALA A 1 416 ? -7.737 7.275 33.592 1.00 96.31 416 ALA A N 1
ATOM 3216 C CA . ALA A 1 416 ? -6.733 8.203 34.140 1.00 96.31 416 ALA A CA 1
ATOM 3217 C C . ALA A 1 416 ? -5.423 7.555 34.644 1.00 96.31 416 ALA A C 1
ATOM 3219 O O . ALA A 1 416 ? -4.368 8.194 34.630 1.00 96.31 416 ALA A O 1
ATOM 3220 N N . GLN A 1 417 ? -5.464 6.290 35.080 1.00 96.50 417 GLN A N 1
ATOM 3221 C CA . GLN A 1 417 ? -4.286 5.529 35.513 1.00 96.50 417 GLN A CA 1
ATOM 3222 C C . GLN A 1 417 ? -3.234 5.382 34.393 1.00 96.50 417 GLN A C 1
ATOM 3224 O O . GLN A 1 417 ? -2.026 5.485 34.649 1.00 96.50 417 GLN A O 1
ATOM 3229 N N . TYR A 1 418 ? -3.684 5.145 33.159 1.00 96.19 418 TYR A N 1
ATOM 3230 C CA . TYR A 1 418 ? -2.831 4.854 32.005 1.00 96.19 418 TYR A CA 1
ATOM 3231 C C . TYR A 1 418 ? -2.976 5.842 30.842 1.00 96.19 418 TYR A C 1
ATOM 3233 O O . TYR A 1 418 ? -2.114 5.843 29.963 1.00 96.19 418 TYR A O 1
ATOM 3241 N N . ILE A 1 419 ? -3.977 6.729 30.884 1.00 97.19 419 ILE A N 1
ATOM 3242 C CA . ILE A 1 419 ? -4.136 7.870 29.974 1.00 97.19 419 ILE A CA 1
ATOM 3243 C C . ILE A 1 419 ? -4.006 9.194 30.757 1.00 97.19 419 ILE A C 1
ATOM 3245 O O . ILE A 1 419 ? -5.003 9.880 31.015 1.00 97.19 419 ILE A O 1
ATOM 3249 N N . PRO A 1 420 ? -2.794 9.571 31.216 1.00 96.81 420 PRO A N 1
ATOM 3250 C CA . PRO A 1 420 ? -2.591 10.809 31.964 1.00 96.81 420 PRO A CA 1
ATOM 3251 C C . PRO A 1 420 ? -2.981 12.043 31.138 1.00 96.81 420 PRO A C 1
ATOM 3253 O O . PRO A 1 420 ? -2.532 12.237 30.010 1.00 96.81 420 PRO A O 1
ATOM 3256 N N . GLY A 1 421 ? -3.806 12.910 31.728 1.00 95.44 421 GLY A N 1
ATOM 3257 C CA . GLY A 1 421 ? -4.337 14.104 31.061 1.00 95.44 421 GLY A CA 1
ATOM 3258 C C . GLY A 1 421 ? -5.535 13.850 30.137 1.00 95.44 421 GLY A C 1
ATOM 3259 O O . GLY A 1 421 ? -6.050 14.816 29.576 1.00 95.44 421 GLY A O 1
ATOM 3260 N N . GLY A 1 422 ? -5.995 12.599 30.017 1.00 96.81 422 GLY A N 1
ATOM 3261 C CA . GLY A 1 422 ? -7.235 12.236 29.335 1.00 96.81 422 GLY A CA 1
ATOM 3262 C C . GLY A 1 422 ? -7.226 12.383 27.810 1.00 96.81 422 GLY A C 1
ATOM 3263 O O . GLY A 1 422 ? -6.193 12.598 27.167 1.00 96.81 422 GLY A O 1
ATOM 3264 N N . ILE A 1 423 ? -8.420 12.252 27.236 1.00 96.75 423 ILE A N 1
ATOM 3265 C CA . ILE A 1 423 ? -8.703 12.477 25.820 1.00 96.75 423 ILE A CA 1
ATOM 3266 C C . ILE A 1 423 ? -8.909 13.970 25.570 1.00 96.75 423 ILE A C 1
ATOM 3268 O O . ILE A 1 423 ? -9.711 14.635 26.223 1.00 96.75 423 ILE A O 1
ATOM 3272 N N . LYS A 1 424 ? -8.214 14.478 24.556 1.00 97.12 424 LYS A N 1
ATOM 3273 C CA . LYS A 1 424 ? -8.407 15.806 23.977 1.00 97.12 424 LYS A CA 1
ATOM 3274 C C . LYS A 1 424 ? -9.164 15.632 22.665 1.00 97.12 424 LYS A C 1
ATOM 3276 O O . LYS A 1 424 ? -8.633 15.035 21.729 1.00 97.12 424 LYS A O 1
ATOM 3281 N N . GLN A 1 425 ? -10.388 16.142 22.627 1.00 96.62 425 GLN A N 1
ATOM 3282 C CA . GLN A 1 425 ? -11.293 16.083 21.482 1.00 96.62 425 GLN A CA 1
ATOM 3283 C C . GLN A 1 425 ? -11.968 17.448 21.327 1.00 96.62 425 GLN A C 1
ATOM 3285 O O . GLN A 1 425 ? -12.605 17.935 22.263 1.00 96.62 425 GLN A O 1
ATOM 3290 N N . GLN A 1 426 ? -11.804 18.074 20.165 1.00 95.50 426 GLN A N 1
ATOM 3291 C CA . GLN A 1 426 ? -12.467 19.334 19.822 1.00 95.50 426 GLN A CA 1
ATOM 3292 C C . GLN A 1 426 ? -13.933 19.118 19.400 1.00 95.50 426 GLN A C 1
ATOM 3294 O O . GLN A 1 426 ? -14.308 18.002 19.032 1.00 95.50 426 GLN A O 1
ATOM 3299 N N . PRO A 1 427 ? -14.783 20.165 19.402 1.00 94.31 427 PRO A N 1
ATOM 3300 C CA . PRO A 1 427 ? -16.163 20.065 18.923 1.00 94.31 427 PRO A CA 1
ATOM 3301 C C . PRO A 1 427 ? -16.296 19.568 17.474 1.00 94.31 427 PRO A C 1
ATOM 3303 O O . PRO A 1 427 ? -17.247 18.862 17.168 1.00 94.31 427 PRO A O 1
ATOM 3306 N N . ASP A 1 428 ? -15.343 19.876 16.590 1.00 95.12 428 ASP A N 1
ATOM 3307 C CA . ASP A 1 428 ? -15.331 19.399 15.198 1.00 95.12 428 ASP A CA 1
ATOM 3308 C C . ASP A 1 428 ? -14.671 18.014 15.023 1.00 95.12 428 ASP A C 1
ATOM 3310 O O . ASP A 1 428 ? -14.774 17.407 13.954 1.00 95.12 428 ASP A O 1
ATOM 3314 N N . GLU A 1 429 ? -14.016 17.499 16.068 1.00 96.44 429 GLU A N 1
ATOM 3315 C CA . GLU A 1 429 ? -13.526 16.118 16.182 1.00 96.44 429 GLU A CA 1
ATOM 3316 C C . GLU A 1 429 ? -14.590 15.164 16.758 1.00 96.44 429 GLU A C 1
ATOM 3318 O O . GLU A 1 429 ? -14.348 13.963 16.852 1.00 96.44 429 GLU A O 1
ATOM 3323 N N . ARG A 1 430 ? -15.777 15.662 17.127 1.00 96.25 430 ARG A N 1
ATOM 3324 C CA . ARG A 1 430 ? -16.941 14.823 17.446 1.00 96.25 430 ARG A CA 1
ATOM 3325 C C . ARG A 1 430 ? -17.399 14.079 16.190 1.00 96.25 430 ARG A C 1
ATOM 3327 O O . ARG A 1 430 ? -17.341 14.627 15.094 1.00 96.25 430 ARG A O 1
ATOM 3334 N N . THR A 1 431 ? -17.806 12.818 16.319 1.00 96.88 431 THR A N 1
ATOM 3335 C CA . THR A 1 431 ? -17.922 11.915 15.159 1.00 96.88 431 THR A CA 1
ATOM 3336 C C . THR A 1 431 ? -18.902 12.381 14.071 1.00 96.88 431 THR A C 1
ATOM 3338 O O . THR A 1 431 ? -18.489 12.403 12.909 1.00 96.88 431 THR A O 1
ATOM 3341 N N . PRO A 1 432 ? -20.146 12.811 14.370 1.00 96.50 432 PRO A N 1
ATOM 3342 C CA . PRO A 1 432 ? -21.051 13.348 13.349 1.00 96.50 432 PRO A CA 1
ATOM 3343 C C . PRO A 1 432 ? -20.470 14.573 12.621 1.00 96.50 432 PRO A C 1
ATOM 3345 O O . PRO A 1 432 ? -20.529 14.666 11.394 1.00 96.50 432 PRO A O 1
ATOM 3348 N N . GLU A 1 433 ? -19.853 15.490 13.364 1.00 97.19 433 GLU A N 1
ATOM 3349 C CA . GLU A 1 433 ? -19.219 16.706 12.858 1.00 97.19 433 GLU A CA 1
ATOM 3350 C C . GLU A 1 433 ? -17.987 16.389 11.995 1.00 97.19 433 GLU A C 1
ATOM 3352 O O . GLU A 1 433 ? -17.815 16.958 10.914 1.00 97.19 433 GLU A O 1
ATOM 3357 N N . ALA A 1 434 ? -17.154 15.443 12.430 1.00 97.19 434 ALA A N 1
ATOM 3358 C CA . ALA A 1 434 ? -15.959 14.997 11.726 1.00 97.19 434 ALA A CA 1
ATOM 3359 C C . ALA A 1 434 ? -16.299 14.277 10.410 1.00 97.19 434 ALA A C 1
ATOM 3361 O O . ALA A 1 434 ? -15.685 14.562 9.381 1.00 97.19 434 ALA A O 1
ATOM 3362 N N . LEU A 1 435 ? -17.322 13.414 10.403 1.00 97.69 435 LEU A N 1
ATOM 3363 C CA . LEU A 1 435 ? -17.842 12.794 9.178 1.00 97.69 435 LEU A CA 1
ATOM 3364 C C . LEU A 1 435 ? -18.396 13.851 8.212 1.00 97.69 435 LEU A C 1
ATOM 3366 O O . LEU A 1 435 ? -18.044 13.854 7.028 1.00 97.69 435 LEU A O 1
ATOM 3370 N N . LYS A 1 436 ? -19.162 14.823 8.724 1.00 96.44 436 LYS A N 1
ATOM 3371 C CA . LYS A 1 436 ? -19.714 15.924 7.924 1.00 96.44 436 LYS A CA 1
ATOM 3372 C C . LYS A 1 436 ? -18.628 16.799 7.286 1.00 96.44 436 LYS A C 1
ATOM 3374 O O . LYS A 1 436 ? -18.789 17.200 6.134 1.00 96.44 436 LYS A O 1
ATOM 3379 N N . ARG A 1 437 ? -17.496 17.043 7.965 1.00 95.12 437 ARG A N 1
ATOM 3380 C CA . ARG A 1 437 ? -16.317 17.729 7.379 1.00 95.12 437 ARG A CA 1
ATOM 3381 C C . ARG A 1 437 ? -15.708 16.979 6.187 1.00 95.12 437 ARG A C 1
ATOM 3383 O O . ARG A 1 437 ? -15.088 17.609 5.335 1.00 95.12 437 ARG A O 1
ATOM 3390 N N . HIS A 1 438 ? -15.914 15.667 6.097 1.00 94.31 438 HIS A N 1
ATOM 3391 C CA . HIS A 1 438 ? -15.513 14.835 4.960 1.00 94.31 438 HIS A CA 1
ATOM 3392 C C . HIS A 1 438 ? -16.652 14.565 3.958 1.00 94.31 438 HIS A C 1
ATOM 3394 O O . HIS A 1 438 ? -16.490 13.738 3.064 1.00 94.31 438 HIS A O 1
ATOM 3400 N N . GLY A 1 439 ? -17.782 15.276 4.068 1.00 95.81 439 GLY A N 1
ATOM 3401 C CA . GLY A 1 439 ? -18.925 15.142 3.159 1.00 95.81 439 GLY A CA 1
ATOM 3402 C C . GLY A 1 439 ? -19.781 13.894 3.393 1.00 95.81 439 GLY A C 1
ATOM 3403 O O . GLY A 1 439 ? -20.576 13.543 2.527 1.00 95.81 439 GLY A O 1
ATOM 3404 N N . ILE A 1 440 ? -19.623 13.227 4.539 1.00 96.62 440 ILE A N 1
ATOM 3405 C CA . ILE A 1 440 ? -20.350 12.004 4.892 1.00 96.62 440 ILE A CA 1
ATOM 3406 C C . ILE A 1 440 ? -21.472 12.357 5.867 1.00 96.62 440 ILE A C 1
ATOM 3408 O O . ILE A 1 440 ? -21.223 12.842 6.970 1.00 96.62 440 ILE A O 1
ATOM 3412 N N . ASP A 1 441 ? -22.709 12.091 5.462 1.00 97.44 441 ASP A N 1
ATOM 3413 C CA . ASP A 1 441 ? -23.881 12.159 6.334 1.00 97.44 441 ASP A CA 1
ATOM 3414 C C . ASP A 1 441 ? -24.016 10.833 7.116 1.00 97.44 441 ASP A C 1
ATOM 3416 O O . ASP A 1 441 ? -24.105 9.774 6.485 1.00 97.44 441 ASP A O 1
ATOM 3420 N N . PRO A 1 442 ? -24.061 10.842 8.465 1.00 97.81 442 PRO A N 1
ATOM 3421 C CA . PRO A 1 442 ? -24.329 9.648 9.272 1.00 97.81 442 PRO A CA 1
ATOM 3422 C C . PRO A 1 442 ? -25.596 8.874 8.866 1.00 97.81 442 PRO A C 1
ATOM 3424 O O . PRO A 1 442 ? -25.639 7.653 9.018 1.00 97.81 442 PRO A O 1
ATOM 3427 N N . ALA A 1 443 ? -26.609 9.534 8.292 1.00 97.81 443 ALA A N 1
ATOM 3428 C CA . ALA A 1 443 ? -27.810 8.871 7.782 1.00 97.81 443 ALA A CA 1
ATOM 3429 C C . ALA A 1 443 ? -27.576 8.067 6.485 1.00 97.81 443 ALA A C 1
ATOM 3431 O O . ALA A 1 443 ? -28.400 7.218 6.142 1.00 97.81 443 ALA A O 1
ATOM 3432 N N . GLN A 1 444 ? -26.470 8.290 5.768 1.00 97.69 444 GLN A N 1
ATOM 3433 C CA . GLN A 1 444 ? -26.092 7.524 4.571 1.00 97.69 444 GLN A CA 1
ATOM 3434 C C . GLN A 1 444 ? -25.234 6.291 4.888 1.00 97.69 444 GLN A C 1
ATOM 3436 O O . GLN A 1 444 ? -25.003 5.467 4.003 1.00 97.69 444 GLN A O 1
ATOM 3441 N N . VAL A 1 445 ? -24.748 6.153 6.126 1.00 98.56 445 VAL A N 1
ATOM 3442 C CA . VAL A 1 445 ? -23.921 5.016 6.547 1.00 98.56 445 VAL A CA 1
ATOM 3443 C C . VAL A 1 445 ? -24.765 3.744 6.590 1.00 98.56 445 VAL A C 1
ATOM 3445 O O . VAL A 1 445 ? -25.788 3.676 7.267 1.00 98.56 445 VAL A O 1
ATOM 3448 N N . SER A 1 446 ? -24.307 2.721 5.870 1.00 98.25 446 SER A N 1
ATOM 3449 C CA . SER A 1 446 ? -24.994 1.427 5.754 1.00 98.25 446 SER A CA 1
ATOM 3450 C C . SER A 1 446 ? -24.701 0.488 6.928 1.00 98.25 446 SER A C 1
ATOM 3452 O O . SER A 1 446 ? -25.575 -0.242 7.397 1.00 98.25 446 SER A O 1
ATOM 3454 N N . HIS A 1 447 ? -23.463 0.519 7.420 1.00 98.75 447 HIS A N 1
ATOM 3455 C CA . HIS A 1 447 ? -22.970 -0.347 8.483 1.00 98.75 447 HIS A CA 1
ATOM 3456 C C . HIS A 1 447 ? -22.029 0.439 9.396 1.00 98.75 447 HIS A C 1
ATOM 3458 O O . HIS A 1 447 ? -21.170 1.179 8.915 1.00 98.75 447 HIS A O 1
ATOM 3464 N N . VAL A 1 448 ? -22.178 0.230 10.701 1.00 98.81 448 VAL A N 1
ATOM 3465 C CA . VAL A 1 448 ? -21.191 0.559 11.730 1.00 98.81 448 VAL A CA 1
ATOM 3466 C C . VAL A 1 448 ? -20.617 -0.774 12.195 1.00 98.81 448 VAL A C 1
ATOM 3468 O O . VAL A 1 448 ? -21.305 -1.549 12.859 1.00 98.81 448 VAL A O 1
ATOM 3471 N N . ILE A 1 449 ? -19.386 -1.076 11.795 1.00 98.88 449 ILE A N 1
ATOM 3472 C CA . ILE A 1 449 ? -18.660 -2.265 12.243 1.00 98.88 449 ILE A CA 1
ATOM 3473 C C . ILE A 1 449 ? -17.835 -1.863 13.458 1.00 98.88 449 ILE A C 1
ATOM 3475 O O . ILE A 1 449 ? -17.048 -0.927 13.371 1.00 98.88 449 ILE A O 1
ATOM 3479 N N . VAL A 1 450 ? -17.995 -2.556 14.580 1.00 98.31 450 VAL A N 1
ATOM 3480 C CA . VAL A 1 450 ? -17.182 -2.288 15.776 1.00 98.31 450 VAL A CA 1
ATOM 3481 C C . VAL A 1 450 ? -16.110 -3.359 15.911 1.00 98.31 450 VAL A C 1
ATOM 3483 O O . VAL A 1 450 ? -16.387 -4.547 15.729 1.00 98.31 450 VAL A O 1
ATOM 3486 N N . THR A 1 451 ? -14.876 -2.960 16.195 1.00 98.25 451 THR A N 1
ATOM 3487 C CA . THR A 1 451 ? -13.762 -3.896 16.395 1.00 98.25 451 THR A CA 1
ATOM 3488 C C . THR A 1 451 ? -13.897 -4.631 17.725 1.00 98.25 451 THR A C 1
ATOM 3490 O O . THR A 1 451 ? -13.592 -5.820 17.800 1.00 98.25 451 THR A O 1
ATOM 3493 N N . HIS A 1 452 ? -14.421 -3.966 18.757 1.00 97.31 452 HIS A N 1
ATOM 3494 C CA . HIS A 1 452 ? -14.778 -4.552 20.050 1.00 97.31 452 HIS A CA 1
ATOM 3495 C C . HIS A 1 452 ? -15.758 -3.640 20.820 1.00 97.31 452 HIS A C 1
ATOM 3497 O O . HIS A 1 452 ? -16.142 -2.586 20.313 1.00 97.31 452 HIS A O 1
ATOM 3503 N N . LEU A 1 453 ? -16.202 -4.036 22.022 1.00 96.50 453 LEU A N 1
ATOM 3504 C CA . LEU A 1 453 ? -17.205 -3.295 22.807 1.00 96.50 453 LEU A CA 1
ATOM 3505 C C . LEU A 1 453 ? -16.622 -2.508 23.998 1.00 96.50 453 LEU A C 1
ATOM 3507 O O . LEU A 1 453 ? -17.130 -2.583 25.119 1.00 96.50 453 LEU A O 1
ATOM 3511 N N . HIS A 1 454 ? -15.606 -1.680 23.744 1.00 94.50 454 HIS A N 1
ATOM 3512 C CA . HIS A 1 454 ? -15.323 -0.514 24.592 1.00 94.50 454 HIS A CA 1
ATOM 3513 C C . HIS A 1 454 ? -16.052 0.730 24.063 1.00 94.50 454 HIS A C 1
ATOM 3515 O O . HIS A 1 454 ? -16.333 0.839 22.870 1.00 94.50 454 HIS A O 1
ATOM 3521 N N . ALA A 1 455 ? -16.419 1.640 24.971 1.00 91.62 455 ALA A N 1
ATOM 3522 C CA . ALA A 1 455 ? -17.328 2.763 24.714 1.00 91.62 455 ALA A CA 1
ATOM 3523 C C . ALA A 1 455 ? -16.912 3.619 23.501 1.00 91.62 455 ALA A C 1
ATOM 3525 O O . ALA A 1 455 ? -17.715 3.920 22.621 1.00 91.62 455 ALA A O 1
ATOM 3526 N N . ASP A 1 456 ? -15.622 3.916 23.382 1.00 92.81 456 ASP A N 1
ATOM 3527 C CA . ASP A 1 456 ? -15.024 4.684 22.293 1.00 92.81 456 ASP A CA 1
ATOM 3528 C C . ASP A 1 456 ? -15.048 4.001 20.914 1.00 92.81 456 ASP A C 1
ATOM 3530 O O . ASP A 1 456 ? -14.726 4.644 19.917 1.00 92.81 456 ASP A O 1
ATOM 3534 N N . HIS A 1 457 ? -15.514 2.755 20.817 1.00 97.06 457 HIS A N 1
ATOM 3535 C CA . HIS A 1 457 ? -15.699 2.050 19.547 1.00 97.06 457 HIS A CA 1
ATOM 3536 C C . HIS A 1 457 ? -17.162 2.028 19.083 1.00 97.06 457 HIS A C 1
ATOM 3538 O O . HIS A 1 457 ? -17.397 1.869 17.887 1.00 97.06 457 HIS A O 1
ATOM 3544 N N . TYR A 1 458 ? -18.147 2.244 19.968 1.00 96.25 458 TYR A N 1
ATOM 3545 C CA . TYR A 1 458 ? -19.572 2.091 19.624 1.00 96.25 458 TYR A CA 1
ATOM 3546 C C . TYR A 1 458 ? -20.522 3.201 20.130 1.00 96.25 458 TYR A C 1
ATOM 3548 O O . TYR A 1 458 ? -21.672 3.246 19.686 1.00 96.25 458 TYR A O 1
ATOM 3556 N N . ASP A 1 459 ? -20.092 4.082 21.043 1.00 93.12 459 ASP A N 1
ATOM 3557 C CA . ASP A 1 459 ? -20.938 5.050 21.773 1.00 93.12 459 ASP A CA 1
ATOM 3558 C C . ASP A 1 459 ? -21.841 5.933 20.890 1.00 93.12 459 ASP A C 1
ATOM 3560 O O . ASP A 1 459 ? -22.909 6.368 21.327 1.00 93.12 459 ASP A O 1
ATOM 3564 N N . TYR A 1 460 ? -21.404 6.241 19.666 1.00 96.69 460 TYR A N 1
ATOM 3565 C CA . TYR A 1 460 ? -22.132 7.090 18.718 1.00 96.69 460 TYR A CA 1
ATOM 3566 C C . TYR A 1 460 ? -23.087 6.306 17.804 1.00 96.69 460 TYR A C 1
ATOM 3568 O O . TYR A 1 460 ? -23.626 6.896 16.871 1.00 96.69 460 TYR A O 1
ATOM 3576 N N . PHE A 1 461 ? -23.323 5.004 18.019 1.00 97.88 461 PHE A N 1
ATOM 3577 C CA . PHE A 1 461 ? -24.198 4.211 17.141 1.00 97.88 461 PHE A CA 1
ATOM 3578 C C . PHE A 1 461 ? -25.617 4.803 16.977 1.00 97.88 461 PHE A C 1
ATOM 3580 O O . PHE A 1 461 ? -26.231 4.677 15.915 1.00 97.88 461 PHE A O 1
ATOM 3587 N N . ASP A 1 462 ? -26.132 5.507 17.987 1.00 96.75 462 ASP A N 1
ATOM 3588 C CA . ASP A 1 462 ? -27.415 6.217 17.928 1.00 96.75 462 ASP A CA 1
ATOM 3589 C C . ASP A 1 462 ? -27.447 7.370 16.904 1.00 96.75 462 ASP A C 1
ATOM 3591 O O . ASP A 1 462 ? -28.522 7.714 16.415 1.00 96.75 462 ASP A O 1
ATOM 3595 N N . ALA A 1 463 ? -26.291 7.911 16.506 1.00 97.06 463 ALA A N 1
ATOM 3596 C CA . ALA A 1 463 ? -26.173 8.917 15.448 1.00 97.06 463 ALA A CA 1
ATOM 3597 C C . ALA A 1 463 ? -26.304 8.345 14.019 1.00 97.06 463 ALA A C 1
ATOM 3599 O O . ALA A 1 463 ? -26.352 9.118 13.062 1.00 97.06 463 ALA A O 1
ATOM 3600 N N . PHE A 1 464 ? -26.378 7.018 13.851 1.00 98.19 464 PHE A N 1
ATOM 3601 C CA . PHE A 1 464 ? -26.455 6.343 12.550 1.00 98.19 464 PHE A CA 1
ATOM 3602 C C . PHE A 1 464 ? -27.826 5.651 12.366 1.00 98.19 464 PHE A C 1
ATOM 3604 O O . PHE A 1 464 ? -27.950 4.431 12.535 1.00 98.19 464 PHE A O 1
ATOM 3611 N N . PRO A 1 465 ? -28.896 6.403 12.025 1.00 97.44 465 PRO A N 1
ATOM 3612 C CA . PRO A 1 465 ? -30.283 5.920 12.091 1.00 97.44 465 PRO A CA 1
ATOM 3613 C C . PRO A 1 465 ? -30.609 4.794 11.098 1.00 97.44 465 PRO A C 1
ATOM 3615 O O . PRO A 1 465 ? -31.500 3.984 11.359 1.00 97.44 465 PRO A O 1
ATOM 3618 N N . ASN A 1 466 ? -29.868 4.709 9.991 1.00 97.69 466 ASN A N 1
ATOM 3619 C CA . ASN A 1 466 ? -30.065 3.709 8.938 1.00 97.69 466 ASN A CA 1
ATOM 3620 C C . ASN A 1 466 ? -29.036 2.567 8.979 1.00 97.69 466 ASN A C 1
ATOM 3622 O O . ASN A 1 466 ? -29.219 1.562 8.295 1.00 97.69 466 ASN A O 1
ATOM 3626 N N . ALA A 1 467 ? -27.977 2.690 9.787 1.00 98.50 467 ALA A N 1
ATOM 3627 C CA . ALA A 1 467 ? -26.896 1.714 9.810 1.00 98.50 467 ALA A CA 1
ATOM 3628 C C . ALA A 1 467 ? -27.255 0.453 10.605 1.00 98.50 467 ALA A C 1
ATOM 3630 O O . ALA A 1 467 ? -27.923 0.525 11.646 1.00 98.50 467 ALA A O 1
ATOM 3631 N N . ARG A 1 468 ? -26.720 -0.689 10.157 1.00 98.56 468 ARG A N 1
ATOM 3632 C CA . ARG A 1 468 ? -26.622 -1.923 10.953 1.00 98.56 468 ARG A CA 1
ATOM 3633 C C . ARG A 1 468 ? -25.383 -1.874 11.853 1.00 98.56 468 ARG A C 1
ATOM 3635 O O . ARG A 1 468 ? -24.314 -1.496 11.381 1.00 98.56 468 ARG A O 1
ATOM 3642 N N . LEU A 1 469 ? -25.512 -2.283 13.114 1.00 98.69 469 LEU A N 1
ATOM 3643 C CA . LEU A 1 469 ? -24.397 -2.481 14.041 1.00 98.69 469 LEU A CA 1
ATOM 3644 C C . LEU A 1 469 ? -23.846 -3.900 13.869 1.00 98.69 469 LEU A C 1
ATOM 3646 O O . LEU A 1 469 ? -24.530 -4.869 14.198 1.00 98.69 469 LEU A O 1
ATOM 3650 N N . VAL A 1 470 ? -22.626 -4.025 13.355 1.00 98.75 470 VAL A N 1
ATOM 3651 C CA . VAL A 1 470 ? -21.956 -5.309 13.108 1.00 98.75 470 VAL A CA 1
ATOM 3652 C C . VAL A 1 470 ? -20.976 -5.591 14.245 1.00 98.75 470 VAL A C 1
ATOM 3654 O O . VAL A 1 470 ? -19.992 -4.868 14.405 1.00 98.75 470 VAL A O 1
ATOM 3657 N N . VAL A 1 471 ? -21.236 -6.646 15.022 1.00 98.31 471 VAL A N 1
ATOM 3658 C CA . VAL A 1 471 ? -20.476 -7.006 16.235 1.00 98.31 471 VAL A CA 1
ATOM 3659 C C . VAL A 1 471 ? -20.167 -8.499 16.226 1.00 98.31 471 VAL A C 1
ATOM 3661 O O . VAL A 1 471 ? -21.070 -9.299 15.974 1.00 98.31 471 VAL A O 1
ATOM 3664 N N . ASN A 1 472 ? -18.938 -8.907 16.560 1.00 98.12 472 ASN A N 1
ATOM 3665 C CA . ASN A 1 472 ? -18.669 -10.328 16.781 1.00 98.12 472 ASN A CA 1
ATOM 3666 C C . ASN A 1 472 ? -19.583 -10.874 17.893 1.00 98.12 472 ASN A C 1
ATOM 3668 O O . ASN A 1 472 ? -19.707 -10.272 18.962 1.00 98.12 472 ASN A O 1
ATOM 3672 N N . ARG A 1 473 ? -20.209 -12.030 17.661 1.00 97.81 473 ARG A N 1
ATOM 3673 C CA . ARG A 1 473 ? -21.152 -12.655 18.599 1.00 97.81 473 ARG A CA 1
ATOM 3674 C C . ARG A 1 473 ? -20.565 -12.817 19.999 1.00 97.81 473 ARG A C 1
ATOM 3676 O O . ARG A 1 473 ? -21.191 -12.396 20.967 1.00 97.81 473 ARG A O 1
ATOM 3683 N N . ARG A 1 474 ? -19.346 -13.355 20.100 1.00 96.44 474 ARG A N 1
ATOM 3684 C CA . ARG A 1 474 ? -18.659 -13.578 21.381 1.00 96.44 474 ARG A CA 1
ATOM 3685 C C . ARG A 1 474 ? -18.325 -12.272 22.103 1.00 96.44 474 ARG A C 1
ATOM 3687 O O . ARG A 1 474 ? -18.249 -12.259 23.329 1.00 96.44 474 ARG A O 1
ATOM 3694 N N . GLU A 1 475 ? -18.120 -11.183 21.365 1.00 96.62 475 GLU A N 1
ATOM 3695 C CA . GLU A 1 475 ? -17.917 -9.859 21.954 1.00 96.62 475 GLU A CA 1
ATOM 3696 C C . GLU A 1 475 ? -19.209 -9.317 22.566 1.00 96.62 475 GLU A C 1
ATOM 3698 O O . GLU A 1 475 ? -19.201 -8.820 23.693 1.00 96.62 475 GLU A O 1
ATOM 3703 N N . PHE A 1 476 ? -20.318 -9.456 21.835 1.00 96.94 476 PHE A N 1
ATOM 3704 C CA . PHE A 1 476 ? -21.642 -9.051 22.292 1.00 96.94 476 PHE A CA 1
ATOM 3705 C C . PHE A 1 476 ? -22.082 -9.867 23.513 1.00 96.94 476 PHE A C 1
ATOM 3707 O O . PHE A 1 476 ? -22.438 -9.290 24.534 1.00 96.94 476 PHE A O 1
ATOM 3714 N N . GLU A 1 477 ? -21.968 -11.195 23.466 1.00 95.88 477 GLU A N 1
ATOM 3715 C CA . GLU A 1 477 ? -22.291 -12.089 24.590 1.00 95.88 477 GLU A CA 1
ATOM 3716 C C . GLU A 1 477 ? -21.489 -11.768 25.865 1.00 95.88 477 GLU A C 1
ATOM 3718 O O . GLU A 1 477 ? -22.001 -11.936 26.968 1.00 95.88 477 GLU A O 1
ATOM 3723 N N . ALA A 1 478 ? -20.254 -11.270 25.733 1.00 93.88 478 ALA A N 1
ATOM 3724 C CA . ALA A 1 478 ? -19.407 -10.907 26.868 1.00 93.88 478 ALA A CA 1
ATOM 3725 C C . ALA A 1 478 ? -19.653 -9.490 27.432 1.00 93.88 478 ALA A C 1
ATOM 3727 O O . ALA A 1 478 ? -19.242 -9.218 28.562 1.00 93.88 478 ALA A O 1
ATOM 3728 N N . ASN A 1 479 ? -20.270 -8.578 26.665 1.00 94.50 479 ASN A N 1
ATOM 3729 C CA . ASN A 1 479 ? -20.321 -7.147 27.005 1.00 94.50 479 ASN A CA 1
ATOM 3730 C C . ASN A 1 479 ? -21.676 -6.446 26.781 1.00 94.50 479 ASN A C 1
ATOM 3732 O O . ASN A 1 479 ? -21.776 -5.264 27.103 1.00 94.50 479 ASN A O 1
ATOM 3736 N N . ALA A 1 480 ? -22.721 -7.110 26.274 1.00 90.44 480 ALA A N 1
ATOM 3737 C CA . ALA A 1 480 ? -24.001 -6.469 25.929 1.00 90.44 480 ALA A CA 1
ATOM 3738 C C . ALA A 1 480 ? -24.640 -5.682 27.092 1.00 90.44 480 ALA A C 1
ATOM 3740 O O . ALA A 1 480 ? -25.173 -4.594 26.881 1.00 90.44 480 ALA A O 1
ATOM 3741 N N . GLU A 1 481 ? -24.525 -6.179 28.328 1.00 90.50 481 GLU A N 1
ATOM 3742 C CA . GLU A 1 481 ? -25.025 -5.505 29.540 1.00 90.50 481 GLU A CA 1
ATOM 3743 C C . GLU A 1 481 ? -24.324 -4.163 29.833 1.00 90.50 481 GLU A C 1
ATOM 3745 O O . GLU A 1 481 ? -24.847 -3.337 30.580 1.00 90.50 481 GLU A O 1
ATOM 3750 N N . ARG A 1 482 ? -23.141 -3.932 29.248 1.00 90.06 482 ARG A N 1
ATOM 3751 C CA . ARG A 1 482 ? -22.312 -2.728 29.432 1.00 90.06 482 ARG A CA 1
ATOM 3752 C C . ARG A 1 482 ? -22.500 -1.682 28.334 1.00 90.06 482 ARG A C 1
ATOM 3754 O O . ARG A 1 482 ? -21.845 -0.645 28.391 1.00 90.06 482 ARG A O 1
ATOM 3761 N N . LEU A 1 483 ? -23.350 -1.944 27.337 1.00 94.25 483 LEU A N 1
ATOM 3762 C CA . LEU A 1 483 ? -23.620 -0.993 26.257 1.00 94.25 483 LEU A CA 1
ATOM 3763 C C . LEU A 1 483 ? -24.175 0.322 26.817 1.00 94.25 483 LEU A C 1
ATOM 3765 O O . LEU A 1 483 ? -25.071 0.306 27.661 1.00 94.25 483 LEU A O 1
ATOM 3769 N N . ALA A 1 484 ? -23.692 1.458 26.314 1.00 93.56 484 ALA A N 1
ATOM 3770 C CA . ALA A 1 484 ? -24.206 2.779 26.670 1.00 93.56 484 ALA A CA 1
ATOM 3771 C C . ALA A 1 484 ? -25.747 2.869 26.512 1.00 93.56 484 ALA A C 1
ATOM 3773 O O . ALA A 1 484 ? -26.286 2.372 25.516 1.00 93.56 484 ALA A O 1
ATOM 3774 N N . PRO A 1 485 ? -26.485 3.544 27.422 1.00 94.88 485 PRO A N 1
ATOM 3775 C CA . PRO A 1 485 ? -27.954 3.571 27.395 1.00 94.88 485 PRO A CA 1
ATOM 3776 C C . PRO A 1 485 ? -28.567 4.066 26.076 1.00 94.88 485 PRO A C 1
ATOM 3778 O O . PRO A 1 485 ? -29.575 3.525 25.629 1.00 94.88 485 PRO A O 1
ATOM 3781 N N . SER A 1 486 ? -27.936 5.042 25.410 1.00 95.12 486 SER A N 1
ATOM 3782 C CA . SER A 1 486 ? -28.380 5.530 24.091 1.00 95.12 486 SER A CA 1
ATOM 3783 C C . SER A 1 486 ? -28.290 4.456 22.997 1.00 95.12 486 SER A C 1
ATOM 3785 O O . SER A 1 486 ? -29.167 4.365 22.140 1.00 95.12 486 SER A O 1
ATOM 3787 N N . VAL A 1 487 ? -27.288 3.579 23.071 1.00 96.50 487 VAL A N 1
ATOM 3788 C CA . VAL A 1 487 ? -27.088 2.462 22.140 1.00 96.50 487 VAL A CA 1
ATOM 3789 C C . VAL A 1 487 ? -28.066 1.325 22.446 1.00 96.50 487 VAL A C 1
ATOM 3791 O O . VAL A 1 487 ? -28.697 0.809 21.524 1.00 96.50 487 VAL A O 1
ATOM 3794 N N . GLN A 1 488 ? -28.297 1.001 23.726 1.00 96.69 488 GLN A N 1
ATOM 3795 C CA . GLN A 1 488 ? -29.358 0.065 24.133 1.00 96.69 488 GLN A CA 1
ATOM 3796 C C . GLN A 1 488 ? -30.742 0.533 23.655 1.00 96.69 488 GLN A C 1
ATOM 3798 O O . GLN A 1 488 ? -31.518 -0.260 23.117 1.00 96.69 488 GLN A O 1
ATOM 3803 N N . GLN A 1 489 ? -31.042 1.828 23.789 1.00 97.12 489 GLN A N 1
ATOM 3804 C CA . GLN A 1 489 ? -32.285 2.426 23.306 1.00 97.12 489 GLN A CA 1
ATOM 3805 C C . GLN A 1 489 ? -32.384 2.359 21.774 1.00 97.12 489 GLN A C 1
ATOM 3807 O O . GLN A 1 489 ? -33.424 1.963 21.247 1.00 97.12 489 GLN A O 1
ATOM 3812 N N . ALA A 1 490 ? -31.304 2.679 21.052 1.00 96.75 490 ALA A N 1
ATOM 3813 C CA . ALA A 1 490 ? -31.266 2.622 19.591 1.00 96.75 490 ALA A CA 1
ATOM 3814 C C . ALA A 1 490 ? -31.475 1.198 19.045 1.00 96.75 490 ALA A C 1
ATOM 3816 O O . ALA A 1 490 ? -32.185 1.028 18.052 1.00 96.75 490 ALA A O 1
ATOM 3817 N N . LEU A 1 491 ? -30.899 0.183 19.700 1.00 97.19 491 LEU A N 1
ATOM 3818 C CA . LEU A 1 491 ? -31.109 -1.231 19.373 1.00 97.19 491 LEU A CA 1
ATOM 3819 C C . LEU A 1 491 ? -32.498 -1.729 19.796 1.00 97.19 491 LEU A C 1
ATOM 3821 O O . LEU A 1 491 ? -33.103 -2.503 19.064 1.00 97.19 491 LEU A O 1
ATOM 3825 N N . SER A 1 492 ? -33.056 -1.247 20.911 1.00 97.19 492 SER A N 1
ATOM 3826 C CA . SER A 1 492 ? -34.434 -1.580 21.315 1.00 97.19 492 SER A CA 1
ATOM 3827 C C . SER A 1 492 ? -35.472 -1.019 20.338 1.00 97.19 492 SER A C 1
ATOM 3829 O O . SER A 1 492 ? -36.469 -1.674 20.049 1.00 97.19 492 SER A O 1
ATOM 3831 N N . ALA A 1 493 ? -35.225 0.177 19.791 1.00 97.81 493 ALA A N 1
ATOM 3832 C CA . ALA A 1 493 ? -36.068 0.789 18.764 1.00 97.81 493 ALA A CA 1
ATOM 3833 C C . ALA A 1 493 ? -35.868 0.178 17.363 1.00 97.81 493 ALA A C 1
ATOM 3835 O O . ALA A 1 493 ? -36.766 0.255 16.526 1.00 97.81 493 ALA A O 1
ATOM 3836 N N . ARG A 1 494 ? -34.697 -0.418 17.094 1.00 97.81 494 ARG A N 1
ATOM 3837 C CA . ARG A 1 494 ? -34.348 -1.061 15.816 1.00 97.81 494 ARG A CA 1
ATOM 3838 C C . ARG A 1 494 ? -33.673 -2.431 16.037 1.00 97.81 494 ARG A C 1
ATOM 3840 O O . ARG A 1 494 ? -32.490 -2.561 15.714 1.00 97.81 494 ARG A O 1
ATOM 3847 N N . PRO A 1 495 ? -34.367 -3.473 16.539 1.00 96.94 495 PRO A N 1
ATOM 3848 C CA . PRO A 1 495 ? -33.729 -4.762 16.842 1.00 96.94 495 PRO A CA 1
ATOM 3849 C C . PRO A 1 495 ? -33.042 -5.408 15.629 1.00 96.94 495 PRO A C 1
ATOM 3851 O O . PRO A 1 495 ? -31.981 -6.013 15.753 1.00 96.94 495 PRO A O 1
ATOM 3854 N N . GLN A 1 496 ? -33.601 -5.203 14.433 1.00 97.12 496 GLN A N 1
ATOM 3855 C CA . GLN A 1 496 ? -33.054 -5.649 13.148 1.00 97.12 496 GLN A CA 1
ATOM 3856 C C . GLN A 1 496 ? -31.741 -4.959 12.737 1.00 97.12 496 GLN A C 1
ATOM 3858 O O . GLN A 1 496 ? -31.093 -5.393 11.783 1.00 97.12 496 GLN A O 1
ATOM 3863 N N . ALA A 1 497 ? -31.351 -3.872 13.411 1.00 97.94 497 ALA A N 1
ATOM 3864 C CA . ALA A 1 497 ? -30.081 -3.206 13.156 1.00 97.94 497 ALA A CA 1
ATOM 3865 C C . ALA A 1 497 ? -28.892 -4.005 13.713 1.00 97.94 497 ALA A C 1
ATOM 3867 O O . ALA A 1 497 ? -27.793 -3.862 13.187 1.00 97.94 497 ALA A O 1
ATOM 3868 N N . LEU A 1 498 ? -29.083 -4.860 14.725 1.00 98.44 498 LEU A N 1
ATOM 3869 C CA . LEU A 1 498 ? -28.008 -5.700 15.251 1.00 98.44 498 LEU A CA 1
ATOM 3870 C C . LEU A 1 498 ? -27.673 -6.841 14.277 1.00 98.44 498 LEU A C 1
ATOM 3872 O O . LEU A 1 498 ? -28.533 -7.644 13.917 1.00 98.44 498 LEU A O 1
ATOM 3876 N N . TRP A 1 499 ? -26.404 -6.954 13.892 1.00 98.44 499 TRP A N 1
ATOM 3877 C CA . TRP A 1 499 ? -25.858 -8.091 13.155 1.00 98.44 499 TRP A CA 1
ATOM 3878 C C . TRP A 1 499 ? -24.745 -8.732 13.984 1.00 98.44 499 TRP A C 1
ATOM 3880 O O . TRP A 1 499 ? -23.624 -8.226 14.047 1.00 98.44 499 TRP A O 1
ATOM 3890 N N . LEU A 1 500 ? -25.075 -9.852 14.630 1.00 98.38 500 LEU A N 1
ATOM 3891 C CA . LEU A 1 500 ? -24.093 -10.688 15.318 1.00 98.38 500 LEU A CA 1
ATOM 3892 C C . LEU A 1 500 ? -23.400 -11.601 14.310 1.00 98.38 500 LEU A C 1
ATOM 3894 O O . LEU A 1 500 ? -24.062 -12.442 13.698 1.00 98.38 500 LEU A O 1
ATOM 3898 N N . VAL A 1 501 ? -22.090 -11.425 14.174 1.00 98.19 501 VAL A N 1
ATOM 3899 C CA . VAL A 1 501 ? -21.249 -12.065 13.154 1.00 98.19 501 VAL A CA 1
ATOM 3900 C C . VAL A 1 501 ? -20.187 -12.977 13.759 1.00 98.19 501 VAL A C 1
ATOM 3902 O O . VAL A 1 501 ? -19.832 -12.837 14.931 1.00 98.19 501 VAL A O 1
ATOM 3905 N N . GLU A 1 502 ? -19.659 -13.891 12.950 1.00 96.38 502 GLU A N 1
ATOM 3906 C CA . GLU A 1 502 ? -18.398 -14.594 13.230 1.00 96.38 502 GLU A CA 1
ATOM 3907 C C . GLU A 1 502 ? -17.322 -14.158 12.217 1.00 96.38 502 GLU A C 1
ATOM 3909 O O . GLU A 1 502 ? -17.018 -12.972 12.130 1.00 96.38 502 GLU A O 1
ATOM 3914 N N . ASP A 1 503 ? -16.764 -15.084 11.432 1.00 96.81 503 ASP A N 1
ATOM 3915 C CA . ASP A 1 503 ? -15.780 -14.810 10.378 1.00 96.81 503 ASP A CA 1
ATOM 3916 C C . ASP A 1 503 ? -16.460 -14.752 8.993 1.00 96.81 503 ASP A C 1
ATOM 3918 O O . ASP A 1 503 ? -16.242 -15.604 8.126 1.00 96.81 503 ASP A O 1
ATOM 3922 N N . GLU A 1 504 ? -17.255 -13.715 8.730 1.00 96.25 504 GLU A N 1
ATOM 3923 C CA . GLU A 1 504 ? -18.068 -13.603 7.504 1.00 96.25 504 GLU A CA 1
ATOM 3924 C C . GLU A 1 504 ? -17.799 -12.348 6.650 1.00 96.25 504 GLU A C 1
ATOM 3926 O O . GLU A 1 504 ? -17.033 -11.451 7.013 1.00 96.25 504 GLU A O 1
ATOM 3931 N N . GLN A 1 505 ? -18.389 -12.327 5.450 1.00 96.75 505 GLN A N 1
ATOM 3932 C CA . GLN A 1 505 ? -18.355 -11.188 4.533 1.00 96.75 505 GLN A CA 1
ATOM 3933 C C . GLN A 1 505 ? -19.558 -10.278 4.804 1.00 96.75 505 GLN A C 1
ATOM 3935 O O . GLN A 1 505 ? -20.694 -10.740 4.752 1.00 96.75 505 GLN A O 1
ATOM 3940 N N . ILE A 1 506 ? -19.313 -8.992 5.059 1.00 97.25 506 ILE A N 1
ATOM 3941 C CA . ILE A 1 506 ? -20.364 -8.006 5.367 1.00 97.25 506 ILE A CA 1
ATOM 3942 C C . ILE A 1 506 ? -20.968 -7.451 4.074 1.00 97.25 506 ILE A C 1
ATOM 3944 O O . ILE A 1 506 ? -22.184 -7.403 3.906 1.00 97.25 506 ILE A O 1
ATOM 3948 N N . VAL A 1 507 ? -20.098 -7.075 3.135 1.00 95.50 507 VAL A N 1
ATOM 3949 C CA . VAL A 1 507 ? -20.421 -6.705 1.749 1.00 95.50 507 VAL A CA 1
ATOM 3950 C C . VAL A 1 507 ? -19.312 -7.24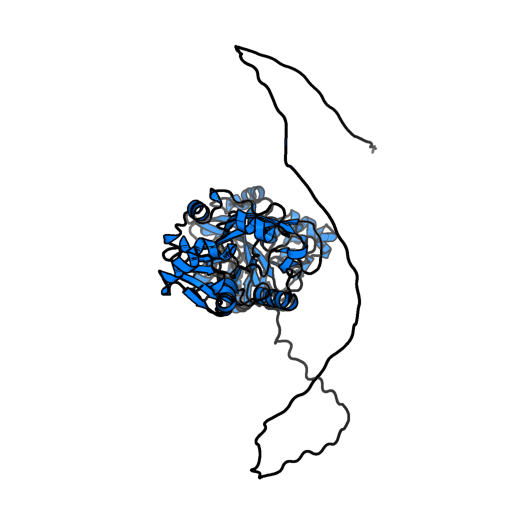0 0.833 1.00 95.50 507 VAL A C 1
ATOM 3952 O O . VAL A 1 507 ? -18.216 -7.516 1.329 1.00 95.50 507 VAL A O 1
ATOM 3955 N N . PRO A 1 508 ? -19.530 -7.400 -0.487 1.00 93.69 508 PRO A N 1
ATOM 3956 C CA . PRO A 1 508 ? -18.470 -7.801 -1.412 1.00 93.69 508 PRO A CA 1
ATOM 3957 C C . PRO A 1 508 ? -17.206 -6.953 -1.216 1.00 93.69 508 PRO A C 1
ATOM 3959 O O . PRO A 1 508 ? -17.268 -5.737 -1.306 1.00 93.69 508 PRO A O 1
ATOM 3962 N N . GLY A 1 509 ? -16.071 -7.585 -0.912 1.00 92.50 509 GLY A N 1
ATOM 3963 C CA . GLY A 1 509 ? -14.803 -6.895 -0.632 1.00 92.50 509 GLY A CA 1
ATOM 3964 C C . GLY A 1 509 ? -14.588 -6.388 0.807 1.00 92.50 509 GLY A C 1
ATOM 3965 O O . GLY A 1 509 ? -13.525 -5.831 1.066 1.00 92.50 509 GLY A O 1
ATOM 3966 N N . VAL A 1 510 ? -15.519 -6.592 1.751 1.00 96.81 510 VAL A N 1
ATOM 3967 C CA . VAL A 1 510 ? -15.329 -6.273 3.184 1.00 96.81 510 VAL A CA 1
ATOM 3968 C C . VAL A 1 510 ? -15.724 -7.461 4.063 1.00 96.81 510 VAL A C 1
ATOM 3970 O O . VAL A 1 510 ? -16.866 -7.923 4.032 1.00 96.81 510 VAL A O 1
ATOM 3973 N N . TRP A 1 511 ? -14.794 -7.929 4.892 1.00 97.94 511 TRP A N 1
ATOM 3974 C CA . TRP A 1 511 ? -14.980 -9.041 5.826 1.00 97.94 511 TRP A CA 1
ATOM 3975 C C . TRP A 1 511 ? -14.650 -8.625 7.253 1.00 97.94 511 TRP A C 1
ATOM 3977 O O . TRP A 1 511 ? -13.796 -7.770 7.483 1.00 97.94 511 TRP A O 1
ATOM 3987 N N . VAL A 1 512 ? -15.260 -9.312 8.211 1.00 98.38 512 VAL A N 1
ATOM 3988 C CA . VAL A 1 512 ? -14.798 -9.328 9.601 1.00 98.38 512 VAL A CA 1
ATOM 3989 C C . VAL A 1 512 ? -14.025 -10.615 9.878 1.00 98.38 512 VAL A C 1
ATOM 3991 O O . VAL A 1 512 ? -14.280 -11.668 9.276 1.00 98.38 512 VAL A O 1
ATOM 3994 N N . ARG A 1 513 ? -13.030 -10.522 10.760 1.00 97.56 513 ARG A N 1
ATOM 3995 C CA . ARG A 1 513 ? -12.216 -11.656 11.210 1.00 97.56 513 ARG A CA 1
ATOM 3996 C C . ARG A 1 513 ? -11.949 -11.531 12.698 1.00 97.56 513 ARG A C 1
ATOM 3998 O O . ARG A 1 513 ? -11.328 -10.560 13.130 1.00 97.56 513 ARG A O 1
ATOM 4005 N N . ARG A 1 514 ? -12.370 -12.516 13.487 1.00 96.50 514 ARG A N 1
ATOM 4006 C CA . ARG A 1 514 ? -12.113 -12.556 14.924 1.00 96.50 514 ARG A CA 1
ATOM 4007 C C . ARG A 1 514 ? -10.614 -12.722 15.181 1.00 96.50 514 ARG A C 1
ATOM 4009 O O . ARG A 1 514 ? -9.989 -13.727 14.840 1.00 96.50 514 ARG A O 1
ATOM 4016 N N . LEU A 1 515 ? -10.035 -11.733 15.851 1.00 95.69 515 LEU A N 1
ATOM 4017 C CA . LEU A 1 515 ? -8.627 -11.693 16.226 1.00 95.69 515 LEU A CA 1
ATOM 4018 C C . LEU A 1 515 ? -8.410 -12.173 17.668 1.00 95.69 515 LEU A C 1
ATOM 4020 O O . LEU A 1 515 ? -7.458 -12.917 17.912 1.00 95.69 515 LEU A O 1
ATOM 4024 N N . GLY A 1 516 ? -9.308 -11.818 18.594 1.00 91.56 516 GLY A N 1
ATOM 4025 C CA . GLY A 1 516 ? -9.146 -12.026 20.037 1.00 91.56 516 GLY A CA 1
ATOM 4026 C C . GLY A 1 516 ? -8.117 -11.066 20.652 1.00 91.56 516 GLY A C 1
ATOM 4027 O O . GLY A 1 516 ? -7.995 -9.930 20.209 1.00 91.56 516 GLY A O 1
ATOM 4028 N N . CYS A 1 517 ? -7.329 -11.544 21.625 1.00 90.75 517 CYS A N 1
ATOM 4029 C CA . CYS A 1 517 ? -6.257 -10.805 22.318 1.00 90.75 517 CYS A CA 1
ATOM 4030 C C . CYS A 1 517 ? -6.699 -9.667 23.257 1.00 90.75 517 CYS A C 1
ATOM 4032 O O . CYS A 1 517 ? -6.479 -9.788 24.462 1.00 90.75 517 CYS A O 1
ATOM 4034 N N . HIS A 1 518 ? -7.263 -8.574 22.734 1.00 94.94 518 HIS A N 1
ATOM 4035 C CA . HIS A 1 518 ? -7.618 -7.393 23.540 1.00 94.94 518 HIS A CA 1
ATOM 4036 C C . HIS A 1 518 ? -8.889 -7.653 24.349 1.00 94.94 518 HIS A C 1
ATOM 4038 O O . HIS A 1 518 ? -8.894 -7.590 25.576 1.00 94.94 518 HIS A O 1
ATOM 4044 N N . THR A 1 519 ? -9.929 -8.109 23.656 1.00 94.19 519 THR A N 1
ATOM 4045 C CA . THR A 1 519 ? -11.118 -8.734 24.241 1.00 94.19 519 THR A CA 1
ATOM 4046 C C . THR A 1 519 ? -11.327 -10.135 23.642 1.00 94.19 519 THR A C 1
ATOM 4048 O O . THR A 1 519 ? -10.778 -10.455 22.579 1.00 94.19 519 THR A O 1
ATOM 4051 N N . PRO A 1 520 ? -12.123 -11.024 24.273 1.00 90.12 520 PRO A N 1
ATOM 4052 C CA . PRO A 1 520 ? -12.351 -12.374 23.754 1.00 90.12 520 PRO A CA 1
ATOM 4053 C C . PRO A 1 520 ? -13.003 -12.428 22.364 1.00 90.12 520 PRO A C 1
ATOM 4055 O O . PRO A 1 520 ? -12.808 -13.426 21.660 1.00 90.12 520 PRO A O 1
ATOM 4058 N N . GLY A 1 521 ? -13.770 -11.403 21.977 1.00 94.62 521 GLY A N 1
ATOM 4059 C CA . GLY A 1 521 ? -14.439 -11.288 20.682 1.00 94.62 521 GLY A CA 1
ATOM 4060 C C . GLY A 1 521 ? -13.882 -10.197 19.759 1.00 94.62 521 GLY A C 1
ATOM 4061 O O . GLY A 1 521 ? -14.416 -10.044 18.665 1.00 94.62 521 GLY A O 1
ATOM 4062 N N . SER A 1 522 ? -12.806 -9.492 20.142 1.00 96.94 522 SER A N 1
ATOM 4063 C CA . SER A 1 522 ? -12.129 -8.491 19.298 1.00 96.94 522 SER A CA 1
ATOM 4064 C C . SER A 1 522 ? -11.942 -8.987 17.860 1.00 96.94 522 SER A C 1
ATOM 4066 O O . SER A 1 522 ? -11.403 -10.078 17.637 1.00 96.94 522 SER A O 1
ATOM 4068 N N . GLN A 1 523 ? -12.362 -8.182 16.887 1.00 97.88 523 GLN A N 1
ATOM 4069 C CA . GLN A 1 523 ? -12.329 -8.479 15.458 1.00 97.88 523 GLN A CA 1
ATOM 4070 C C . GLN A 1 523 ? -11.627 -7.368 14.671 1.00 97.88 523 GLN A C 1
ATOM 4072 O O . GLN A 1 523 ? -11.746 -6.188 14.990 1.00 97.88 523 GLN A O 1
ATOM 4077 N N . GLY A 1 524 ? -10.914 -7.761 13.619 1.00 98.19 524 GLY A N 1
ATOM 4078 C CA . GLY A 1 524 ? -10.389 -6.847 12.611 1.00 98.19 524 GLY A CA 1
ATOM 4079 C C . GLY A 1 524 ? -11.321 -6.772 11.405 1.00 98.19 524 GLY A C 1
ATOM 4080 O O . GLY A 1 524 ? -12.066 -7.717 11.123 1.00 98.19 524 GLY A O 1
ATOM 4081 N N . VAL A 1 525 ? -11.248 -5.664 10.667 1.00 98.69 525 VAL A N 1
ATOM 4082 C CA . VAL A 1 525 ? -12.008 -5.465 9.422 1.00 98.69 525 VAL A CA 1
ATOM 4083 C C . VAL A 1 525 ? -11.057 -5.547 8.236 1.00 98.69 525 VAL A C 1
ATOM 4085 O O . VAL A 1 525 ? -10.187 -4.693 8.076 1.00 98.69 525 VAL A O 1
ATOM 4088 N N . LEU A 1 526 ? -11.212 -6.587 7.418 1.00 97.75 526 LEU A N 1
ATOM 4089 C CA . LEU A 1 526 ? -10.423 -6.833 6.214 1.00 97.75 526 LEU A CA 1
ATOM 4090 C C . LEU A 1 526 ? -11.139 -6.229 5.001 1.00 97.75 526 LEU A C 1
ATOM 4092 O O . LEU A 1 526 ? -12.297 -6.545 4.735 1.00 97.75 526 LEU A O 1
ATOM 4096 N N . VAL A 1 527 ? -10.442 -5.377 4.256 1.00 96.06 527 VAL A N 1
ATOM 4097 C CA . VAL A 1 527 ? -10.989 -4.547 3.178 1.00 96.06 527 VAL A CA 1
ATOM 4098 C C . VAL A 1 527 ? -10.178 -4.762 1.904 1.00 96.06 527 VAL A C 1
ATOM 4100 O O . VAL A 1 527 ? -8.962 -4.590 1.907 1.00 96.06 527 VAL A O 1
ATOM 4103 N N . GLN A 1 528 ? -10.830 -5.097 0.794 1.00 92.00 528 GLN A N 1
ATOM 4104 C CA . GLN A 1 528 ? -10.184 -5.170 -0.515 1.00 92.00 528 GLN A CA 1
ATOM 4105 C C . GLN A 1 528 ? -9.942 -3.760 -1.065 1.00 92.00 528 GLN A C 1
ATOM 4107 O O . GLN A 1 528 ? -10.887 -2.994 -1.251 1.00 92.00 528 GLN A O 1
ATOM 4112 N N . THR A 1 529 ? -8.689 -3.430 -1.381 1.00 91.12 529 THR A N 1
ATOM 4113 C CA . THR A 1 529 ? -8.305 -2.110 -1.914 1.00 91.12 529 THR A CA 1
ATOM 4114 C C . THR A 1 529 ? -7.515 -2.220 -3.229 1.00 91.12 529 THR A C 1
ATOM 4116 O O . THR A 1 529 ? -7.298 -3.323 -3.752 1.00 91.12 529 THR A O 1
ATOM 4119 N N . GLU A 1 530 ? -7.081 -1.085 -3.785 1.00 85.19 530 GLU A N 1
ATOM 4120 C CA . GLU A 1 530 ? -6.149 -1.014 -4.929 1.00 85.19 530 GLU A CA 1
ATOM 4121 C C . GLU A 1 530 ? -4.704 -1.366 -4.530 1.00 85.19 530 GLU A C 1
ATOM 4123 O O . GLU A 1 530 ? -3.879 -1.667 -5.386 1.00 85.19 530 GLU A O 1
ATOM 4128 N N . LEU A 1 531 ? -4.398 -1.399 -3.228 1.00 83.50 531 LEU A N 1
ATOM 4129 C CA . LEU A 1 531 ? -3.116 -1.870 -2.688 1.00 83.50 531 LEU A CA 1
ATOM 4130 C C . LEU A 1 531 ? -3.147 -3.348 -2.259 1.00 83.50 531 LEU A C 1
ATOM 4132 O O . LEU A 1 531 ? -2.186 -3.819 -1.661 1.00 83.50 531 LEU A O 1
ATOM 4136 N N . GLY A 1 532 ? -4.247 -4.060 -2.531 1.00 85.25 532 GLY A N 1
ATOM 4137 C CA . GLY A 1 532 ? -4.519 -5.393 -1.986 1.00 85.25 532 GLY A CA 1
ATOM 4138 C C . GLY A 1 532 ? -5.373 -5.359 -0.710 1.00 85.25 532 GLY A C 1
ATOM 4139 O O . GLY A 1 532 ? -5.997 -4.331 -0.416 1.00 85.25 532 GLY A O 1
ATOM 4140 N N . PRO A 1 533 ? -5.484 -6.477 0.028 1.00 89.62 533 PRO A N 1
ATOM 4141 C CA . PRO A 1 533 ? -6.284 -6.545 1.247 1.00 89.62 533 PRO A CA 1
ATOM 4142 C C . PRO A 1 533 ? -5.637 -5.751 2.392 1.00 89.62 533 PRO A C 1
ATOM 4144 O O . PRO A 1 533 ? -4.482 -5.974 2.744 1.00 89.62 533 PRO A O 1
ATOM 4147 N N . VAL A 1 534 ? -6.385 -4.845 3.013 1.00 94.94 534 VAL A N 1
ATOM 4148 C CA . VAL A 1 534 ? -5.954 -4.048 4.171 1.00 94.94 534 VAL A CA 1
ATOM 4149 C C . VAL A 1 534 ? -6.771 -4.473 5.382 1.00 94.94 534 VAL A C 1
ATOM 4151 O O . VAL A 1 534 ? -7.994 -4.523 5.287 1.00 94.94 534 VAL A O 1
ATOM 4154 N N . VAL A 1 535 ? -6.136 -4.758 6.521 1.00 97.69 535 VAL A N 1
ATOM 4155 C CA . VAL A 1 535 ? -6.853 -5.021 7.778 1.00 97.69 535 VAL A CA 1
ATOM 4156 C C . VAL A 1 535 ? -6.750 -3.828 8.724 1.00 97.69 535 VAL A C 1
ATOM 4158 O O . VAL A 1 535 ? -5.654 -3.398 9.084 1.00 97.69 535 VAL A O 1
ATOM 4161 N N . LEU A 1 536 ? -7.904 -3.306 9.139 1.00 98.62 536 LEU A N 1
ATOM 4162 C CA . LEU A 1 536 ? -8.033 -2.445 10.310 1.00 98.62 536 LEU A CA 1
ATOM 4163 C C . LEU A 1 536 ? -7.972 -3.350 11.541 1.00 98.62 536 LEU A C 1
ATOM 4165 O O . LEU A 1 536 ? -8.865 -4.174 11.744 1.00 98.62 536 LEU A O 1
ATOM 4169 N N . ALA A 1 537 ? -6.893 -3.250 12.316 1.00 98.00 537 ALA A N 1
ATOM 4170 C CA . ALA A 1 537 ? -6.592 -4.213 13.376 1.00 98.00 537 ALA A CA 1
ATOM 4171 C C . ALA A 1 537 ? -7.471 -4.070 14.631 1.00 98.00 537 ALA A C 1
ATOM 4173 O O . ALA A 1 537 ? -7.551 -5.007 15.427 1.00 98.00 537 ALA A O 1
ATOM 4174 N N . GLY A 1 538 ? -8.080 -2.895 14.830 1.00 97.31 538 GLY A N 1
ATOM 4175 C CA . GLY A 1 538 ? -8.607 -2.500 16.134 1.00 97.31 538 GLY A CA 1
ATOM 4176 C C . GLY A 1 538 ? -7.514 -2.524 17.209 1.00 97.31 538 GLY A C 1
ATOM 4177 O O . GLY A 1 538 ? -6.315 -2.601 16.919 1.00 97.31 538 GLY A O 1
ATOM 4178 N N . ASP A 1 539 ? -7.932 -2.496 18.465 1.00 97.12 539 ASP A N 1
ATOM 4179 C CA . ASP A 1 539 ? -7.039 -2.416 19.626 1.00 97.12 539 ASP A CA 1
ATOM 4180 C C . ASP A 1 539 ? -6.106 -3.619 19.813 1.00 97.12 539 ASP A C 1
ATOM 4182 O O . ASP A 1 539 ? -5.196 -3.579 20.633 1.00 97.12 539 ASP A O 1
ATOM 4186 N N . VAL A 1 540 ? -6.251 -4.671 19.003 1.00 97.56 540 VAL A N 1
ATOM 4187 C CA . VAL A 1 540 ? -5.279 -5.771 18.916 1.00 97.56 540 VAL A CA 1
ATOM 4188 C C . VAL A 1 540 ? -3.886 -5.263 18.499 1.00 97.56 540 VAL A C 1
ATOM 4190 O O . VAL A 1 540 ? -2.875 -5.895 18.817 1.00 97.56 540 VAL A O 1
ATOM 4193 N N . VAL A 1 541 ? -3.811 -4.120 17.799 1.00 98.00 541 VAL A N 1
ATOM 4194 C CA . VAL A 1 541 ? -2.562 -3.438 17.421 1.00 98.00 541 VAL A CA 1
ATOM 4195 C C . VAL A 1 541 ? -2.744 -1.921 17.546 1.00 98.00 541 VAL A C 1
ATOM 4197 O O . VAL A 1 541 ? -3.322 -1.286 16.666 1.00 98.00 541 VAL A O 1
ATOM 4200 N N . TYR A 1 542 ? -2.195 -1.310 18.599 1.00 98.06 542 TYR A N 1
ATOM 4201 C CA . TYR A 1 542 ? -2.302 0.140 18.807 1.00 98.06 542 TYR A CA 1
ATOM 4202 C C . TYR A 1 542 ? -1.432 0.975 17.857 1.00 98.06 542 TYR A C 1
ATOM 4204 O O . TYR A 1 542 ? -1.897 1.995 17.348 1.00 98.06 542 TYR A O 1
ATOM 4212 N N . LEU A 1 543 ? -0.183 0.553 17.617 1.00 98.25 543 LEU A N 1
ATOM 4213 C CA . LEU A 1 543 ? 0.837 1.274 16.844 1.00 98.25 543 LEU A CA 1
ATOM 4214 C C . LEU A 1 543 ? 1.458 0.404 15.737 1.00 98.25 543 LEU A C 1
ATOM 4216 O O . LEU A 1 543 ? 1.527 -0.820 15.866 1.00 98.25 543 LEU A O 1
ATOM 4220 N N . TYR A 1 544 ? 2.016 1.023 14.689 1.00 97.12 544 TYR A N 1
ATOM 4221 C CA . TYR A 1 544 ? 2.819 0.315 13.683 1.00 97.12 544 TYR A CA 1
ATOM 4222 C C . TYR A 1 544 ? 4.009 -0.378 14.347 1.00 97.12 544 TYR A C 1
ATOM 4224 O O . TYR A 1 544 ? 4.317 -1.517 14.011 1.00 97.12 544 TYR A O 1
ATOM 4232 N N . GLU A 1 545 ? 4.610 0.235 15.375 1.00 95.88 545 GLU A N 1
ATOM 4233 C CA . GLU A 1 545 ? 5.694 -0.395 16.133 1.00 95.88 545 GLU A CA 1
ATOM 4234 C C . GLU A 1 545 ? 5.297 -1.764 16.721 1.00 95.88 545 GLU A C 1
ATOM 4236 O O . GLU A 1 545 ? 6.136 -2.670 16.747 1.00 95.88 545 GLU A O 1
ATOM 4241 N N . ASN A 1 546 ? 4.037 -1.959 17.136 1.00 97.12 546 ASN A N 1
ATOM 4242 C CA . ASN A 1 546 ? 3.584 -3.260 17.628 1.00 97.12 546 ASN A CA 1
ATOM 4243 C C . ASN A 1 546 ? 3.724 -4.327 16.525 1.00 97.12 546 ASN A C 1
ATOM 4245 O O . ASN A 1 546 ? 4.381 -5.354 16.727 1.00 97.12 546 ASN A O 1
ATOM 4249 N N . ILE A 1 547 ? 3.152 -4.073 15.340 1.00 94.81 547 ILE A N 1
ATOM 4250 C CA . ILE A 1 547 ? 3.116 -5.033 14.225 1.00 94.81 547 ILE A CA 1
ATOM 4251 C C . ILE A 1 547 ? 4.424 -5.109 13.423 1.00 94.81 547 ILE A C 1
ATOM 4253 O O . ILE A 1 547 ? 4.715 -6.159 12.855 1.00 94.81 547 ILE A O 1
ATOM 4257 N N . GLU A 1 548 ? 5.259 -4.076 13.415 1.00 92.31 548 GLU A N 1
ATOM 4258 C CA . GLU A 1 548 ? 6.527 -4.067 12.671 1.00 92.31 548 GLU A CA 1
ATOM 4259 C C . GLU A 1 548 ? 7.681 -4.657 13.485 1.00 92.31 548 GLU A C 1
ATOM 4261 O O . GLU A 1 548 ? 8.522 -5.364 12.934 1.00 92.31 548 GLU A O 1
ATOM 4266 N N . ARG A 1 549 ? 7.699 -4.455 14.812 1.00 92.94 549 ARG A N 1
ATOM 4267 C CA . ARG A 1 549 ? 8.760 -4.981 15.693 1.00 92.94 549 ARG A CA 1
ATOM 4268 C C . ARG A 1 549 ? 8.396 -6.267 16.435 1.00 92.94 549 ARG A C 1
ATOM 4270 O O . ARG A 1 549 ? 9.189 -6.727 17.246 1.00 92.94 549 ARG A O 1
ATOM 4277 N N . ASN A 1 550 ? 7.230 -6.861 16.161 1.00 94.00 550 ASN A N 1
ATOM 4278 C CA . ASN A 1 550 ? 6.689 -8.001 16.919 1.00 94.00 550 ASN A CA 1
ATOM 4279 C C . ASN A 1 550 ? 6.611 -7.719 18.434 1.00 94.00 550 ASN A C 1
ATOM 4281 O O . ASN A 1 550 ? 7.001 -8.556 19.244 1.00 94.00 550 ASN A O 1
ATOM 4285 N N . ARG A 1 551 ? 6.104 -6.540 18.814 1.00 95.69 551 ARG A N 1
ATOM 4286 C CA . ARG A 1 551 ? 5.906 -6.133 20.214 1.00 95.69 551 ARG A CA 1
ATOM 4287 C C . ARG A 1 551 ? 4.402 -6.109 20.516 1.00 95.69 551 ARG A C 1
ATOM 4289 O O . ARG A 1 551 ? 3.770 -5.097 20.222 1.00 95.69 551 ARG A O 1
ATOM 4296 N N . PRO A 1 552 ? 3.788 -7.191 21.036 1.00 96.81 552 PRO A N 1
ATOM 4297 C CA . PRO A 1 552 ? 2.361 -7.202 21.352 1.00 96.81 552 PRO A CA 1
ATOM 4298 C C . PRO A 1 552 ? 1.964 -6.085 22.319 1.00 96.81 552 PRO A C 1
ATOM 4300 O O . PRO A 1 552 ? 2.790 -5.618 23.107 1.00 96.81 552 PRO A O 1
ATOM 4303 N N . ILE A 1 553 ? 0.691 -5.693 22.279 1.00 96.94 553 ILE A N 1
ATOM 4304 C CA . ILE A 1 553 ? 0.071 -4.834 23.295 1.00 96.94 553 ILE A CA 1
ATOM 4305 C C . ILE A 1 553 ? 0.116 -5.501 24.675 1.00 96.94 553 ILE A C 1
ATOM 4307 O O . ILE A 1 553 ? 0.279 -6.721 24.772 1.00 96.94 553 ILE A O 1
ATOM 4311 N N . ARG A 1 554 ? -0.102 -4.734 25.747 1.00 96.25 554 ARG A N 1
ATOM 4312 C CA . ARG A 1 554 ? -0.308 -5.322 27.072 1.00 96.25 554 ARG A CA 1
ATOM 4313 C C . ARG A 1 554 ? -1.618 -6.112 27.112 1.00 96.25 554 ARG A C 1
ATOM 4315 O O . ARG A 1 554 ? -2.688 -5.525 26.997 1.00 96.25 554 ARG A O 1
ATOM 4322 N N . SER A 1 555 ? -1.539 -7.421 27.334 1.00 94.06 555 SER A N 1
ATOM 4323 C CA . SER A 1 555 ? -2.707 -8.304 27.459 1.00 94.06 555 SER A CA 1
ATOM 4324 C C . SER A 1 555 ? -2.502 -9.352 28.563 1.00 94.06 555 SER A C 1
ATOM 4326 O O . SER A 1 555 ? -1.361 -9.750 28.823 1.00 94.06 555 SER A O 1
ATOM 4328 N N . PRO A 1 556 ? -3.581 -9.844 29.210 1.00 90.00 556 PRO A N 1
ATOM 4329 C CA . PRO A 1 556 ? -3.531 -11.043 30.047 1.00 90.00 556 PRO A CA 1
ATOM 4330 C C . PRO A 1 556 ? -3.065 -12.300 29.291 1.00 90.00 556 PRO A C 1
ATOM 4332 O O . PRO A 1 556 ? -2.483 -13.189 29.909 1.00 90.00 556 PRO A O 1
ATOM 4335 N N . ASP A 1 557 ? -3.288 -12.367 27.972 1.00 91.88 557 ASP A N 1
ATOM 4336 C CA . ASP A 1 557 ? -2.775 -13.422 27.091 1.00 91.88 557 ASP A CA 1
ATOM 4337 C C . ASP A 1 557 ? -1.982 -12.811 25.915 1.00 91.88 557 ASP A C 1
ATOM 4339 O O . ASP A 1 557 ? -2.501 -12.636 24.805 1.00 91.88 557 ASP A O 1
ATOM 4343 N N . PRO A 1 558 ? -0.688 -12.498 26.119 1.00 91.62 558 PRO A N 1
ATOM 4344 C CA . PRO A 1 558 ? 0.149 -11.941 25.061 1.00 91.62 558 PRO A CA 1
ATOM 4345 C C . PRO A 1 558 ? 0.463 -12.948 23.947 1.00 91.62 558 PRO A C 1
ATOM 4347 O O . PRO A 1 558 ? 0.881 -12.544 22.858 1.00 91.62 558 PRO A O 1
ATOM 4350 N N . ARG A 1 559 ? 0.252 -14.253 24.178 1.00 93.94 559 ARG A N 1
ATOM 4351 C CA . ARG A 1 559 ? 0.426 -15.276 23.145 1.00 93.94 559 ARG A CA 1
ATOM 4352 C C . ARG A 1 559 ? -0.705 -15.183 22.125 1.00 93.94 559 ARG A C 1
ATOM 4354 O O . ARG A 1 559 ? -0.418 -15.151 20.930 1.00 93.94 559 ARG A O 1
ATOM 4361 N N . ALA A 1 560 ? -1.955 -15.048 22.571 1.00 94.50 560 ALA A N 1
ATOM 4362 C CA . ALA A 1 560 ? -3.085 -14.799 21.675 1.00 94.50 560 ALA A CA 1
ATOM 4363 C C . ALA A 1 560 ? -2.877 -13.538 20.815 1.00 94.50 560 ALA A C 1
ATOM 4365 O O . ALA A 1 560 ? -3.236 -13.537 19.636 1.00 94.50 560 ALA A O 1
ATOM 4366 N N . CYS A 1 561 ? -2.249 -12.495 21.371 1.00 95.56 561 CYS A N 1
ATOM 4367 C CA . CYS A 1 561 ? -1.880 -11.278 20.642 1.00 95.56 561 CYS A CA 1
ATOM 4368 C C . CYS A 1 561 ? -0.825 -11.531 19.562 1.00 95.56 561 CYS A C 1
ATOM 4370 O O . CYS A 1 561 ? -1.038 -11.175 18.403 1.00 95.56 561 CYS A O 1
ATOM 4372 N N . ALA A 1 562 ? 0.275 -12.211 19.899 1.00 95.75 562 ALA A N 1
ATOM 4373 C CA . ALA A 1 562 ? 1.293 -12.585 18.919 1.00 95.75 562 ALA A CA 1
ATOM 4374 C C . ALA A 1 562 ? 0.717 -13.470 17.792 1.00 95.75 562 ALA A C 1
ATOM 4376 O O . ALA A 1 562 ? 1.000 -13.248 16.615 1.00 95.75 562 ALA A O 1
ATOM 4377 N N . GLU A 1 563 ? -0.152 -14.428 18.125 1.00 95.94 563 GLU A N 1
ATOM 4378 C CA . GLU A 1 563 ? -0.830 -15.276 17.139 1.00 95.94 563 GLU A CA 1
ATOM 4379 C C . GLU A 1 563 ? -1.829 -14.483 16.269 1.00 95.94 563 GLU A C 1
ATOM 4381 O O . GLU A 1 563 ? -1.928 -14.735 15.067 1.00 95.94 563 GLU A O 1
ATOM 4386 N N . ALA A 1 564 ? -2.532 -13.487 16.824 1.00 96.44 564 ALA A N 1
ATOM 4387 C CA . ALA A 1 564 ? -3.391 -12.581 16.056 1.00 96.44 564 ALA A CA 1
ATOM 4388 C C . ALA A 1 564 ? -2.586 -11.724 15.066 1.00 96.44 564 ALA A C 1
ATOM 4390 O O . ALA A 1 564 ? -2.977 -11.589 13.907 1.00 96.44 564 ALA A O 1
ATOM 4391 N N . MET A 1 565 ? -1.427 -11.213 15.486 1.00 96.75 565 MET A N 1
ATOM 4392 C CA . MET A 1 565 ? -0.494 -10.474 14.629 1.00 96.75 565 MET A CA 1
ATOM 4393 C C . MET A 1 565 ? 0.027 -11.334 13.469 1.00 96.75 565 MET A C 1
ATOM 4395 O O . MET A 1 565 ? 0.116 -10.851 12.340 1.00 96.75 565 MET A O 1
ATOM 4399 N N . VAL A 1 566 ? 0.312 -12.621 13.706 1.00 95.06 566 VAL A N 1
ATOM 4400 C CA . VAL A 1 566 ? 0.662 -13.575 12.638 1.00 95.06 566 VAL A CA 1
ATOM 4401 C C . VAL A 1 566 ? -0.511 -13.783 11.674 1.00 95.06 566 VAL A C 1
ATOM 4403 O O . VAL A 1 566 ? -0.311 -13.677 10.464 1.00 95.06 566 VAL A O 1
ATOM 4406 N N . ARG A 1 567 ? -1.736 -14.004 12.179 1.00 94.50 567 ARG A N 1
ATOM 4407 C CA . ARG A 1 567 ? -2.940 -14.135 11.332 1.00 94.50 567 ARG A CA 1
ATOM 4408 C C . ARG A 1 567 ? -3.164 -12.900 10.456 1.00 94.50 567 ARG A C 1
ATOM 4410 O O . ARG A 1 567 ? -3.420 -13.052 9.266 1.00 94.50 567 ARG A O 1
ATOM 4417 N N . MET A 1 568 ? -3.023 -11.694 11.011 1.00 95.56 568 MET A N 1
ATOM 4418 C CA . MET A 1 568 ? -3.179 -10.440 10.263 1.00 95.56 568 MET A CA 1
ATOM 4419 C C . MET A 1 568 ? -2.183 -10.324 9.103 1.00 95.56 568 MET A C 1
ATOM 4421 O O . MET A 1 568 ? -2.600 -10.049 7.983 1.00 95.56 568 MET A O 1
ATOM 4425 N N . ARG A 1 569 ? -0.893 -10.615 9.326 1.00 90.12 569 ARG A N 1
ATOM 4426 C CA . ARG A 1 569 ? 0.118 -10.597 8.247 1.00 90.12 569 ARG A CA 1
ATOM 4427 C C . ARG A 1 569 ? -0.080 -11.685 7.188 1.00 90.12 569 ARG A C 1
ATOM 4429 O O . ARG A 1 569 ? 0.420 -11.532 6.081 1.00 90.12 569 ARG A O 1
ATOM 4436 N N . ALA A 1 570 ? -0.764 -12.778 7.526 1.00 88.12 570 ALA A N 1
ATOM 4437 C CA . ALA A 1 570 ? -1.072 -13.855 6.588 1.00 88.12 570 ALA A CA 1
ATOM 4438 C C . ALA A 1 570 ? -2.305 -13.559 5.713 1.00 88.12 570 ALA A C 1
ATOM 4440 O O . ALA A 1 570 ? -2.388 -14.074 4.602 1.00 88.12 570 ALA A O 1
ATOM 4441 N N . MET A 1 571 ? -3.257 -12.750 6.200 1.00 89.94 571 MET A N 1
ATOM 4442 C CA . MET A 1 571 ? -4.495 -12.417 5.475 1.00 89.94 571 MET A CA 1
ATOM 4443 C C . MET A 1 571 ? -4.483 -11.045 4.783 1.00 89.94 571 MET A C 1
ATOM 4445 O O . MET A 1 571 ? -5.371 -10.782 3.974 1.00 89.94 571 MET A O 1
ATOM 4449 N N . ALA A 1 572 ? -3.539 -10.164 5.128 1.00 89.69 572 ALA A N 1
ATOM 4450 C CA . ALA A 1 572 ? -3.518 -8.779 4.671 1.00 89.69 572 ALA A CA 1
ATOM 4451 C C . ALA A 1 572 ? -2.144 -8.323 4.162 1.00 89.69 572 ALA A C 1
ATOM 4453 O O . ALA A 1 572 ? -1.083 -8.695 4.671 1.00 89.69 572 ALA A O 1
ATOM 4454 N N . ASP A 1 573 ? -2.194 -7.434 3.178 1.00 84.88 573 ASP A N 1
ATOM 4455 C CA . ASP A 1 573 ? -1.050 -6.735 2.609 1.00 84.88 573 ASP A CA 1
ATOM 4456 C C . ASP A 1 573 ? -0.580 -5.569 3.462 1.00 84.88 573 ASP A C 1
ATOM 4458 O O . ASP A 1 573 ? 0.623 -5.341 3.595 1.00 84.88 573 ASP A O 1
ATOM 4462 N N . LEU A 1 574 ? -1.526 -4.901 4.114 1.00 90.19 574 LEU A N 1
A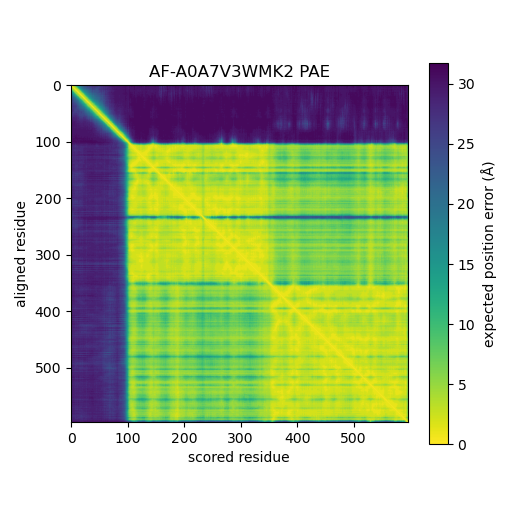TOM 4463 C CA . LEU A 1 574 ? -1.266 -3.849 5.079 1.00 90.19 574 LEU A CA 1
ATOM 4464 C C . LEU A 1 574 ? -2.066 -4.116 6.353 1.00 90.19 574 LEU A C 1
ATOM 4466 O O . LEU A 1 574 ? -3.276 -4.337 6.304 1.00 90.19 574 LEU A O 1
ATOM 4470 N N . VAL A 1 575 ? -1.390 -4.044 7.497 1.00 95.00 575 VAL A N 1
ATOM 4471 C CA . VAL A 1 575 ? -2.026 -4.005 8.817 1.00 95.00 575 VAL A CA 1
ATOM 4472 C C . VAL A 1 575 ? -2.017 -2.555 9.277 1.00 95.00 575 VAL A C 1
ATOM 4474 O O . VAL A 1 575 ? -0.948 -1.975 9.460 1.00 95.00 575 VAL A O 1
ATOM 4477 N N . VAL A 1 576 ? -3.200 -1.969 9.432 1.00 97.50 576 VAL A N 1
ATOM 4478 C CA . VAL A 1 576 ? -3.369 -0.595 9.906 1.00 97.50 576 VAL A CA 1
ATOM 4479 C C . VAL A 1 576 ? -3.711 -0.638 11.400 1.00 97.50 576 VAL A C 1
ATOM 4481 O O . VAL A 1 576 ? -4.715 -1.255 11.773 1.00 97.50 576 VAL A O 1
ATOM 4484 N N . PRO A 1 577 ? -2.884 -0.023 12.261 1.00 97.75 577 PRO A N 1
ATOM 4485 C CA . PRO A 1 577 ? -3.079 -0.016 13.704 1.00 97.75 577 PRO A CA 1
ATOM 4486 C C . PRO A 1 577 ? -4.166 0.985 14.128 1.00 97.75 577 PRO A C 1
ATOM 4488 O O . PRO A 1 577 ? -4.397 1.986 13.448 1.00 97.75 577 PRO A O 1
ATOM 4491 N N . ALA A 1 578 ? -4.802 0.746 15.277 1.00 97.38 578 ALA A N 1
ATOM 4492 C CA . ALA A 1 578 ? -5.955 1.524 15.736 1.00 97.38 578 ALA A CA 1
ATOM 4493 C C . ALA A 1 578 ? -5.655 2.977 16.117 1.00 97.38 578 ALA A C 1
ATOM 4495 O O . ALA A 1 578 ? -6.558 3.806 16.013 1.00 97.38 578 ALA A O 1
ATOM 4496 N N . HIS A 1 579 ? -4.434 3.302 16.561 1.00 98.06 579 HIS A N 1
ATOM 4497 C CA . HIS A 1 579 ? -4.171 4.587 17.218 1.00 98.06 579 HIS A CA 1
ATOM 4498 C C . HIS A 1 579 ? -2.914 5.335 16.774 1.00 98.06 579 HIS A C 1
ATOM 4500 O O . HIS A 1 579 ? -2.629 6.411 17.303 1.00 98.06 579 HIS A O 1
ATOM 4506 N N . ASP A 1 580 ? -2.152 4.819 15.810 1.00 98.00 580 ASP A N 1
ATOM 4507 C CA . ASP A 1 580 ? -0.869 5.429 15.461 1.00 98.00 580 ASP A CA 1
ATOM 4508 C C . ASP A 1 580 ? -1.030 6.786 14.744 1.00 98.00 580 ASP A C 1
ATOM 4510 O O . ASP A 1 580 ? -1.636 6.844 13.663 1.00 98.00 580 ASP A O 1
ATOM 4514 N N . PRO A 1 581 ? -0.457 7.892 15.262 1.00 97.00 581 PRO A N 1
ATOM 4515 C CA . PRO A 1 581 ? -0.347 9.147 14.521 1.00 97.00 581 PRO A CA 1
ATOM 4516 C C . PRO A 1 581 ? 0.422 8.997 13.201 1.00 97.00 581 PRO A C 1
ATOM 4518 O O . PRO A 1 581 ? 0.175 9.749 12.255 1.00 97.00 581 PRO A O 1
ATOM 4521 N N . GLU A 1 582 ? 1.321 8.010 13.102 1.00 95.19 582 GLU A N 1
ATOM 4522 C CA . GLU A 1 582 ? 2.064 7.704 11.881 1.00 95.19 582 GLU A CA 1
ATOM 4523 C C . GLU A 1 582 ? 1.135 7.283 10.728 1.00 95.19 582 GLU A C 1
ATOM 4525 O O . GLU A 1 582 ? 1.498 7.464 9.567 1.00 95.19 582 GLU A O 1
ATOM 4530 N N . THR A 1 583 ? -0.104 6.845 10.996 1.00 95.44 583 THR A N 1
ATOM 4531 C CA . THR A 1 583 ? -1.110 6.596 9.948 1.00 95.44 583 THR A CA 1
ATOM 4532 C C . THR A 1 583 ? -1.323 7.830 9.071 1.00 95.44 583 THR A C 1
ATOM 4534 O O . THR A 1 583 ? -1.255 7.713 7.850 1.00 95.44 583 THR A O 1
ATOM 4537 N N . LEU A 1 584 ? -1.473 9.030 9.645 1.00 93.75 584 LEU A N 1
ATOM 4538 C CA . LEU A 1 584 ? -1.613 10.263 8.853 1.00 93.75 584 LEU A CA 1
ATOM 4539 C C . LEU A 1 584 ? -0.289 10.730 8.217 1.00 93.75 584 LEU A C 1
ATOM 4541 O O . LEU A 1 584 ? -0.305 11.503 7.260 1.00 93.75 584 LEU A O 1
ATOM 4545 N N . ALA A 1 585 ? 0.859 10.251 8.709 1.00 89.81 585 ALA A N 1
ATOM 4546 C CA . ALA A 1 585 ? 2.169 10.511 8.108 1.00 89.81 585 ALA A CA 1
ATOM 4547 C C . ALA A 1 585 ? 2.485 9.565 6.930 1.00 89.81 585 ALA A C 1
ATOM 4549 O O . ALA A 1 585 ? 3.203 9.952 6.002 1.00 89.81 585 ALA A O 1
ATOM 4550 N N . ARG A 1 586 ? 1.965 8.333 6.953 1.00 89.75 586 ARG A N 1
ATOM 4551 C CA . ARG A 1 586 ? 2.053 7.339 5.869 1.00 89.75 586 ARG A CA 1
ATOM 4552 C C . ARG A 1 586 ? 0.990 7.559 4.795 1.00 89.75 586 ARG A C 1
ATOM 4554 O O . ARG A 1 586 ? 1.280 7.367 3.617 1.00 89.75 586 ARG A O 1
ATOM 4561 N N . TRP A 1 587 ? -0.195 8.017 5.190 1.00 90.38 587 TRP A N 1
ATOM 4562 C CA . TRP A 1 587 ? -1.374 8.142 4.333 1.00 90.38 587 TRP A CA 1
ATOM 4563 C C . TRP A 1 587 ? -1.887 9.592 4.330 1.00 90.38 587 TRP A C 1
ATOM 4565 O O . TRP A 1 587 ? -2.730 9.961 5.153 1.00 90.38 587 TRP A O 1
ATOM 4575 N N . PRO A 1 588 ? -1.367 10.450 3.428 1.00 83.50 588 PRO A N 1
ATOM 4576 C CA . PRO A 1 588 ? -1.781 11.846 3.312 1.00 83.50 588 PRO A CA 1
ATOM 4577 C C . PRO A 1 588 ? -3.295 11.986 3.116 1.00 83.50 588 PRO A C 1
ATOM 4579 O O . PRO A 1 588 ? -3.918 11.216 2.386 1.00 83.50 588 PRO A O 1
ATOM 4582 N N . GLY A 1 589 ? -3.907 12.955 3.801 1.00 86.56 589 GLY A N 1
ATOM 4583 C CA . GLY A 1 589 ? -5.369 13.115 3.815 1.00 86.56 589 GLY A CA 1
ATOM 4584 C C . GLY A 1 589 ? -6.133 11.959 4.481 1.00 86.56 589 GLY A C 1
ATOM 4585 O O . GLY A 1 589 ? -7.355 11.886 4.345 1.00 86.56 589 GLY A O 1
ATOM 4586 N N . GLY A 1 590 ? -5.426 11.053 5.169 1.00 90.88 590 GLY A N 1
ATOM 4587 C CA . GLY A 1 590 ? -5.977 9.855 5.797 1.00 90.88 590 GLY A CA 1
ATOM 4588 C C . GLY A 1 590 ? -6.366 8.748 4.817 1.00 90.88 590 GLY A C 1
ATOM 4589 O O . GLY A 1 590 ? -7.043 7.818 5.237 1.00 90.88 590 GLY A O 1
ATOM 4590 N N . LEU A 1 591 ? -5.998 8.839 3.532 1.00 92.62 591 LEU A N 1
ATOM 4591 C CA . LEU A 1 591 ? -6.461 7.916 2.490 1.00 92.62 591 LEU A CA 1
ATOM 4592 C C . LEU A 1 591 ? -5.534 6.707 2.313 1.00 92.62 591 LEU A C 1
ATOM 4594 O O . LEU A 1 591 ? -4.404 6.832 1.841 1.00 92.62 591 LEU A O 1
ATOM 4598 N N . ILE A 1 592 ? -6.058 5.530 2.644 1.00 93.06 592 ILE A N 1
ATOM 4599 C CA . ILE A 1 592 ? -5.406 4.220 2.561 1.00 93.06 592 ILE A CA 1
ATOM 4600 C C . ILE A 1 592 ? -6.073 3.405 1.447 1.00 93.06 592 ILE A C 1
ATOM 4602 O O . ILE A 1 592 ? -7.292 3.453 1.282 1.00 93.06 592 ILE A O 1
ATOM 4606 N N . GLY A 1 593 ? -5.292 2.638 0.684 1.00 84.81 593 GLY A N 1
ATOM 4607 C CA . GLY A 1 593 ? -5.835 1.703 -0.311 1.00 84.81 593 GLY A CA 1
ATOM 4608 C C . GLY A 1 593 ? -6.270 2.316 -1.649 1.00 84.81 593 GLY A C 1
ATOM 4609 O O . GLY A 1 593 ? -6.733 1.580 -2.513 1.00 84.81 593 GLY A O 1
ATOM 4610 N N . ALA A 1 594 ? -6.102 3.628 -1.834 1.00 72.50 594 ALA A N 1
ATOM 4611 C CA . ALA A 1 594 ? -6.292 4.316 -3.113 1.00 72.50 594 ALA A CA 1
ATOM 4612 C C . ALA A 1 594 ? -4.964 4.475 -3.879 1.00 72.50 594 ALA A C 1
ATOM 4614 O O . ALA A 1 594 ? -3.896 4.575 -3.265 1.00 72.50 594 ALA A O 1
ATOM 4615 N N . ALA A 1 595 ? -5.039 4.563 -5.209 1.00 56.09 595 ALA A N 1
ATOM 4616 C CA . ALA A 1 595 ? -3.914 4.827 -6.101 1.00 56.09 595 ALA A CA 1
ATOM 4617 C C . ALA A 1 595 ? -3.144 6.116 -5.695 1.00 56.09 595 ALA A C 1
ATOM 4619 O O . ALA A 1 595 ? -3.766 7.181 -5.623 1.00 56.09 595 ALA A O 1
ATOM 4620 N N . PRO A 1 596 ? -1.812 6.047 -5.454 1.00 40.00 596 PRO A N 1
ATOM 4621 C CA . PRO A 1 596 ? -1.006 7.115 -4.835 1.00 40.00 596 PRO A CA 1
ATOM 4622 C C . PRO A 1 596 ? -0.989 8.486 -5.511 1.00 40.00 596 PRO A C 1
ATOM 4624 O O . PRO A 1 596 ? -0.729 8.549 -6.733 1.00 40.00 596 PRO A O 1
#

Foldseek 3Di:
DDDDDDDDDDDDYDDDDDDDDDDDDDDDDDDDDDDDDDDDDDDDDDDDDDDDDDDDDDDDDDDDDDDDDDDDDDDDDDDDDDDDDDDDDDDDDDDPPDDPPPDFFAKDKFWQFLKKFKFAQLQQFPVGDRVDIGIWTATWIWIDRDPFIATEFFFDDDQVVVCVLCVVGTPGGIDGDPCSHPQNSQVLVVDFLQRHAEYEYQAQACGRPVRVVRNLNYQYEFAQQRLCVCQVPVDPRHDNVLNCCCVPPPSNVVRYDHDEQAAPDRQKTWYAQAFLHNRGIWIWGHHPLGTEIEREQLNQEVVCLVVVTTGSRGPHRVSSSVSSVVCVVRDPHYDHRIYPCLLVCPPHDPPPFWAKKKFWQFLWKFWFAVVQQFVPDPGRHTDIWTATWMWIDGDPFIAIFFQFAPCFVVVCVVCCVGGPPTIGGDPCSHRQNSCVVVVHHLQRHAEYEFQAPDCGRCVCVLSNLNYAYEFAQVRCVVCVVVHDPSVVVSCVVPVVSYDHDAFDAPDRQWTWHQQDFVHNRGIWIWGQFSRGIEIAREQLHREPCCLVVVGTGRGPCVVSSSVSSVVRVVRGPYYDHRTYPCCCVSAPSRIGRDRD

Nearest PDB structures (foldseek):
  5eht-assembly1_A  TM=8.169E-01  e=5.664E-18  Bacillus thuringiensis
  5eh9-assembly1_A  TM=8.223E-01  e=1.673E-17  Bacillus thuringiensis serovar kurstaki
  3dhb-assembly1_A  TM=8.241E-01  e=3.315E-17  Bacillus thuringiensis serovar kurstaki
  4j5h-assembly1_A  TM=8.251E-01  e=4.408E-17  Bacillus thuringiensis
  3esh-assembly1_A  TM=7.622E-01  e=4.460E-15  Staphylococcus aureus subsp. aureus Mu50